Protein AF-A0A6C0IKD3-F1 (afdb_monomer)

Sequence (370 aa):
MPHPPLILSRFLYCKDEVELSLVTALLKKEELEVIYYWAYELYYSGFDIFEFMWQIYLDFYYEQHPQFEAYFKKKHDLWKLDKDMKHIAYILRNMYNLKATCTVFMMRQYTCKKDYKDMYPTIMYKLKTKDENILYHNLYQNLLLALERRHFENICYYLRVLWEENKTNVGLVIGQFLNIIIKEEDTLHYVLAVISKKIYYQAEENKPVGKHIYVVPKQEQLDHIKQLEEELIQPIYNTLMFKRFAEIDDRIGSFTLARGQWLTTEAFIKEMWFHWEYYAMGSPVWLRRLEKFGGTVNHRQKKIEFATEIGEEGFYDLYAYELDELPKEVQAMSMKPIVKRGGTAWCNYTFPLNVYEGEEEENELWQWTY

Solvent-accessible surface area (backbone atoms only — not comparable to full-atom values): 21259 Å² total; per-residue (Å²): 128,92,65,52,86,45,36,19,33,77,82,64,33,49,47,70,52,41,54,48,32,28,52,49,32,46,62,64,60,49,62,65,67,60,32,47,48,34,49,48,45,42,41,71,12,54,49,73,50,62,67,51,52,50,51,50,39,42,27,28,29,30,48,86,42,57,78,49,52,64,56,48,50,53,35,52,56,46,28,73,73,72,65,50,68,64,37,56,48,38,46,51,51,38,56,56,73,49,75,73,52,56,66,36,40,54,44,47,53,63,58,62,44,90,60,54,87,77,56,72,65,86,70,83,84,80,87,82,74,95,68,85,73,81,84,65,55,83,86,52,45,63,36,51,54,18,56,76,70,65,37,61,70,38,30,31,49,43,46,49,60,45,40,77,76,42,47,61,61,48,35,51,54,51,18,64,75,71,73,48,92,59,60,84,84,59,47,71,69,56,51,47,20,54,50,49,21,53,55,49,57,72,70,49,78,86,72,78,85,68,86,81,82,84,53,78,63,58,64,69,61,56,49,51,56,48,48,66,70,69,60,82,55,80,63,48,52,50,37,58,71,74,68,61,83,71,58,61,54,60,61,54,25,11,37,70,51,63,72,66,81,40,97,43,62,69,58,43,45,51,46,49,53,77,30,39,70,36,23,22,49,50,20,55,41,46,36,54,55,38,50,76,34,54,34,48,80,40,80,91,76,47,34,73,48,53,84,41,70,71,27,44,52,58,44,44,72,72,64,44,68,53,62,73,80,45,57,70,70,63,41,39,30,63,57,52,83,63,60,77,40,27,32,64,59,38,50,38,69,55,38,69,91,55,76,75,86,67,88,73,60,80,71,50,52,36,68,89,70,135

Foldseek 3Di:
DDAPLFAAFPLGFTLVLLLVQLLLCLLQLHDLLSNVLSLVSCVLLPHPCLVSVVLSCLQWPCLPCVVCVVVSVVLVVVCVVPVDPQSVVLSSVQSSVGGTDRLLVVLVLLLPDPVLVVDDAPDDDDDDDDDPPPPDDPLCVQCLVCLVVVVSNSVSSSCSVVCVVPVVVSQVVCCVSLVHHDDPPDDPSNVSSVSSNSVSCVVDPDDDPPPDDRDRDDVVSVVVSVCLVPDQDPPQQCNLVPNLDAARDLLLLLADGSLVVDPDLVRSLVCCQPQSLLSNCSGPNSVVLQVVLQWDHDPVVSDIDHPDPSSVVVSCSNHVHRLVPDDVVSNRSRRNDHDHFHNLSSVCVSPVVDNDPDPDPGHHRTYPDD

pLDDT: mean 89.11, std 12.9, range [42.75, 98.56]

Secondary structure (DSSP, 8-state):
-PPPSS-B-TTS-BHHHHHHHHHHHHHHT--HHHHHHHHHHHHHTT--HHHHHHHHHHHHTTTT-TTHHHHHHHHHHHHHHH--THHHHHHHHHHHHSPP--HHHHHHHHHT-TTTTT---SSPPPP------TT--HHHHHHHHHHHHT-HHHHHHHHHHHHHHHHHHHHHHHHHHHT----TT--HHHHHHHHHHHHHHHHSTT-----PPPPPPPHHHHHHHHHHHHPPPSSGGGHHHHH---PPPGGGGGB--GGGGSSSHHHHHHHHHHHHHHHHTTSHHHHHHHHHTTEEEETTTTEEEESSHHHHHHHHHHH---TTTS-HHHHHHHHS------HHHHHHHH-TTS-------TT-PBPS--

Organism: NCBI:txid1070528

Radius of gyration: 23.36 Å; Cα contacts (8 Å, |Δi|>4): 429; chains: 1; bounding box: 56×45×78 Å

Mean predicted aligned error: 6.3 Å

Structure (mmCIF, N/CA/C/O backbone):
data_AF-A0A6C0IKD3-F1
#
_entry.id   AF-A0A6C0IKD3-F1
#
loop_
_atom_site.group_PDB
_atom_site.id
_atom_site.type_symbol
_atom_site.label_atom_id
_atom_site.label_alt_id
_atom_site.label_comp_id
_atom_site.label_asym_id
_atom_site.label_entity_id
_atom_site.label_seq_id
_atom_site.pdbx_PDB_ins_code
_atom_site.Cartn_x
_atom_site.Cartn_y
_atom_site.Cartn_z
_atom_site.occupancy
_atom_site.B_iso_or_equiv
_atom_site.auth_seq_id
_atom_site.auth_comp_id
_atom_site.auth_asym_id
_atom_site.auth_atom_id
_atom_site.pdbx_PDB_model_num
ATOM 1 N N . MET A 1 1 ? 19.674 -8.267 0.391 1.00 42.75 1 MET A N 1
ATOM 2 C CA . MET A 1 1 ? 20.621 -7.553 -0.497 1.00 42.75 1 MET A CA 1
ATOM 3 C C . MET A 1 1 ? 20.309 -6.066 -0.410 1.00 42.75 1 MET A C 1
ATOM 5 O O . MET A 1 1 ? 19.185 -5.757 -0.029 1.00 42.75 1 MET A O 1
ATOM 9 N N . PRO A 1 2 ? 21.249 -5.146 -0.682 1.00 57.12 2 PRO A N 1
ATOM 10 C CA . PRO A 1 2 ? 20.892 -3.735 -0.780 1.00 57.12 2 PRO A CA 1
ATOM 11 C C . PRO A 1 2 ? 19.869 -3.566 -1.911 1.00 57.12 2 PRO A C 1
ATOM 13 O O . PRO A 1 2 ? 20.123 -3.972 -3.040 1.00 57.12 2 PRO A O 1
ATOM 16 N N . HIS A 1 3 ? 18.695 -3.027 -1.599 1.00 64.75 3 HIS A N 1
ATOM 17 C CA . HIS A 1 3 ? 17.714 -2.650 -2.612 1.00 64.75 3 HIS A CA 1
ATOM 18 C C . HIS A 1 3 ? 17.984 -1.212 -3.070 1.00 64.75 3 HIS A C 1
ATOM 20 O O . HIS A 1 3 ? 18.539 -0.423 -2.296 1.00 64.75 3 HIS A O 1
ATOM 26 N N . PRO A 1 4 ? 17.616 -0.852 -4.311 1.00 80.94 4 PRO A N 1
ATOM 27 C CA . PRO A 1 4 ? 17.619 0.540 -4.733 1.00 80.94 4 PRO A CA 1
ATOM 28 C C . PRO A 1 4 ? 16.786 1.407 -3.765 1.00 80.94 4 PRO A C 1
ATOM 30 O O . PRO A 1 4 ? 15.767 0.940 -3.255 1.00 80.94 4 PRO A O 1
ATOM 33 N N . PRO A 1 5 ? 17.191 2.664 -3.502 1.00 84.56 5 PRO A N 1
ATOM 34 C CA . PRO A 1 5 ? 16.492 3.549 -2.560 1.00 84.56 5 PRO A CA 1
ATOM 35 C C . PRO A 1 5 ? 15.108 3.997 -3.059 1.00 84.56 5 PRO A C 1
ATOM 37 O O . PRO A 1 5 ? 14.306 4.515 -2.290 1.00 84.56 5 PRO A O 1
ATOM 40 N N . LEU A 1 6 ? 14.841 3.812 -4.351 1.00 94.06 6 LEU A N 1
ATOM 41 C CA . LEU A 1 6 ? 13.552 3.973 -5.009 1.00 94.06 6 LEU A CA 1
ATOM 42 C C . LEU A 1 6 ? 13.233 2.658 -5.721 1.00 94.06 6 LEU A C 1
ATOM 44 O O . LEU A 1 6 ? 14.115 2.089 -6.357 1.00 94.06 6 LEU A O 1
ATOM 48 N N . ILE A 1 7 ? 11.989 2.192 -5.654 1.00 96.75 7 ILE A N 1
ATOM 49 C CA . ILE A 1 7 ? 11.559 0.966 -6.333 1.00 96.75 7 ILE A CA 1
ATOM 50 C C . ILE A 1 7 ? 10.512 1.327 -7.379 1.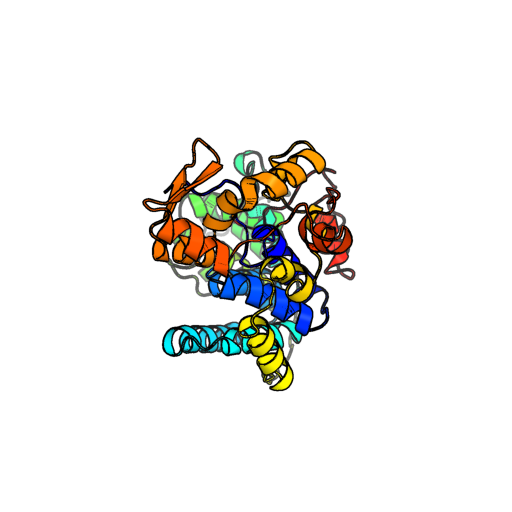00 96.75 7 ILE A C 1
ATOM 52 O O . ILE A 1 7 ? 9.523 1.982 -7.046 1.00 96.75 7 ILE A O 1
ATOM 56 N N . LEU A 1 8 ? 10.711 0.870 -8.617 1.00 98.00 8 LEU A N 1
ATOM 57 C CA . LEU A 1 8 ? 9.749 1.067 -9.701 1.00 98.00 8 LEU A CA 1
ATOM 58 C C . LEU A 1 8 ? 8.905 -0.180 -9.966 1.00 98.00 8 LEU A C 1
ATOM 60 O O . LEU A 1 8 ? 9.392 -1.303 -9.869 1.00 98.00 8 LEU A O 1
ATOM 64 N N . SER A 1 9 ? 7.643 0.030 -10.327 1.00 97.88 9 SER A N 1
ATOM 65 C CA . SER A 1 9 ? 6.694 -0.998 -10.756 1.00 97.88 9 SER A CA 1
ATOM 66 C C . SER A 1 9 ? 6.936 -1.457 -12.209 1.00 97.88 9 SER A C 1
ATOM 68 O O . SER A 1 9 ? 7.819 -0.953 -12.911 1.00 97.88 9 SER A O 1
ATOM 70 N N . ARG A 1 10 ? 6.139 -2.411 -12.706 1.00 96.38 10 ARG A N 1
ATOM 71 C CA . ARG A 1 10 ? 6.227 -2.948 -14.079 1.00 96.38 10 ARG A CA 1
ATOM 72 C C . ARG A 1 10 ? 6.082 -1.873 -15.167 1.00 96.38 10 ARG A C 1
ATOM 74 O O . ARG A 1 10 ? 6.726 -2.004 -16.205 1.00 96.38 10 ARG A O 1
ATOM 81 N N . PHE A 1 11 ? 5.292 -0.821 -14.925 1.00 97.25 11 PHE A N 1
ATOM 82 C CA . PHE A 1 11 ? 5.108 0.329 -15.824 1.00 97.25 11 PHE A CA 1
ATOM 83 C C . PHE A 1 11 ? 5.809 1.600 -15.325 1.00 97.25 11 PHE A C 1
ATOM 85 O O . PHE A 1 11 ? 5.474 2.725 -15.711 1.00 97.25 11 PHE A O 1
ATOM 92 N N . LEU A 1 12 ? 6.846 1.404 -14.510 1.00 97.50 12 LEU A N 1
ATOM 93 C CA . LEU A 1 12 ? 7.799 2.423 -14.082 1.00 97.50 12 LEU A CA 1
ATOM 94 C C . LEU A 1 12 ? 7.183 3.572 -13.268 1.00 97.50 12 LEU A C 1
ATOM 96 O O . LEU A 1 12 ? 7.593 4.725 -13.403 1.00 97.50 12 LEU A O 1
ATOM 100 N N . TYR A 1 13 ? 6.203 3.260 -12.418 1.00 97.94 13 TYR A N 1
ATOM 101 C CA . TYR A 1 13 ? 5.759 4.150 -11.344 1.00 97.94 13 TYR A CA 1
ATOM 102 C C . TYR A 1 13 ? 6.565 3.881 -10.072 1.00 97.94 13 TYR A C 1
ATOM 104 O O . TYR A 1 13 ? 6.961 2.742 -9.824 1.00 97.94 13 TYR A O 1
ATOM 112 N N . CYS A 1 14 ? 6.767 4.895 -9.232 1.00 97.62 14 CYS A N 1
ATOM 113 C CA . CYS A 1 14 ? 7.309 4.691 -7.889 1.00 97.62 14 CYS A CA 1
ATOM 114 C C . CYS A 1 14 ? 6.334 3.835 -7.062 1.00 97.62 14 CYS A C 1
ATOM 116 O O . CYS A 1 14 ? 5.144 4.143 -6.993 1.00 97.62 14 CYS A O 1
ATOM 118 N N . LYS A 1 15 ? 6.815 2.755 -6.436 1.00 97.69 15 LYS A N 1
ATOM 119 C CA . LYS A 1 15 ? 5.973 1.787 -5.708 1.00 97.69 15 LYS A CA 1
ATOM 120 C C . LYS A 1 15 ? 5.118 2.436 -4.614 1.00 97.69 15 LYS A C 1
ATOM 122 O O . LYS A 1 15 ? 3.934 2.137 -4.512 1.00 97.69 15 LYS A O 1
ATOM 127 N N . ASP A 1 16 ? 5.718 3.299 -3.804 1.00 96.56 16 ASP A N 1
ATOM 128 C CA . ASP A 1 16 ? 5.049 4.032 -2.725 1.00 96.56 16 ASP A CA 1
ATOM 129 C C . ASP A 1 16 ? 3.969 4.986 -3.261 1.00 96.56 16 ASP A C 1
ATOM 131 O O . ASP A 1 16 ? 2.886 5.100 -2.689 1.00 96.56 16 ASP A O 1
ATOM 135 N N . GLU A 1 17 ? 4.215 5.613 -4.410 1.00 97.56 17 GLU A N 1
ATOM 136 C CA . GLU A 1 17 ? 3.229 6.467 -5.079 1.00 97.56 17 GLU A CA 1
ATOM 137 C C . GLU A 1 17 ? 2.058 5.657 -5.653 1.00 97.56 17 GLU A C 1
ATOM 139 O O . GLU A 1 17 ? 0.915 6.110 -5.582 1.00 97.56 17 GLU A O 1
ATOM 144 N N . VAL A 1 18 ? 2.304 4.441 -6.158 1.00 98.19 18 VAL A N 1
ATOM 145 C CA . VAL A 1 18 ? 1.241 3.505 -6.574 1.00 98.19 18 VAL A CA 1
ATOM 146 C C . VAL A 1 18 ? 0.396 3.073 -5.376 1.00 98.19 18 VAL A C 1
ATOM 148 O O . VAL A 1 18 ? -0.832 3.071 -5.455 1.00 98.19 18 VAL A O 1
ATOM 151 N N . GLU A 1 19 ? 1.035 2.727 -4.257 1.00 98.12 19 GLU A N 1
ATOM 152 C CA . GLU A 1 19 ? 0.356 2.354 -3.013 1.00 98.12 19 GLU A CA 1
ATOM 153 C C . GLU A 1 19 ? -0.565 3.471 -2.518 1.00 98.12 19 GLU A C 1
ATOM 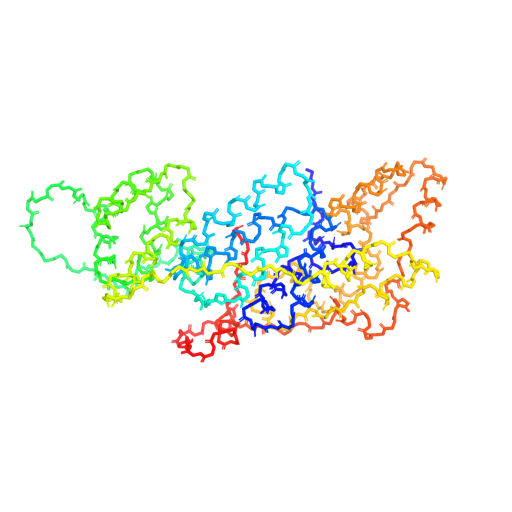155 O O . GLU A 1 19 ? -1.749 3.240 -2.262 1.00 98.12 19 GLU A O 1
ATOM 160 N N . LEU A 1 20 ? -0.050 4.698 -2.443 1.00 97.50 20 LEU A N 1
ATOM 161 C CA . LEU A 1 20 ? -0.819 5.860 -2.007 1.00 97.50 20 LEU A CA 1
ATOM 162 C C . LEU A 1 20 ? -1.916 6.247 -3.007 1.00 97.50 20 LEU A C 1
ATOM 164 O O . LEU A 1 20 ? -3.006 6.648 -2.589 1.00 97.50 20 LEU A O 1
ATOM 168 N N . SER A 1 21 ? -1.678 6.077 -4.310 1.00 97.81 21 SER A N 1
ATOM 169 C CA . SER A 1 21 ? -2.697 6.305 -5.343 1.00 97.81 21 SER A CA 1
ATOM 170 C C . SER A 1 21 ? -3.830 5.276 -5.251 1.00 97.81 21 SER A C 1
ATOM 172 O O . SER A 1 21 ? -4.997 5.655 -5.341 1.00 97.81 21 SER A O 1
ATOM 174 N N . LEU A 1 22 ? -3.529 4.001 -4.960 1.00 98.38 22 LEU A N 1
ATOM 175 C CA . LEU A 1 22 ? -4.547 2.973 -4.698 1.00 98.38 22 LEU A CA 1
ATOM 176 C C . LEU A 1 22 ? -5.416 3.335 -3.489 1.00 98.38 22 LEU A C 1
ATOM 178 O O . LEU A 1 22 ? -6.645 3.272 -3.563 1.00 98.38 22 LEU A O 1
ATOM 182 N N . VAL A 1 23 ? -4.788 3.713 -2.373 1.00 97.88 23 VAL A N 1
ATOM 183 C CA . VAL A 1 23 ? -5.501 4.079 -1.139 1.00 97.88 23 VAL A CA 1
ATOM 184 C C . VAL A 1 23 ? -6.400 5.279 -1.397 1.00 97.88 23 VAL A C 1
ATOM 186 O O . VAL A 1 23 ? -7.582 5.251 -1.055 1.00 97.88 23 VAL A O 1
ATOM 189 N N . THR A 1 24 ? -5.855 6.312 -2.040 1.00 97.00 24 THR A N 1
ATOM 190 C CA . THR A 1 24 ? -6.587 7.546 -2.330 1.00 97.00 24 THR A CA 1
ATOM 191 C C . THR A 1 24 ? -7.781 7.267 -3.238 1.00 97.00 24 THR A C 1
ATOM 193 O O . THR A 1 24 ? -8.904 7.611 -2.869 1.00 97.00 24 THR A O 1
ATOM 196 N N . ALA A 1 25 ? -7.581 6.544 -4.346 1.00 97.94 25 ALA A N 1
ATOM 197 C CA . ALA A 1 25 ? -8.653 6.175 -5.268 1.00 97.94 25 ALA A CA 1
ATOM 198 C C . ALA A 1 25 ? -9.766 5.367 -4.576 1.00 97.94 25 ALA A C 1
ATOM 200 O O . ALA A 1 25 ? -10.957 5.639 -4.752 1.00 97.94 25 ALA A O 1
ATOM 201 N N . LEU A 1 26 ? -9.391 4.404 -3.726 1.00 98.06 26 LEU A N 1
ATOM 202 C CA . LEU A 1 26 ? -10.344 3.563 -3.004 1.00 98.06 26 LEU A CA 1
ATOM 203 C C . LEU A 1 26 ? -11.181 4.354 -1.987 1.00 98.06 26 LEU A C 1
ATOM 205 O O . LEU A 1 26 ? -12.385 4.114 -1.867 1.00 98.06 26 LEU A O 1
ATOM 209 N N . LEU A 1 27 ? -10.567 5.282 -1.248 1.00 96.81 27 LEU A N 1
ATOM 210 C CA . LEU A 1 27 ? -11.256 6.099 -0.243 1.00 96.81 27 LEU A CA 1
ATOM 211 C C . LEU A 1 27 ? -12.134 7.181 -0.877 1.00 96.81 27 LEU A C 1
ATOM 213 O O . LEU A 1 27 ? -13.245 7.418 -0.403 1.00 96.81 27 LEU A O 1
ATOM 217 N N . LYS A 1 28 ? -11.674 7.783 -1.978 1.00 95.75 28 LYS A N 1
ATOM 218 C CA . LYS A 1 28 ? -12.428 8.771 -2.765 1.00 95.75 28 LYS A CA 1
ATOM 219 C C . LYS A 1 28 ? -13.562 8.169 -3.585 1.00 95.75 28 LYS A C 1
ATOM 221 O O . LYS A 1 28 ? -14.390 8.920 -4.091 1.00 95.75 28 LYS A O 1
ATOM 226 N N . LYS A 1 29 ? -13.638 6.836 -3.648 1.00 95.62 29 LYS A N 1
ATOM 227 C CA . LYS A 1 29 ? -14.604 6.092 -4.463 1.00 95.62 29 LYS A CA 1
ATOM 228 C C . LYS A 1 29 ? -14.485 6.438 -5.952 1.00 95.62 29 LYS A C 1
ATOM 230 O O . LYS A 1 29 ? -15.503 6.484 -6.639 1.00 95.62 29 LYS A O 1
ATOM 235 N N . GLU A 1 30 ? -13.252 6.614 -6.429 1.00 96.62 30 GLU A N 1
ATOM 236 C CA . GLU A 1 30 ? -12.947 6.749 -7.858 1.00 96.62 30 GLU A CA 1
ATOM 237 C C . GLU A 1 30 ? -13.455 5.541 -8.656 1.00 96.62 30 GLU A C 1
ATOM 239 O O . GLU A 1 30 ? -13.820 4.502 -8.093 1.00 96.62 30 GLU A O 1
ATOM 244 N N . GLU A 1 31 ? -13.454 5.653 -9.982 1.00 96.12 31 GLU A N 1
ATOM 245 C CA . GLU A 1 31 ? -13.869 4.559 -10.857 1.00 96.12 31 GLU A CA 1
ATOM 246 C C . GLU A 1 31 ? -13.125 3.256 -10.525 1.00 96.12 31 GLU A C 1
ATOM 248 O O . GLU A 1 31 ? -11.906 3.224 -10.329 1.00 96.12 31 GLU A O 1
ATOM 253 N N . LEU A 1 32 ? -13.865 2.143 -10.463 1.00 96.12 32 LEU A N 1
ATOM 254 C CA . LEU A 1 32 ? -13.299 0.849 -10.064 1.00 96.12 32 LEU A CA 1
ATOM 255 C C . LEU A 1 32 ? -12.141 0.400 -10.953 1.00 96.12 32 LEU A C 1
ATOM 257 O O . LEU A 1 32 ? -11.259 -0.307 -10.477 1.00 96.12 32 LEU A O 1
ATOM 261 N N . GLU A 1 33 ? -12.149 0.795 -12.221 1.00 96.06 33 GLU A N 1
ATOM 262 C CA . GLU A 1 33 ? -11.069 0.522 -13.166 1.00 96.06 33 GLU A CA 1
ATOM 263 C C . GLU A 1 33 ? -9.758 1.181 -12.731 1.00 96.06 33 GLU A C 1
ATOM 265 O O . GLU A 1 33 ? -8.720 0.531 -12.788 1.00 96.06 33 GLU A O 1
ATOM 270 N N . VAL A 1 34 ? -9.799 2.403 -12.184 1.00 97.38 34 VAL A N 1
ATOM 271 C CA . VAL A 1 34 ? -8.621 3.096 -11.629 1.00 97.38 34 VAL A CA 1
ATOM 272 C C . VAL A 1 34 ? -8.114 2.384 -10.374 1.00 97.38 34 VAL A C 1
ATOM 274 O O . VAL A 1 34 ? -6.917 2.145 -10.220 1.00 97.38 34 VAL A O 1
ATOM 277 N N . ILE A 1 35 ? -9.026 1.981 -9.484 1.00 98.38 35 ILE A N 1
ATOM 278 C CA . ILE A 1 35 ? -8.681 1.233 -8.264 1.00 98.38 35 ILE A CA 1
ATOM 279 C C . ILE A 1 35 ? -8.038 -0.110 -8.627 1.00 98.38 35 ILE A C 1
ATOM 281 O O . ILE A 1 35 ? -7.015 -0.499 -8.064 1.00 98.38 35 ILE A O 1
ATOM 285 N N . TYR A 1 36 ? -8.628 -0.832 -9.579 1.00 98.06 36 TYR A N 1
ATOM 286 C CA . TYR A 1 36 ? -8.074 -2.083 -10.070 1.00 98.06 36 TYR A CA 1
ATOM 287 C C . TYR A 1 36 ? -6.736 -1.866 -10.755 1.00 98.06 36 TYR A C 1
ATOM 289 O O . TYR A 1 36 ? -5.808 -2.610 -10.460 1.00 98.06 36 TYR A O 1
ATOM 297 N N . TYR A 1 37 ? -6.598 -0.842 -11.590 1.00 97.62 37 TYR A N 1
ATOM 298 C CA . TYR A 1 37 ? -5.341 -0.528 -12.251 1.00 97.62 37 TYR A CA 1
ATOM 299 C C . TYR A 1 37 ? -4.186 -0.416 -11.251 1.00 97.62 37 TYR A C 1
ATOM 301 O O . TYR A 1 37 ? -3.204 -1.143 -11.388 1.00 97.62 37 TYR A O 1
ATOM 309 N N . TRP A 1 38 ? -4.328 0.386 -10.189 1.00 98.31 38 TRP A N 1
ATOM 310 C CA . TRP A 1 38 ? -3.266 0.525 -9.186 1.00 98.31 38 TRP A CA 1
ATOM 311 C C . TRP A 1 38 ? -2.986 -0.762 -8.413 1.00 98.31 38 TRP A C 1
ATOM 313 O O . TRP A 1 38 ? -1.831 -1.107 -8.163 1.00 98.31 38 TRP A O 1
ATOM 323 N N . ALA A 1 39 ? -4.031 -1.513 -8.064 1.00 98.56 39 ALA A N 1
ATOM 324 C CA . ALA A 1 39 ? -3.857 -2.798 -7.405 1.00 98.56 39 ALA A CA 1
ATOM 325 C C . ALA A 1 39 ? -3.107 -3.797 -8.297 1.00 98.56 39 ALA A C 1
ATOM 327 O O . ALA A 1 39 ? -2.144 -4.432 -7.870 1.00 98.56 39 ALA A O 1
ATOM 328 N N . TYR A 1 40 ? -3.502 -3.919 -9.560 1.00 98.25 40 TYR A N 1
ATOM 329 C CA . TYR A 1 40 ? -2.860 -4.840 -10.487 1.00 98.25 40 TYR A CA 1
ATOM 330 C C . TYR A 1 40 ? -1.473 -4.370 -10.913 1.00 98.25 40 TYR A C 1
ATOM 332 O O . TYR A 1 40 ? -0.614 -5.212 -11.163 1.00 98.25 40 TYR A O 1
ATOM 340 N N . GLU A 1 41 ? -1.204 -3.066 -10.880 1.00 98.12 41 GLU A N 1
ATOM 341 C CA . GLU A 1 41 ? 0.150 -2.546 -11.021 1.00 98.12 41 GLU A CA 1
ATOM 342 C C . GLU A 1 41 ? 1.076 -3.095 -9.932 1.00 98.12 41 GLU A C 1
ATOM 344 O O . GLU A 1 41 ? 2.153 -3.597 -10.251 1.00 98.12 41 GLU A O 1
ATOM 349 N N . LEU A 1 42 ? 0.646 -3.115 -8.666 1.00 98.38 42 LEU A N 1
ATOM 350 C CA . LEU A 1 42 ? 1.423 -3.726 -7.580 1.00 98.38 42 LEU A CA 1
ATOM 351 C C . LEU A 1 42 ? 1.531 -5.248 -7.727 1.00 98.38 42 LEU A C 1
ATOM 353 O O . LEU A 1 42 ? 2.620 -5.816 -7.607 1.00 98.38 42 LEU A O 1
ATOM 357 N N . TYR A 1 43 ? 0.405 -5.907 -7.999 1.00 98.12 43 TYR A N 1
ATOM 358 C CA . TYR A 1 43 ? 0.327 -7.364 -8.062 1.00 98.12 43 TYR A CA 1
ATOM 359 C C . TYR A 1 43 ? 1.210 -7.950 -9.170 1.00 98.12 43 TYR A C 1
ATOM 361 O O . TYR A 1 43 ? 2.043 -8.818 -8.905 1.00 98.12 43 TYR A O 1
ATOM 369 N N . TYR A 1 44 ? 1.090 -7.447 -10.400 1.00 97.69 44 TYR A N 1
ATOM 370 C CA . TYR A 1 44 ? 1.883 -7.936 -11.530 1.00 97.69 44 TYR A CA 1
ATOM 371 C C . TYR A 1 44 ? 3.327 -7.418 -11.515 1.00 97.69 44 TYR A C 1
ATOM 373 O O . TYR A 1 44 ? 4.204 -8.037 -12.117 1.00 97.69 44 TYR A O 1
ATOM 381 N N . SER A 1 45 ? 3.627 -6.364 -10.742 1.00 97.81 45 SER A N 1
ATOM 382 C CA . SER A 1 45 ? 5.016 -6.037 -10.371 1.00 97.81 45 SER A CA 1
ATOM 383 C C . SER A 1 45 ? 5.659 -7.092 -9.460 1.00 97.81 45 SER A C 1
ATOM 385 O O . SER A 1 45 ? 6.879 -7.112 -9.282 1.00 97.81 45 SER A O 1
ATOM 387 N N . GLY A 1 46 ? 4.855 -8.011 -8.918 1.00 96.94 46 GLY A N 1
ATOM 388 C CA . GLY A 1 46 ? 5.284 -9.134 -8.097 1.00 96.94 46 GLY A CA 1
ATOM 389 C C . GLY A 1 46 ? 5.370 -8.828 -6.604 1.00 96.94 46 GLY A C 1
ATOM 390 O O . GLY A 1 46 ? 5.964 -9.626 -5.882 1.00 96.94 46 GLY A O 1
ATOM 391 N N . PHE A 1 47 ? 4.815 -7.704 -6.142 1.00 96.25 47 PHE A N 1
ATOM 392 C CA . PHE A 1 47 ? 4.748 -7.369 -4.718 1.00 96.25 47 PHE A CA 1
ATOM 393 C C . PHE A 1 47 ? 3.652 -8.170 -3.997 1.00 96.25 47 PHE A C 1
ATOM 395 O O . PHE A 1 47 ? 2.658 -8.575 -4.608 1.00 96.25 47 PHE A O 1
ATOM 402 N N . ASP A 1 48 ? 3.800 -8.366 -2.681 1.00 93.62 48 ASP A N 1
ATOM 403 C CA . ASP A 1 48 ? 2.722 -8.914 -1.851 1.00 93.62 48 ASP A CA 1
ATOM 404 C C . ASP A 1 48 ? 1.662 -7.838 -1.580 1.00 93.62 48 ASP A C 1
ATOM 406 O O . ASP A 1 48 ? 1.736 -7.052 -0.637 1.00 93.62 48 ASP A O 1
ATOM 410 N N . ILE A 1 49 ? 0.653 -7.796 -2.446 1.00 96.38 49 ILE A N 1
ATOM 411 C CA . ILE A 1 49 ? -0.456 -6.853 -2.322 1.00 96.38 49 ILE A CA 1
ATOM 412 C C . ILE A 1 49 ? -1.394 -7.175 -1.150 1.00 96.38 49 ILE A C 1
ATOM 414 O O . ILE A 1 49 ? -2.137 -6.304 -0.703 1.00 96.38 49 ILE A O 1
ATOM 418 N N . PHE A 1 50 ? -1.422 -8.409 -0.642 1.00 97.56 50 PHE A N 1
ATOM 419 C CA . PHE A 1 50 ? -2.382 -8.756 0.405 1.00 97.56 50 PHE A CA 1
ATOM 420 C C . PHE A 1 50 ? -1.983 -8.155 1.740 1.00 97.56 50 PHE A C 1
ATOM 422 O O . PHE A 1 50 ? -2.861 -7.633 2.425 1.00 97.56 50 PHE A O 1
ATOM 429 N N . GLU A 1 51 ? -0.694 -8.174 2.083 1.00 94.81 51 GLU A N 1
ATOM 430 C CA . GLU A 1 51 ? -0.169 -7.424 3.232 1.00 94.81 51 GLU A CA 1
ATOM 431 C C . GLU A 1 51 ? -0.611 -5.958 3.158 1.00 94.81 51 GLU A C 1
ATOM 433 O O . GLU A 1 51 ? -1.162 -5.406 4.115 1.00 94.81 51 GLU A O 1
ATOM 438 N N . PHE A 1 52 ? -0.497 -5.378 1.963 1.00 97.06 52 PHE A N 1
ATOM 439 C CA . PHE A 1 52 ? -0.894 -4.009 1.710 1.00 97.06 52 PHE A CA 1
ATOM 440 C C . PHE A 1 52 ? -2.399 -3.759 1.898 1.00 97.06 52 PHE A C 1
ATOM 442 O O . PHE A 1 52 ? -2.813 -2.873 2.645 1.00 97.06 52 PHE A O 1
ATOM 449 N N . MET A 1 53 ? -3.250 -4.577 1.278 1.00 98.44 53 MET A N 1
ATOM 450 C CA . MET A 1 53 ? -4.703 -4.462 1.422 1.00 98.44 53 MET A CA 1
ATOM 451 C C . MET A 1 53 ? -5.178 -4.727 2.861 1.00 98.44 53 MET A C 1
ATOM 453 O O . MET A 1 53 ? -6.177 -4.139 3.278 1.00 98.44 53 MET A O 1
ATOM 457 N N . TRP A 1 54 ? -4.493 -5.587 3.626 1.00 98.06 54 TRP A N 1
ATOM 458 C CA . TRP A 1 54 ? -4.782 -5.794 5.049 1.00 98.06 54 TRP A CA 1
ATOM 459 C C . TRP A 1 54 ? -4.531 -4.524 5.850 1.00 98.06 54 TRP A C 1
ATOM 461 O O . TRP A 1 54 ? -5.375 -4.154 6.664 1.00 98.06 54 TRP A O 1
ATOM 471 N N . GLN A 1 55 ? -3.424 -3.828 5.581 1.00 97.12 55 GLN A N 1
ATOM 472 C CA . GLN A 1 55 ? -3.139 -2.538 6.201 1.00 97.12 55 GLN A CA 1
ATOM 473 C C . GLN A 1 55 ? -4.258 -1.528 5.910 1.00 97.12 55 GLN A C 1
ATOM 475 O O . GLN A 1 55 ? -4.809 -0.960 6.847 1.00 97.12 55 GLN A O 1
ATOM 480 N N . ILE A 1 56 ? -4.670 -1.385 4.642 1.00 98.12 56 ILE A N 1
ATOM 481 C CA . ILE A 1 56 ? -5.787 -0.504 4.249 1.00 98.12 56 ILE A CA 1
ATOM 482 C C . ILE A 1 56 ? -7.080 -0.889 4.980 1.00 98.12 56 ILE A C 1
ATOM 484 O O . ILE A 1 56 ? -7.825 -0.028 5.446 1.00 98.12 56 ILE A O 1
ATOM 488 N N . TYR A 1 57 ? -7.375 -2.188 5.065 1.00 98.50 57 TYR A N 1
ATOM 489 C CA . TYR A 1 57 ? -8.566 -2.677 5.749 1.00 98.50 57 TYR A CA 1
ATOM 490 C C . TYR A 1 57 ? -8.563 -2.315 7.239 1.00 98.50 57 TYR A C 1
ATOM 492 O O . TYR A 1 57 ? -9.571 -1.809 7.735 1.00 98.50 57 TYR A O 1
ATOM 500 N N . LEU A 1 58 ? -7.447 -2.532 7.938 1.00 97.88 58 LEU A N 1
ATOM 501 C CA . LEU A 1 58 ? -7.316 -2.190 9.355 1.00 97.88 58 LEU A CA 1
ATOM 502 C C . LEU A 1 58 ? -7.418 -0.680 9.590 1.00 97.88 58 LEU A C 1
ATOM 504 O O . LEU A 1 58 ? -8.189 -0.259 10.450 1.00 97.88 58 LEU A O 1
ATOM 508 N N . ASP A 1 59 ? -6.720 0.110 8.776 1.00 97.00 59 ASP A N 1
ATOM 509 C CA . ASP A 1 59 ? -6.677 1.568 8.881 1.00 97.00 59 ASP A CA 1
ATOM 510 C C . ASP A 1 59 ? -8.042 2.223 8.673 1.00 97.00 59 ASP A C 1
ATOM 512 O O . ASP A 1 59 ? -8.386 3.175 9.380 1.00 97.00 59 ASP A O 1
ATOM 516 N N . PHE A 1 60 ? -8.795 1.742 7.676 1.00 97.25 60 PHE A N 1
ATOM 517 C CA . PHE A 1 60 ? -9.927 2.505 7.158 1.00 97.25 60 PHE A CA 1
ATOM 518 C C . PHE A 1 60 ? -11.287 1.828 7.266 1.00 97.25 60 PHE A C 1
ATOM 520 O O . PHE A 1 60 ? -12.305 2.498 7.121 1.00 97.25 60 PHE A O 1
ATOM 527 N N . TYR A 1 61 ? -11.348 0.5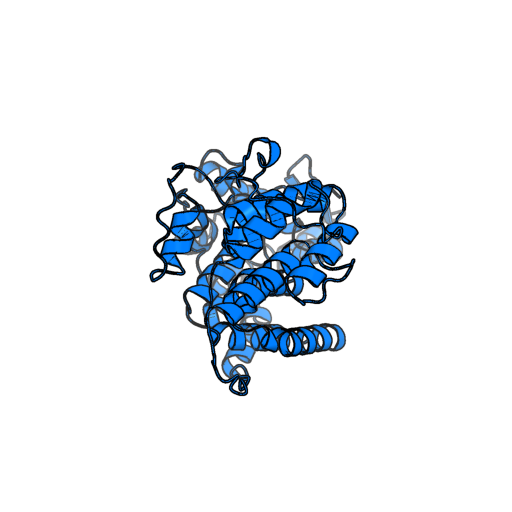18 7.498 1.00 96.75 61 TYR A N 1
ATOM 528 C CA . TYR A 1 61 ? -12.606 -0.228 7.390 1.00 96.75 61 TYR A CA 1
ATOM 529 C C . TYR A 1 61 ? -12.918 -1.083 8.620 1.00 96.75 61 TYR A C 1
ATOM 531 O O . TYR A 1 61 ? -14.093 -1.307 8.914 1.00 96.75 61 TYR A O 1
ATOM 539 N N . TYR A 1 62 ? -11.910 -1.553 9.358 1.00 96.69 62 TYR A N 1
ATOM 540 C CA . TYR A 1 62 ? -12.103 -2.497 10.459 1.00 96.69 62 TYR A CA 1
ATOM 541 C C . TYR A 1 62 ? -12.962 -1.939 11.603 1.00 96.69 62 TYR A C 1
ATOM 543 O O . TYR A 1 62 ? -13.785 -2.674 12.146 1.00 96.69 62 TYR A O 1
ATOM 551 N N . GLU A 1 63 ? -12.815 -0.652 11.946 1.00 93.81 63 GLU A N 1
ATOM 552 C CA . GLU A 1 63 ? -13.560 0.001 13.039 1.00 93.81 63 GLU A CA 1
ATOM 553 C C . GLU A 1 63 ? -15.077 -0.225 12.919 1.00 93.81 63 GLU A C 1
ATOM 555 O O . GLU A 1 63 ? -15.731 -0.628 13.885 1.00 93.81 63 GLU A O 1
ATOM 560 N N . GLN A 1 64 ? -15.629 -0.020 11.717 1.00 92.44 64 GLN A N 1
ATOM 561 C CA . GLN A 1 64 ? -17.069 -0.129 11.455 1.00 92.44 64 GLN A CA 1
ATOM 562 C C . GLN A 1 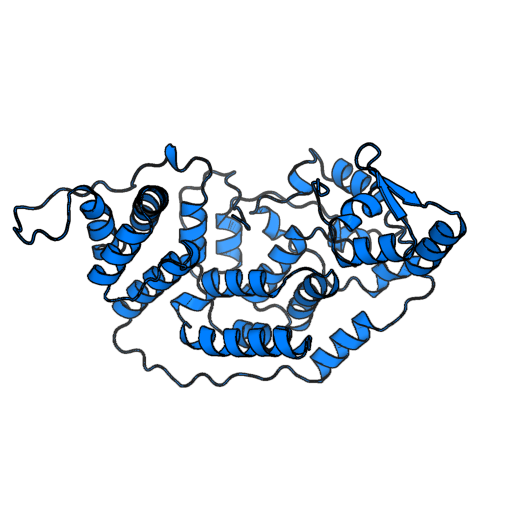64 ? -17.476 -1.457 10.809 1.00 92.44 64 GLN A C 1
ATOM 564 O O . GLN A 1 64 ? -18.634 -1.869 10.923 1.00 92.44 64 GLN A O 1
ATOM 569 N N . HIS A 1 65 ? -16.546 -2.153 10.152 1.00 93.81 65 HIS A N 1
ATOM 570 C CA . HIS A 1 65 ? -16.831 -3.357 9.371 1.00 93.81 65 HIS A CA 1
ATOM 571 C C . HIS A 1 65 ? -15.980 -4.580 9.757 1.00 93.81 65 HIS A C 1
ATOM 573 O O . HIS A 1 65 ? -15.515 -5.293 8.864 1.00 93.81 65 HIS A O 1
ATOM 579 N N . PRO A 1 66 ? -15.823 -4.911 11.054 1.00 94.00 66 PRO A N 1
ATOM 580 C CA . PRO A 1 66 ? -14.953 -6.004 11.501 1.00 94.00 66 PRO A CA 1
ATOM 581 C C . PRO A 1 66 ? -15.371 -7.382 10.962 1.00 94.00 66 PRO A C 1
ATOM 583 O O . PRO A 1 66 ? -14.546 -8.271 10.789 1.00 94.00 66 PRO A O 1
ATOM 586 N N . GLN A 1 67 ? -16.653 -7.574 10.646 1.00 92.12 67 GLN A N 1
ATOM 587 C CA . GLN A 1 67 ? -17.175 -8.790 10.020 1.00 92.12 67 GLN A CA 1
ATOM 588 C C . GLN A 1 67 ? -16.603 -9.053 8.618 1.00 92.12 67 GLN A C 1
ATOM 590 O O . GLN A 1 67 ? -16.663 -10.186 8.140 1.00 92.12 67 GLN A O 1
ATOM 595 N N . PHE A 1 68 ? -16.062 -8.030 7.943 1.00 95.38 68 PHE A N 1
ATOM 596 C CA . PHE A 1 68 ? -15.429 -8.189 6.634 1.00 95.38 68 PHE A CA 1
ATOM 597 C C . PHE A 1 68 ? -14.124 -8.988 6.709 1.00 95.38 68 PHE A C 1
ATOM 599 O O . PHE A 1 68 ? -13.765 -9.645 5.734 1.00 95.38 68 PHE A O 1
ATOM 606 N N . GLU A 1 69 ? -13.468 -9.021 7.870 1.00 96.06 69 GLU A N 1
ATOM 607 C CA . GLU A 1 69 ? -12.211 -9.740 8.094 1.00 96.06 69 GLU A CA 1
ATOM 608 C C . GLU A 1 69 ? -12.307 -11.216 7.694 1.00 96.06 69 GLU A C 1
ATOM 610 O O . GLU A 1 69 ? -11.438 -11.731 6.993 1.00 96.06 69 GLU A O 1
ATOM 615 N N . ALA A 1 70 ? -13.394 -11.896 8.072 1.00 95.81 70 ALA A N 1
ATOM 616 C CA . ALA A 1 70 ? -13.592 -13.305 7.738 1.00 95.81 70 ALA A CA 1
ATOM 617 C C . ALA A 1 70 ? -13.688 -13.530 6.219 1.00 95.81 70 ALA A C 1
ATOM 619 O O . ALA A 1 70 ? -13.147 -14.505 5.691 1.00 95.81 70 ALA A O 1
ATOM 620 N N . TYR A 1 71 ? -14.351 -12.618 5.501 1.00 96.94 71 TYR A N 1
ATOM 621 C CA . TYR A 1 71 ? -14.432 -12.665 4.043 1.00 96.94 71 TYR A CA 1
ATOM 622 C C . TYR A 1 71 ? -13.083 -12.359 3.393 1.00 96.94 71 TYR A C 1
ATOM 624 O O . TYR A 1 71 ? -12.667 -13.095 2.496 1.00 96.94 71 TYR A O 1
ATOM 632 N N . PHE A 1 72 ? -12.390 -11.319 3.863 1.00 98.31 72 PHE A N 1
ATOM 633 C CA . PHE A 1 72 ? -11.057 -10.958 3.392 1.00 98.31 72 PHE A CA 1
ATOM 634 C C . PHE A 1 72 ? -10.114 -12.153 3.552 1.00 98.31 72 PHE A C 1
ATOM 636 O O . PHE A 1 72 ? -9.534 -12.611 2.567 1.00 98.31 72 PHE A O 1
ATOM 643 N N . LYS A 1 73 ? -10.020 -12.723 4.760 1.00 98.12 73 LYS A N 1
ATOM 644 C CA . LYS A 1 73 ? -9.182 -13.891 5.055 1.00 98.12 73 LYS A CA 1
ATOM 645 C C . LYS A 1 73 ? -9.501 -15.063 4.139 1.00 98.12 73 LYS A C 1
ATOM 647 O O . LYS A 1 73 ? -8.595 -15.603 3.519 1.00 98.12 73 LYS A O 1
ATOM 652 N N . LYS A 1 74 ? -10.785 -15.383 3.953 1.00 98.00 74 LYS A N 1
ATOM 653 C CA . LYS A 1 74 ? -11.207 -16.433 3.018 1.00 98.00 74 LYS A CA 1
ATOM 654 C C . LYS A 1 74 ? -10.706 -16.180 1.591 1.00 98.00 74 LYS A C 1
ATOM 656 O O . LYS A 1 74 ? -10.249 -17.113 0.942 1.00 98.00 74 LYS A O 1
ATOM 661 N N . LYS A 1 75 ? -10.807 -14.950 1.077 1.00 98.19 75 LYS A N 1
ATOM 662 C CA . LYS A 1 75 ? -10.335 -14.604 -0.277 1.00 98.19 75 LYS A CA 1
ATOM 663 C C . LYS A 1 75 ? -8.812 -14.634 -0.388 1.00 98.19 75 LYS A C 1
ATOM 665 O O . LYS A 1 75 ? -8.297 -15.126 -1.385 1.00 98.19 75 LYS A O 1
ATOM 670 N N . HIS A 1 76 ? -8.109 -14.183 0.646 1.00 98.25 76 HIS A N 1
ATOM 671 C CA . HIS A 1 76 ? -6.657 -14.281 0.722 1.00 98.25 76 HIS A CA 1
ATOM 672 C C . HIS A 1 76 ? -6.184 -15.744 0.743 1.00 98.25 76 HIS A C 1
ATOM 674 O O . HIS A 1 76 ? -5.291 -16.111 -0.015 1.00 98.25 76 HIS A O 1
ATOM 680 N N . ASP A 1 77 ? -6.817 -16.601 1.545 1.00 98.38 77 ASP A N 1
ATOM 681 C CA . ASP A 1 77 ? -6.484 -18.026 1.622 1.00 98.38 77 ASP A CA 1
ATOM 682 C C . ASP A 1 77 ? -6.773 -18.752 0.297 1.00 98.38 77 ASP A C 1
ATOM 684 O O . ASP A 1 77 ? -5.975 -19.583 -0.137 1.00 98.38 77 ASP A O 1
ATOM 688 N N . LEU A 1 78 ? -7.863 -18.396 -0.397 1.00 98.38 78 LEU A N 1
ATOM 689 C CA . LEU A 1 78 ? -8.143 -18.911 -1.741 1.00 98.38 78 LEU A CA 1
ATOM 690 C C . LEU A 1 78 ? -7.070 -18.486 -2.749 1.00 98.38 78 LEU A C 1
ATOM 692 O O . LEU A 1 78 ? -6.572 -19.336 -3.477 1.00 98.38 78 LEU A O 1
ATOM 696 N N . TRP A 1 79 ? -6.646 -17.220 -2.734 1.00 98.12 79 TRP A N 1
ATOM 697 C CA . TRP A 1 79 ? -5.545 -16.764 -3.584 1.00 98.12 79 TRP A CA 1
ATOM 698 C C . TRP A 1 79 ? -4.230 -17.485 -3.282 1.00 98.12 79 TRP A C 1
ATOM 700 O O . TRP A 1 79 ? -3.464 -17.787 -4.193 1.00 98.12 79 TRP A O 1
ATOM 710 N N . LYS A 1 80 ? -3.941 -17.809 -2.017 1.00 97.38 80 LYS A N 1
ATOM 711 C CA . LYS A 1 80 ? -2.752 -18.611 -1.687 1.00 97.38 80 LYS A CA 1
ATOM 712 C C . LYS A 1 80 ? -2.792 -19.994 -2.339 1.00 97.38 80 LYS A C 1
ATOM 714 O O . LYS A 1 80 ? -1.724 -20.504 -2.672 1.00 97.38 80 LYS A O 1
ATOM 719 N N . LEU A 1 81 ? -3.986 -20.559 -2.527 1.00 97.69 81 LEU A N 1
ATOM 720 C CA . LEU A 1 81 ? -4.205 -21.872 -3.129 1.00 97.69 81 LEU A CA 1
ATOM 721 C C . LEU A 1 81 ? -4.170 -21.841 -4.663 1.00 97.69 81 LEU A C 1
ATOM 723 O O . LEU A 1 81 ? -3.458 -22.641 -5.260 1.00 97.69 81 LEU A O 1
ATOM 727 N N . ASP A 1 82 ? -4.947 -20.958 -5.293 1.00 97.50 82 ASP A N 1
ATOM 728 C CA . ASP A 1 82 ? -5.152 -20.961 -6.751 1.00 97.50 82 ASP A CA 1
ATOM 729 C C . ASP A 1 82 ? -4.358 -19.882 -7.503 1.00 97.50 82 ASP A C 1
ATOM 731 O O . ASP A 1 82 ? -4.240 -19.953 -8.724 1.00 97.50 82 ASP A O 1
ATOM 735 N N . LYS A 1 83 ? -3.801 -18.899 -6.781 1.00 95.25 83 LYS A N 1
ATOM 736 C CA . LYS A 1 83 ? -3.116 -17.712 -7.319 1.00 95.25 83 LYS A CA 1
ATOM 737 C C . LYS A 1 83 ? -3.963 -16.901 -8.304 1.00 95.25 83 LYS A C 1
ATOM 739 O O . LYS A 1 83 ? -3.419 -16.104 -9.062 1.00 95.25 83 LYS A O 1
ATOM 744 N N . ASP A 1 84 ? -5.287 -17.038 -8.256 1.00 95.38 84 ASP A N 1
ATOM 745 C CA . ASP A 1 84 ? -6.199 -16.334 -9.148 1.00 95.38 84 ASP A CA 1
ATOM 746 C C . ASP A 1 84 ? -6.338 -14.869 -8.722 1.00 95.38 84 ASP A C 1
ATOM 748 O O . ASP A 1 84 ? -6.828 -14.529 -7.638 1.00 95.38 84 ASP A O 1
ATOM 752 N N . MET A 1 85 ? -5.919 -13.983 -9.620 1.00 94.44 85 MET A N 1
ATOM 753 C CA . MET A 1 85 ? -5.912 -12.538 -9.427 1.00 94.44 85 MET A CA 1
ATOM 754 C C . MET A 1 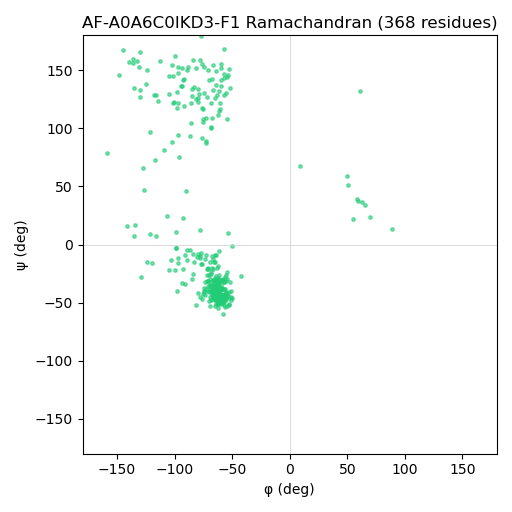85 ? -7.296 -11.980 -9.047 1.00 94.44 85 MET A C 1
ATOM 756 O O . MET A 1 85 ? -7.380 -11.005 -8.301 1.00 94.44 85 MET A O 1
ATOM 760 N N . LYS A 1 86 ? -8.397 -12.652 -9.433 1.00 96.56 86 LYS A N 1
ATOM 761 C CA . LYS A 1 86 ? -9.770 -12.199 -9.144 1.00 96.56 86 LYS A CA 1
ATOM 762 C C . LYS A 1 86 ? -10.040 -11.977 -7.656 1.00 96.56 86 LYS A C 1
ATOM 764 O O . LYS A 1 86 ? -10.905 -11.173 -7.308 1.00 96.56 86 LYS A O 1
ATOM 769 N N . HIS A 1 87 ? -9.347 -12.691 -6.763 1.00 97.94 87 HIS A N 1
ATOM 770 C CA . HIS A 1 87 ? -9.525 -12.549 -5.311 1.00 97.94 87 HIS A CA 1
ATOM 771 C C . HIS A 1 87 ? -9.168 -11.145 -4.815 1.00 97.94 87 HIS A C 1
ATOM 773 O O . HIS A 1 87 ? -9.821 -10.659 -3.890 1.00 97.94 87 HIS A O 1
ATOM 779 N N . ILE A 1 88 ? -8.230 -10.465 -5.482 1.00 98.38 88 ILE A N 1
ATOM 780 C CA . ILE A 1 88 ? -7.891 -9.055 -5.240 1.00 98.38 88 ILE A CA 1
ATOM 781 C C . ILE A 1 88 ? -9.093 -8.173 -5.599 1.00 98.38 88 ILE A C 1
ATOM 783 O O . ILE A 1 88 ? -9.599 -7.436 -4.750 1.00 98.38 88 ILE A O 1
ATOM 787 N N . ALA A 1 89 ? -9.638 -8.321 -6.813 1.00 97.94 89 ALA A N 1
ATOM 788 C CA . ALA A 1 89 ? -10.828 -7.579 -7.236 1.00 97.94 89 ALA A CA 1
ATOM 789 C C . ALA A 1 89 ? -12.042 -7.830 -6.327 1.00 97.94 89 ALA A C 1
ATOM 791 O O . ALA A 1 89 ? -12.789 -6.892 -6.040 1.00 97.94 89 ALA A O 1
ATOM 792 N N . TYR A 1 90 ? -12.239 -9.061 -5.835 1.00 97.88 90 TYR A N 1
ATOM 793 C CA . TYR A 1 90 ? -13.301 -9.386 -4.875 1.00 97.88 90 TYR A CA 1
ATOM 794 C C . TYR A 1 90 ? -13.184 -8.577 -3.584 1.00 97.88 90 TYR A C 1
ATOM 796 O O . TYR A 1 90 ? -14.203 -8.120 -3.065 1.00 97.88 90 TYR A O 1
ATOM 804 N N . ILE A 1 91 ? -11.978 -8.432 -3.041 1.00 98.56 91 ILE A N 1
ATOM 805 C CA . ILE A 1 91 ? -11.750 -7.681 -1.805 1.00 98.56 91 ILE A CA 1
ATOM 806 C C . ILE A 1 91 ? -11.980 -6.193 -2.063 1.00 98.56 91 ILE A C 1
ATOM 808 O O . ILE A 1 91 ? -12.837 -5.590 -1.414 1.00 98.56 91 ILE A O 1
ATOM 812 N N . LEU A 1 92 ? -11.315 -5.635 -3.077 1.00 98.50 92 LEU A N 1
ATOM 813 C CA . LEU A 1 92 ? -11.403 -4.214 -3.414 1.00 98.50 92 LEU A CA 1
ATOM 814 C C . LEU A 1 92 ? -12.826 -3.786 -3.786 1.00 98.50 92 LEU A C 1
ATOM 816 O O . LEU A 1 92 ? -13.280 -2.743 -3.327 1.00 98.50 92 LEU A O 1
ATOM 820 N N . ARG A 1 93 ? -13.586 -4.614 -4.521 1.00 97.62 93 ARG A N 1
ATOM 821 C CA . ARG A 1 93 ? -15.001 -4.335 -4.838 1.00 97.62 93 ARG A CA 1
ATOM 822 C C . ARG A 1 93 ? -15.847 -4.178 -3.584 1.00 97.62 93 ARG A C 1
ATOM 824 O O . ARG A 1 93 ? -16.771 -3.372 -3.563 1.00 97.62 93 ARG A O 1
ATOM 831 N N . ASN A 1 94 ? -15.580 -4.987 -2.566 1.00 97.38 94 ASN A N 1
ATOM 832 C CA . ASN A 1 94 ? -16.355 -4.937 -1.338 1.00 97.38 94 ASN A CA 1
ATOM 833 C C . ASN A 1 94 ? -15.895 -3.782 -0.450 1.00 97.38 94 ASN A C 1
ATOM 835 O O . ASN A 1 94 ? -16.757 -3.044 0.005 1.00 97.38 94 ASN A O 1
ATOM 839 N N . MET A 1 95 ? -14.589 -3.528 -0.314 1.00 97.62 95 MET A N 1
ATOM 840 C CA . MET A 1 95 ? -14.079 -2.319 0.356 1.00 97.62 95 MET A CA 1
ATOM 841 C C . MET A 1 95 ? -14.609 -1.034 -0.301 1.00 97.62 95 MET A C 1
ATOM 843 O O . MET A 1 95 ? -15.026 -0.108 0.389 1.00 97.62 95 MET A O 1
ATOM 847 N N . TYR A 1 96 ? -14.725 -1.011 -1.631 1.00 97.25 96 TYR A N 1
ATOM 848 C CA . TYR A 1 96 ? -15.358 0.080 -2.371 1.00 97.25 96 TYR A CA 1
ATOM 849 C C . TYR A 1 96 ? -16.812 0.337 -1.936 1.00 97.25 96 TYR A C 1
ATOM 851 O O . TYR A 1 96 ? -17.236 1.485 -1.901 1.00 97.25 96 TYR A O 1
ATOM 859 N N . ASN A 1 97 ? -17.566 -0.680 -1.520 1.00 94.62 97 ASN A N 1
ATOM 860 C CA . ASN A 1 97 ? -18.947 -0.502 -1.051 1.00 94.62 97 ASN A CA 1
ATOM 861 C C . ASN A 1 97 ? -19.054 -0.216 0.458 1.00 94.62 97 ASN A C 1
ATOM 863 O O . ASN A 1 97 ? -20.122 0.167 0.931 1.00 94.62 97 ASN A O 1
ATOM 867 N N . LEU A 1 98 ? -17.975 -0.414 1.218 1.00 93.75 98 LEU A N 1
ATOM 868 C CA . LEU A 1 98 ? -17.943 -0.158 2.656 1.00 93.75 98 LEU A CA 1
ATOM 869 C C . LEU A 1 98 ? -17.712 1.328 2.952 1.00 93.75 98 LEU A C 1
ATOM 871 O O . LEU A 1 98 ? -17.061 2.047 2.184 1.00 93.75 98 LEU A O 1
ATOM 875 N N . LYS A 1 99 ? -18.224 1.783 4.099 1.00 92.69 99 LYS A N 1
ATOM 876 C CA . LYS A 1 99 ? -17.940 3.121 4.614 1.00 92.69 99 LYS A CA 1
ATOM 877 C C . LYS A 1 99 ? -16.554 3.105 5.258 1.00 92.69 99 LYS A C 1
ATOM 879 O O . LYS A 1 99 ? -16.265 2.241 6.079 1.00 92.69 99 LYS A O 1
ATOM 884 N N . ALA A 1 100 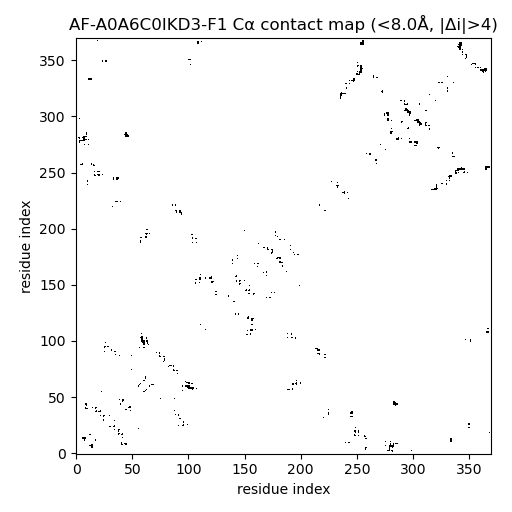? -15.714 4.058 4.875 1.00 94.19 100 ALA A N 1
ATOM 885 C CA . ALA A 1 100 ? -14.394 4.218 5.464 1.00 94.19 100 ALA A CA 1
ATOM 886 C C . ALA A 1 100 ? -14.415 5.222 6.632 1.00 94.19 100 ALA A C 1
ATOM 888 O O . ALA A 1 100 ? -15.215 6.163 6.634 1.00 94.19 100 ALA A O 1
ATOM 889 N N . THR A 1 101 ? -13.510 5.046 7.591 1.00 93.19 101 THR A N 1
ATOM 890 C CA . THR A 1 101 ? -13.154 6.015 8.642 1.00 93.19 101 THR A CA 1
ATOM 891 C C . THR A 1 101 ? -11.644 6.178 8.699 1.00 93.19 101 THR A C 1
ATOM 893 O O . THR A 1 101 ? -10.937 5.373 8.121 1.00 93.19 101 THR A O 1
ATOM 896 N N . CYS A 1 102 ? -11.122 7.205 9.366 1.00 92.62 102 CYS A N 1
ATOM 897 C CA . CYS A 1 102 ? -9.674 7.404 9.503 1.00 92.62 102 CYS A CA 1
ATOM 898 C C . CYS A 1 102 ? -9.175 7.316 10.948 1.00 92.62 102 CYS A C 1
ATOM 900 O O . CYS A 1 102 ? -8.000 7.565 11.185 1.00 92.62 102 CYS A O 1
ATOM 902 N N . THR A 1 103 ? -10.014 6.928 11.915 1.00 92.81 103 THR A N 1
ATOM 903 C CA . THR A 1 103 ? -9.633 6.852 13.336 1.00 92.81 103 THR A CA 1
ATOM 904 C C . THR A 1 103 ? -8.392 5.985 13.549 1.00 92.81 103 THR A C 1
ATOM 906 O O . THR A 1 103 ? -7.412 6.452 14.124 1.00 92.81 103 THR A O 1
ATOM 909 N N . VAL A 1 104 ? -8.402 4.743 13.047 1.00 95.19 104 VAL A N 1
ATOM 910 C CA . VAL A 1 104 ? -7.283 3.801 13.223 1.00 95.19 104 VAL A CA 1
ATOM 911 C C . VAL A 1 104 ? -6.034 4.312 12.516 1.00 95.19 104 VAL A C 1
ATOM 913 O O . VAL A 1 104 ? -4.957 4.302 13.106 1.00 95.19 104 VAL A O 1
ATOM 916 N N . PHE A 1 105 ? -6.185 4.837 11.300 1.00 94.44 105 PHE A N 1
ATOM 917 C CA . PHE A 1 105 ? -5.086 5.455 10.568 1.00 94.44 105 PHE A CA 1
ATOM 918 C C . PHE A 1 105 ? -4.448 6.626 11.338 1.00 94.44 105 PHE A C 1
ATOM 920 O O . PHE A 1 105 ? -3.227 6.682 11.465 1.00 94.44 105 PHE A O 1
ATOM 927 N N . MET A 1 106 ? -5.247 7.529 11.914 1.00 90.56 106 MET A N 1
ATOM 928 C CA . MET A 1 106 ? -4.749 8.654 12.719 1.00 90.56 106 MET A CA 1
ATOM 929 C C . MET A 1 106 ? -4.044 8.172 13.990 1.00 90.56 106 MET A C 1
ATOM 931 O O . MET A 1 106 ? -2.956 8.648 14.318 1.00 90.56 106 MET A O 1
ATOM 935 N N . MET A 1 107 ? -4.622 7.179 14.676 1.00 92.69 107 MET A N 1
ATOM 936 C CA . MET A 1 107 ? -3.976 6.523 15.813 1.00 92.69 107 MET A CA 1
ATOM 937 C C . MET A 1 107 ? -2.622 5.925 15.405 1.00 92.69 107 MET A C 1
ATOM 939 O O . MET A 1 107 ? -1.625 6.114 16.100 1.00 92.69 107 MET A O 1
ATOM 943 N N . ARG A 1 108 ? -2.559 5.259 14.246 1.00 91.75 108 ARG A N 1
ATOM 944 C CA . ARG A 1 108 ? -1.327 4.689 13.698 1.00 91.75 108 ARG A CA 1
ATOM 945 C C . ARG A 1 108 ? -0.285 5.769 13.422 1.00 91.75 108 ARG A C 1
ATOM 947 O O . ARG A 1 108 ? 0.830 5.622 13.914 1.00 91.75 108 ARG A O 1
ATOM 954 N N . GLN A 1 109 ? -0.646 6.860 12.739 1.00 88.81 109 GLN A N 1
ATOM 955 C CA . GLN A 1 109 ? 0.266 7.987 12.486 1.00 88.81 109 GLN A CA 1
ATOM 956 C C . GLN A 1 109 ? 0.868 8.531 13.786 1.00 88.81 109 GLN A C 1
ATOM 958 O O . GLN A 1 109 ? 2.080 8.712 13.867 1.00 88.81 109 GLN A O 1
ATOM 963 N N . TYR A 1 110 ? 0.052 8.687 14.833 1.00 87.06 110 TYR A N 1
ATOM 964 C CA . TYR A 1 110 ? 0.529 9.108 16.151 1.00 87.06 110 TYR A CA 1
ATOM 965 C C . TYR A 1 110 ? 1.553 8.120 16.736 1.00 87.06 110 TYR A C 1
ATOM 967 O O . TYR A 1 110 ? 2.599 8.525 17.234 1.00 87.06 110 TYR A O 1
ATOM 975 N N . THR A 1 111 ? 1.296 6.810 16.648 1.00 86.88 111 THR A N 1
ATOM 976 C CA . THR A 1 111 ? 2.220 5.781 17.168 1.00 86.88 111 THR A CA 1
ATOM 977 C C . THR A 1 111 ? 3.489 5.569 16.334 1.00 86.88 111 THR A C 1
ATOM 979 O O . THR A 1 111 ? 4.395 4.871 16.797 1.00 86.88 111 THR A O 1
ATOM 982 N N . CYS A 1 112 ? 3.547 6.111 15.113 1.00 81.94 112 CYS A N 1
ATOM 983 C CA . CYS A 1 112 ? 4.676 5.984 14.185 1.00 81.94 112 CYS A CA 1
ATOM 984 C C . CYS A 1 112 ? 5.619 7.194 14.191 1.00 81.94 112 CYS A C 1
ATOM 986 O O . CYS A 1 112 ? 6.619 7.176 13.471 1.00 81.94 112 CYS A O 1
ATOM 988 N N . LYS A 1 113 ? 5.318 8.245 14.964 1.00 79.75 113 LYS A N 1
ATOM 989 C CA . LYS A 1 113 ? 6.166 9.439 15.040 1.00 79.75 113 LYS A CA 1
ATOM 990 C C . LYS A 1 113 ? 7.591 9.070 15.468 1.00 79.75 113 LYS A C 1
ATOM 992 O O . LYS A 1 113 ? 7.799 8.352 16.446 1.00 79.75 113 LYS A O 1
ATOM 997 N N . LYS A 1 114 ? 8.595 9.525 14.708 1.00 69.94 114 LYS A N 1
ATOM 998 C CA . LYS A 1 114 ? 10.014 9.164 14.934 1.00 69.94 114 LYS A CA 1
ATOM 999 C C . LYS A 1 114 ? 10.542 9.708 16.262 1.00 69.94 114 LYS A C 1
ATOM 1001 O O . LYS A 1 114 ? 11.393 9.092 16.895 1.00 69.94 114 LYS A O 1
ATOM 1006 N N . ASP A 1 115 ? 9.999 10.838 16.669 1.00 68.81 115 ASP A N 1
ATOM 1007 C CA . ASP A 1 115 ? 10.232 11.587 17.894 1.00 68.81 115 ASP A CA 1
ATOM 1008 C C . ASP A 1 115 ? 9.245 11.205 19.011 1.00 68.81 115 ASP A C 1
ATOM 1010 O O . ASP A 1 115 ? 9.067 11.955 19.964 1.00 68.81 115 ASP A O 1
ATOM 1014 N N . TYR A 1 116 ? 8.629 10.012 18.970 1.00 71.56 116 TYR A N 1
ATOM 1015 C CA . TYR A 1 116 ? 7.685 9.581 20.016 1.00 71.56 116 TYR A CA 1
ATOM 1016 C C . TYR A 1 116 ? 8.251 9.632 21.444 1.00 71.56 116 TYR A C 1
ATOM 1018 O O . TYR A 1 116 ? 7.493 9.729 22.407 1.00 71.56 116 TYR A O 1
ATOM 1026 N N . LYS A 1 117 ? 9.579 9.563 21.594 1.00 69.75 117 LYS A N 1
ATOM 1027 C CA . LYS A 1 117 ? 10.270 9.694 22.886 1.00 69.75 117 LYS A CA 1
ATOM 1028 C C . LYS A 1 117 ? 10.218 11.111 23.452 1.00 69.75 117 LYS A C 1
ATOM 1030 O O . LYS A 1 117 ? 10.288 11.267 24.667 1.00 69.75 117 LYS A O 1
ATOM 1035 N N . ASP A 1 118 ? 10.083 12.101 22.579 1.00 70.25 118 ASP A N 1
ATOM 1036 C CA . ASP A 1 118 ? 9.943 13.514 22.920 1.00 70.25 118 ASP A CA 1
ATOM 1037 C C . ASP A 1 118 ? 8.462 13.911 23.070 1.00 70.25 118 ASP A C 1
ATOM 1039 O O . ASP A 1 118 ? 8.145 14.992 23.570 1.00 70.25 118 ASP A O 1
ATOM 1043 N N . MET A 1 119 ? 7.539 13.015 22.697 1.00 75.12 119 MET A N 1
ATOM 1044 C CA . MET A 1 119 ? 6.111 13.198 22.931 1.00 75.12 119 MET A CA 1
ATOM 1045 C C . MET A 1 119 ? 5.767 13.054 24.415 1.00 75.12 119 MET A C 1
ATOM 1047 O O . MET A 1 119 ? 6.360 12.283 25.173 1.00 75.12 119 MET A O 1
ATOM 1051 N N . TYR A 1 120 ? 4.729 13.774 24.819 1.00 74.62 120 TYR A N 1
ATOM 1052 C CA . TYR A 1 120 ? 4.159 13.736 26.156 1.00 74.62 120 TYR A CA 1
ATOM 1053 C C . TYR A 1 120 ? 2.639 13.570 26.056 1.00 74.62 120 TYR A C 1
ATOM 1055 O O . TYR A 1 120 ? 2.034 13.972 25.058 1.00 74.62 120 TYR A O 1
ATOM 1063 N N . PRO A 1 121 ? 1.995 12.977 27.075 1.00 76.81 121 PRO A N 1
ATOM 1064 C CA . PRO A 1 121 ? 0.546 12.860 27.090 1.00 76.81 121 PRO A CA 1
ATOM 1065 C C . PRO A 1 121 ? -0.078 14.258 27.076 1.00 76.81 121 PRO A C 1
ATOM 1067 O O . PRO A 1 121 ? 0.290 15.126 27.870 1.00 76.81 121 PRO A O 1
ATOM 1070 N N . THR A 1 122 ? -1.060 14.460 26.202 1.00 77.00 122 THR A N 1
ATOM 1071 C CA . THR A 1 122 ? -1.770 15.735 26.037 1.00 77.00 122 THR A CA 1
ATOM 1072 C C . THR A 1 122 ? -2.497 16.142 27.319 1.00 77.00 122 THR A C 1
ATOM 1074 O O . THR A 1 122 ? -2.627 17.323 27.631 1.00 77.00 122 THR A O 1
ATOM 1077 N N . ILE A 1 123 ? -2.974 15.161 28.094 1.00 79.31 123 ILE A N 1
ATOM 1078 C CA . ILE A 1 123 ? -3.659 15.390 29.372 1.00 79.31 123 ILE A CA 1
ATOM 1079 C C . ILE A 1 123 ? -3.049 14.510 30.460 1.00 79.31 123 ILE A C 1
ATOM 1081 O O . ILE A 1 123 ? -3.027 13.287 30.338 1.00 79.31 123 ILE A O 1
ATOM 1085 N N . MET A 1 124 ? -2.651 15.125 31.574 1.00 78.06 124 MET A N 1
ATOM 1086 C CA . MET A 1 124 ? -2.241 14.410 32.785 1.00 78.06 124 MET A CA 1
ATOM 1087 C C . MET A 1 124 ? -3.459 14.083 33.655 1.00 78.06 124 MET A C 1
ATOM 1089 O O . MET A 1 124 ? -4.199 14.973 34.087 1.00 78.06 124 MET A O 1
ATOM 1093 N N . TYR A 1 125 ? -3.677 12.801 33.944 1.00 76.50 125 TYR A N 1
ATOM 1094 C CA . TYR A 1 125 ? -4.801 12.374 34.773 1.00 76.50 125 TYR A CA 1
ATOM 1095 C C . TYR A 1 125 ? -4.511 12.583 36.268 1.00 76.50 125 TYR A C 1
ATOM 1097 O O . TYR A 1 125 ? -3.518 12.096 36.801 1.00 76.50 125 TYR A O 1
ATOM 1105 N N . LYS A 1 126 ? -5.400 13.296 36.977 1.00 64.88 126 LYS A N 1
ATOM 1106 C CA . LYS A 1 126 ? -5.350 13.398 38.445 1.00 64.88 126 LYS A CA 1
ATOM 1107 C C . LYS A 1 126 ? -5.985 12.162 39.079 1.00 64.88 126 LYS A C 1
ATOM 1109 O O . LYS A 1 126 ? -7.154 11.873 38.822 1.00 64.88 126 LYS A O 1
ATOM 1114 N N . LEU A 1 127 ? -5.236 11.493 39.951 1.00 58.84 127 LEU A N 1
ATOM 1115 C CA . LEU A 1 127 ? -5.706 10.363 40.750 1.00 58.84 127 LEU A CA 1
ATOM 1116 C C . LEU A 1 127 ? -6.868 10.794 41.660 1.00 58.84 127 LEU A C 1
ATOM 1118 O O . LEU A 1 127 ? -6.681 11.610 42.563 1.00 58.84 127 LEU A O 1
ATOM 1122 N N . LYS A 1 128 ? -8.061 10.228 41.455 1.00 54.06 128 LYS A N 1
ATOM 1123 C CA . LYS A 1 128 ? -9.161 10.296 42.425 1.00 54.06 128 LYS A CA 1
ATOM 1124 C C . LYS A 1 128 ? -9.247 8.959 43.174 1.00 54.06 128 LYS A C 1
ATOM 1126 O O . LYS A 1 128 ? -9.982 8.078 42.768 1.00 54.06 128 LYS A O 1
ATOM 1131 N N . THR A 1 129 ? -8.482 8.863 44.265 1.00 50.66 129 THR A N 1
ATOM 1132 C CA . THR A 1 129 ? -8.678 7.999 45.459 1.00 50.66 129 THR A CA 1
ATOM 1133 C C . THR A 1 129 ? -8.698 6.458 45.366 1.00 50.66 129 THR A C 1
ATOM 1135 O O . THR A 1 129 ? -9.455 5.877 44.609 1.00 50.66 129 THR A O 1
ATOM 1138 N N . LYS A 1 130 ? -7.915 5.856 46.287 1.00 48.19 130 LYS A N 1
ATOM 1139 C CA . LYS A 1 130 ? -8.046 4.582 47.042 1.00 48.19 130 LYS A CA 1
ATOM 1140 C C . LYS A 1 130 ? -9.177 3.613 46.649 1.00 48.19 130 LYS A C 1
ATOM 1142 O O . LYS A 1 130 ? -10.065 3.363 47.461 1.00 48.19 130 LYS A O 1
ATOM 1147 N N . ASP A 1 131 ? -9.109 3.021 45.467 1.00 46.91 131 ASP A N 1
ATOM 1148 C CA . ASP A 1 131 ? -9.829 1.776 45.207 1.00 46.91 131 ASP A CA 1
ATOM 1149 C C . ASP A 1 131 ? -8.843 0.613 45.381 1.00 46.91 131 ASP A C 1
ATOM 1151 O O . ASP A 1 131 ? -7.820 0.547 44.699 1.00 46.91 131 ASP A O 1
ATOM 1155 N N . GLU A 1 132 ? -9.103 -0.268 46.349 1.00 48.56 132 GLU A N 1
ATOM 1156 C CA . GLU A 1 132 ? -8.249 -1.414 46.710 1.00 48.56 132 GLU A CA 1
ATOM 1157 C C . GLU A 1 132 ? -8.393 -2.594 45.729 1.00 48.56 132 GLU A C 1
ATOM 1159 O O . GLU A 1 132 ? -7.902 -3.692 45.989 1.00 48.56 132 GLU A O 1
ATOM 1164 N N . ASN A 1 133 ? -9.033 -2.390 44.572 1.00 52.84 133 ASN A N 1
ATOM 1165 C CA . ASN A 1 133 ? -9.022 -3.370 43.491 1.00 52.84 133 ASN A CA 1
ATOM 1166 C C . ASN A 1 133 ? -7.641 -3.394 42.809 1.00 52.84 133 ASN A C 1
ATOM 1168 O O . ASN A 1 133 ? -7.366 -2.718 41.821 1.00 52.84 133 ASN A O 1
ATOM 1172 N N . ILE A 1 134 ? -6.783 -4.228 43.396 1.00 49.28 134 ILE A N 1
ATOM 1173 C CA . ILE A 1 134 ? -5.359 -4.529 43.169 1.00 49.28 134 ILE A CA 1
ATOM 1174 C C . ILE A 1 134 ? -4.951 -4.925 41.725 1.00 49.28 134 ILE A C 1
ATOM 1176 O O . ILE A 1 134 ? -3.807 -5.309 41.502 1.00 49.28 134 ILE A O 1
ATOM 1180 N N . LEU A 1 135 ? -5.791 -4.805 40.692 1.00 50.59 135 LEU A N 1
ATOM 1181 C CA . LEU A 1 135 ? -5.408 -5.305 39.358 1.00 50.59 135 LEU A CA 1
ATOM 1182 C C . LEU A 1 135 ? -4.549 -4.344 38.516 1.00 50.59 135 LEU A C 1
ATOM 1184 O O . LEU A 1 135 ? -3.930 -4.772 37.542 1.00 50.59 135 LEU A O 1
ATOM 1188 N N . TYR A 1 136 ? -4.467 -3.064 38.885 1.00 52.72 136 TYR A N 1
ATOM 1189 C CA . TYR A 1 136 ? -3.784 -2.048 38.084 1.00 52.72 136 TYR A CA 1
ATOM 1190 C C . TYR A 1 136 ? -2.663 -1.390 38.884 1.00 52.72 136 TYR A C 1
ATOM 1192 O O . TYR A 1 136 ? -2.873 -0.462 39.660 1.00 52.72 136 TYR A O 1
ATOM 1200 N N . HIS A 1 137 ? -1.438 -1.875 38.681 1.00 60.31 137 HIS A N 1
ATOM 1201 C CA . HIS A 1 137 ? -0.237 -1.145 39.082 1.00 60.31 137 HIS A CA 1
ATOM 1202 C C . HIS A 1 137 ? -0.264 0.282 38.498 1.00 60.31 137 HIS A C 1
ATOM 1204 O O . HIS A 1 137 ? -0.762 0.486 37.387 1.00 60.31 137 HIS A O 1
ATOM 1210 N N . ASN A 1 138 ? 0.379 1.235 39.189 1.00 65.88 138 ASN A N 1
ATOM 1211 C CA . ASN A 1 138 ? 0.628 2.609 38.710 1.00 65.88 138 ASN A CA 1
ATOM 1212 C C . ASN A 1 138 ? 1.080 2.683 37.233 1.00 65.88 138 ASN A C 1
ATOM 1214 O O . ASN A 1 138 ? 0.832 3.685 36.570 1.00 65.88 138 ASN A O 1
ATOM 1218 N N . LEU A 1 139 ? 1.726 1.627 36.720 1.00 78.56 139 LEU A N 1
ATOM 1219 C CA . LEU A 1 139 ? 2.230 1.518 35.351 1.00 78.56 139 LEU A CA 1
ATOM 1220 C C . LEU A 1 139 ? 1.134 1.620 34.272 1.00 78.56 139 LEU A C 1
ATOM 1222 O O . LEU A 1 139 ? 1.306 2.348 33.301 1.00 78.56 139 LEU A O 1
ATOM 1226 N N . TYR A 1 140 ? 0.002 0.925 34.434 1.00 87.00 140 TYR A N 1
ATOM 1227 C CA . TYR A 1 140 ? -1.047 0.860 33.400 1.00 87.00 140 TYR A CA 1
ATOM 1228 C C . TYR A 1 140 ? -2.185 1.855 33.624 1.00 87.00 140 TYR A C 1
ATOM 1230 O O . TYR A 1 140 ? -3.010 2.075 32.740 1.00 87.00 140 TYR A O 1
ATOM 1238 N N . GLN A 1 141 ? -2.241 2.473 34.801 1.00 86.19 141 GLN A N 1
ATOM 1239 C CA . GLN A 1 141 ? -3.370 3.294 35.221 1.00 86.19 141 GLN A CA 1
ATOM 1240 C C . GLN A 1 141 ? -3.697 4.427 34.240 1.00 86.19 141 GLN A C 1
ATOM 1242 O O . GLN A 1 141 ? -4.865 4.658 33.936 1.00 86.19 141 GLN A O 1
ATOM 1247 N N . ASN A 1 142 ? -2.683 5.114 33.711 1.00 88.69 142 ASN A N 1
ATOM 1248 C CA . ASN A 1 142 ? -2.913 6.218 32.782 1.00 88.69 142 ASN A CA 1
ATOM 1249 C C . ASN A 1 142 ? -3.467 5.752 31.429 1.00 88.69 142 ASN A C 1
ATOM 1251 O O . ASN A 1 142 ? -4.329 6.426 30.869 1.00 88.69 142 ASN A O 1
ATOM 1255 N N . LEU A 1 143 ? -3.030 4.587 30.937 1.00 91.12 143 LEU A N 1
ATOM 1256 C CA . LEU A 1 143 ? -3.600 3.970 29.738 1.00 91.12 143 LEU A CA 1
ATOM 1257 C C . LEU A 1 143 ? -5.084 3.655 29.953 1.00 91.12 143 LEU A C 1
ATOM 1259 O O . LEU A 1 143 ? -5.914 3.965 29.106 1.00 91.12 143 LEU A O 1
ATOM 1263 N N . LEU A 1 144 ? -5.431 3.091 31.109 1.00 90.44 144 LEU A N 1
ATOM 1264 C CA . LEU A 1 144 ? -6.810 2.731 31.436 1.00 90.44 144 LEU A CA 1
ATOM 1265 C C . LEU A 1 144 ? -7.711 3.956 31.589 1.00 90.44 144 LEU A C 1
ATOM 1267 O O . LEU A 1 144 ? -8.820 3.960 31.067 1.00 90.44 144 LEU A O 1
ATOM 1271 N N . LEU A 1 145 ? -7.219 5.024 32.222 1.00 89.25 145 LEU A N 1
ATOM 1272 C CA . LEU A 1 145 ? -7.933 6.302 32.301 1.00 89.25 145 LEU A CA 1
ATOM 1273 C C . LEU A 1 145 ? -8.101 6.949 30.919 1.00 89.25 145 LEU A C 1
ATOM 1275 O O . LEU A 1 145 ? -9.130 7.573 30.654 1.00 89.25 145 LEU A O 1
ATOM 1279 N N . ALA A 1 146 ? -7.122 6.792 30.024 1.00 91.88 146 ALA A N 1
ATOM 1280 C CA . ALA A 1 146 ? -7.239 7.246 28.642 1.00 91.88 146 ALA A CA 1
ATOM 1281 C C . ALA A 1 146 ? -8.292 6.456 27.861 1.00 91.88 146 ALA A C 1
ATOM 1283 O O . ALA A 1 146 ? -9.096 7.063 27.153 1.00 91.88 146 ALA A O 1
ATOM 1284 N N . LEU A 1 147 ? -8.334 5.133 28.042 1.00 92.25 147 LEU A N 1
ATOM 1285 C CA . LEU A 1 147 ? -9.349 4.251 27.462 1.00 92.25 147 LEU A CA 1
ATOM 1286 C C . LEU A 1 147 ? -10.751 4.571 27.992 1.00 92.25 147 LEU A C 1
ATOM 1288 O O . LEU A 1 147 ? -11.675 4.731 27.198 1.00 92.25 147 LEU A O 1
ATOM 1292 N N . GLU A 1 148 ? -10.905 4.725 29.310 1.00 89.12 148 GLU A N 1
ATOM 1293 C CA . GLU A 1 148 ? -12.173 5.084 29.959 1.00 89.12 148 GLU A CA 1
ATOM 1294 C C . GLU A 1 148 ? -12.738 6.392 29.396 1.00 89.12 148 GLU A C 1
ATOM 1296 O O . GLU A 1 148 ? -13.925 6.494 29.087 1.00 89.12 148 GLU A O 1
ATOM 1301 N N . ARG A 1 149 ? -11.866 7.391 29.218 1.00 88.81 149 ARG A N 1
ATOM 1302 C CA . ARG A 1 149 ? -12.244 8.717 28.720 1.00 88.81 149 ARG A CA 1
ATOM 1303 C C . ARG A 1 149 ? -12.253 8.831 27.198 1.00 88.81 149 ARG A C 1
ATOM 1305 O O . ARG A 1 149 ? -12.658 9.872 26.694 1.00 88.81 149 ARG A O 1
ATOM 1312 N N . ARG A 1 150 ? -11.835 7.791 26.469 1.00 91.12 150 ARG A N 1
ATOM 1313 C CA . ARG A 1 150 ? -11.752 7.763 24.996 1.00 91.12 150 ARG A CA 1
ATOM 1314 C C . ARG A 1 150 ? -10.832 8.856 24.423 1.00 91.12 150 ARG A C 1
ATOM 1316 O O . ARG A 1 150 ? -11.123 9.440 23.386 1.00 91.12 150 ARG A O 1
ATOM 1323 N N . HIS A 1 151 ? -9.727 9.150 25.111 1.00 90.69 151 HIS A N 1
ATOM 1324 C CA . HIS A 1 151 ? -8.736 10.142 24.672 1.00 90.69 151 HIS A CA 1
ATOM 1325 C C . HIS A 1 151 ? -7.715 9.484 23.729 1.00 90.69 151 HIS A C 1
ATOM 1327 O O . HIS A 1 151 ? -6.737 8.907 24.203 1.00 90.69 151 HIS A O 1
ATOM 1333 N N . PHE A 1 152 ? -7.944 9.537 22.414 1.00 90.75 152 PHE A N 1
ATOM 1334 C CA . PHE A 1 152 ? -7.165 8.781 21.423 1.00 90.75 152 PHE A CA 1
ATOM 1335 C C . PHE A 1 152 ? -5.661 9.078 21.446 1.00 90.75 152 PHE A C 1
ATOM 1337 O O . PHE A 1 152 ? -4.873 8.138 21.434 1.00 90.75 152 PHE A O 1
ATOM 1344 N N . GLU A 1 153 ? -5.249 10.339 21.552 1.00 88.88 153 GLU A N 1
ATOM 1345 C CA . GLU A 1 153 ? -3.837 10.742 21.594 1.00 88.88 153 GLU A CA 1
ATOM 1346 C C . GLU A 1 153 ? -3.127 10.129 22.807 1.00 88.88 153 GLU A C 1
ATOM 1348 O O . GLU A 1 153 ? -2.088 9.483 22.679 1.00 88.88 153 GLU A O 1
ATOM 1353 N N . ASN A 1 154 ? -3.743 10.237 23.987 1.00 90.81 154 ASN A N 1
ATOM 1354 C CA . ASN A 1 154 ? -3.215 9.636 25.209 1.00 90.81 154 ASN A CA 1
ATOM 1355 C C . ASN A 1 154 ? -3.225 8.101 25.151 1.00 90.81 154 ASN A C 1
ATOM 1357 O O . ASN A 1 154 ? -2.283 7.478 25.638 1.00 90.81 154 ASN A O 1
ATOM 1361 N N . ILE A 1 155 ? -4.264 7.484 24.567 1.00 93.62 155 ILE A N 1
ATOM 1362 C CA . ILE A 1 155 ? -4.299 6.031 24.345 1.00 93.62 155 ILE A CA 1
ATOM 1363 C C . ILE A 1 155 ? -3.084 5.632 23.509 1.00 93.62 155 ILE A C 1
ATOM 1365 O O . ILE A 1 155 ? -2.336 4.757 23.930 1.00 93.62 155 ILE A O 1
ATOM 1369 N N . CYS A 1 156 ? -2.854 6.290 22.371 1.00 92.62 156 CYS A N 1
ATOM 1370 C CA . CYS A 1 156 ? -1.737 6.003 21.476 1.00 92.62 156 CYS A CA 1
ATOM 1371 C C . CYS A 1 156 ? -0.381 6.199 22.158 1.00 92.62 156 CYS A C 1
ATOM 1373 O O . CYS A 1 156 ? 0.477 5.326 22.039 1.00 92.62 156 CYS A O 1
ATOM 1375 N N . TYR A 1 157 ? -0.203 7.292 22.905 1.00 90.81 157 TYR A N 1
ATOM 1376 C CA . TYR A 1 157 ? 1.019 7.564 23.659 1.00 90.81 157 TYR A CA 1
ATOM 1377 C C . TYR A 1 157 ? 1.335 6.444 24.658 1.00 90.81 157 TYR A C 1
ATOM 1379 O O . TYR A 1 157 ? 2.374 5.789 24.558 1.00 90.81 157 TYR A O 1
ATOM 1387 N N . TYR A 1 158 ? 0.425 6.184 25.606 1.00 90.75 158 TYR A N 1
ATOM 1388 C CA . TYR A 1 158 ? 0.674 5.189 26.650 1.00 90.75 158 TYR A CA 1
ATOM 1389 C C . TYR A 1 158 ? 0.766 3.783 26.071 1.00 90.75 158 TYR A C 1
ATOM 1391 O O . TYR A 1 158 ? 1.600 2.996 26.512 1.00 90.75 158 TYR A O 1
ATOM 1399 N N . LEU A 1 159 ? -0.059 3.471 25.069 1.00 92.25 159 LEU A N 1
ATOM 1400 C CA . LEU A 1 159 ? 0.002 2.191 24.387 1.00 92.25 159 LEU A CA 1
ATOM 1401 C C . LEU A 1 159 ? 1.364 2.002 23.728 1.00 92.25 159 LEU A C 1
ATOM 1403 O O . LEU A 1 159 ? 1.975 0.968 23.954 1.00 92.25 159 LEU A O 1
ATOM 1407 N N . ARG A 1 160 ? 1.877 2.985 22.978 1.00 90.25 160 ARG A N 1
ATOM 1408 C CA . ARG A 1 160 ? 3.177 2.866 22.305 1.00 90.25 160 ARG A CA 1
ATOM 1409 C C . ARG A 1 160 ? 4.314 2.622 23.297 1.00 90.25 160 ARG A C 1
ATOM 1411 O O . ARG A 1 160 ? 5.077 1.681 23.099 1.00 90.25 160 ARG A O 1
ATOM 1418 N N . VAL A 1 161 ? 4.391 3.430 24.358 1.00 88.06 161 VAL A N 1
ATOM 1419 C CA . VAL A 1 161 ? 5.438 3.321 25.389 1.00 88.06 161 VAL A CA 1
ATOM 1420 C C . VAL A 1 161 ? 5.403 1.944 26.053 1.00 88.06 161 VAL A C 1
ATOM 1422 O O . VAL A 1 161 ? 6.407 1.240 26.094 1.00 88.06 161 VAL A O 1
ATOM 1425 N N . LEU A 1 162 ? 4.229 1.521 26.523 1.00 90.12 162 LEU A N 1
ATOM 1426 C CA . LEU A 1 162 ? 4.093 0.265 27.257 1.00 90.12 162 LEU A CA 1
ATOM 1427 C C . LEU A 1 162 ? 4.236 -0.964 26.344 1.00 90.12 162 LEU A C 1
ATOM 1429 O O . LEU A 1 162 ? 4.692 -2.017 26.791 1.00 90.12 162 LEU A O 1
ATOM 1433 N N . TRP A 1 163 ? 3.832 -0.854 25.074 1.00 90.44 163 TRP A N 1
ATOM 1434 C CA . TRP A 1 163 ? 3.894 -1.949 24.103 1.00 90.44 163 TRP A CA 1
ATOM 1435 C C . TRP A 1 163 ? 5.334 -2.353 23.777 1.00 90.44 163 TRP A C 1
ATOM 1437 O O . TRP A 1 163 ? 5.609 -3.546 23.641 1.00 90.44 163 TRP A O 1
ATOM 1447 N N . GLU A 1 164 ? 6.253 -1.385 23.688 1.00 85.19 164 GLU A N 1
ATOM 1448 C CA . GLU A 1 164 ? 7.687 -1.644 23.489 1.00 85.19 164 GLU A CA 1
ATOM 1449 C C . GLU A 1 164 ? 8.331 -2.331 24.699 1.00 85.19 164 GLU A C 1
ATOM 1451 O O . GLU A 1 164 ? 9.201 -3.183 24.530 1.00 85.19 164 GLU A O 1
ATOM 1456 N N . GLU A 1 165 ? 7.883 -2.001 25.912 1.00 85.62 165 GLU A N 1
ATOM 1457 C CA . GLU A 1 165 ? 8.408 -2.597 27.141 1.00 85.62 165 GLU A CA 1
ATOM 1458 C C . GLU A 1 165 ? 7.879 -4.018 27.378 1.00 85.62 165 GLU A C 1
ATOM 1460 O O . GLU A 1 165 ? 8.646 -4.920 27.722 1.00 85.62 165 GLU A O 1
ATOM 1465 N N . ASN A 1 166 ? 6.563 -4.233 27.241 1.00 87.75 166 ASN A N 1
ATOM 1466 C CA . ASN A 1 166 ? 5.936 -5.522 27.537 1.00 87.75 166 ASN A CA 1
ATOM 1467 C C . ASN A 1 166 ? 4.577 -5.709 26.834 1.00 87.75 166 ASN A C 1
ATOM 1469 O O . ASN A 1 166 ? 3.512 -5.609 27.456 1.00 87.75 166 ASN A O 1
ATOM 1473 N N . LYS A 1 167 ? 4.613 -6.050 25.538 1.00 89.19 167 LYS A N 1
ATOM 1474 C CA . LYS A 1 167 ? 3.411 -6.297 24.717 1.00 89.19 167 LYS A CA 1
ATOM 1475 C C . LYS A 1 167 ? 2.407 -7.277 25.343 1.00 89.19 167 LYS A C 1
ATOM 1477 O O . LYS A 1 167 ? 1.204 -7.043 25.273 1.00 89.19 167 LYS A O 1
ATOM 1482 N N . THR A 1 168 ? 2.879 -8.351 25.985 1.00 88.31 168 THR A N 1
ATOM 1483 C CA . THR A 1 168 ? 2.018 -9.430 26.493 1.00 88.31 168 THR A CA 1
ATOM 1484 C C . THR A 1 168 ? 1.168 -8.935 27.656 1.00 88.31 168 THR A C 1
ATOM 1486 O O . THR A 1 168 ? -0.052 -9.095 27.645 1.00 88.31 168 THR A O 1
ATOM 1489 N N . ASN A 1 169 ? 1.784 -8.258 28.629 1.00 89.56 169 ASN A N 1
ATOM 1490 C CA . ASN A 1 169 ? 1.047 -7.706 29.763 1.00 89.56 169 ASN A CA 1
ATOM 1491 C C . ASN A 1 169 ? 0.107 -6.576 29.332 1.00 89.56 169 ASN A C 1
ATOM 1493 O O . ASN A 1 169 ? -1.023 -6.513 29.810 1.00 89.56 169 ASN A O 1
ATOM 1497 N N . VAL A 1 170 ? 0.536 -5.716 28.401 1.00 91.12 170 VAL A N 1
ATOM 1498 C CA . VAL A 1 170 ? -0.315 -4.644 27.859 1.00 91.12 170 VAL A CA 1
ATOM 1499 C C . VAL A 1 170 ? -1.555 -5.214 27.175 1.00 91.12 170 VAL A C 1
ATOM 1501 O O . VAL A 1 170 ? -2.666 -4.765 27.459 1.00 91.12 170 VAL A O 1
ATOM 1504 N N . GLY A 1 171 ? -1.388 -6.240 26.334 1.00 91.00 171 GLY A N 1
ATOM 1505 C CA . GLY A 1 171 ? -2.498 -6.937 25.687 1.00 91.00 171 GLY A CA 1
ATOM 1506 C C . GLY A 1 171 ? -3.479 -7.549 26.692 1.00 91.00 171 GLY A C 1
ATOM 1507 O O . GLY A 1 171 ? -4.687 -7.376 26.542 1.00 91.00 171 GLY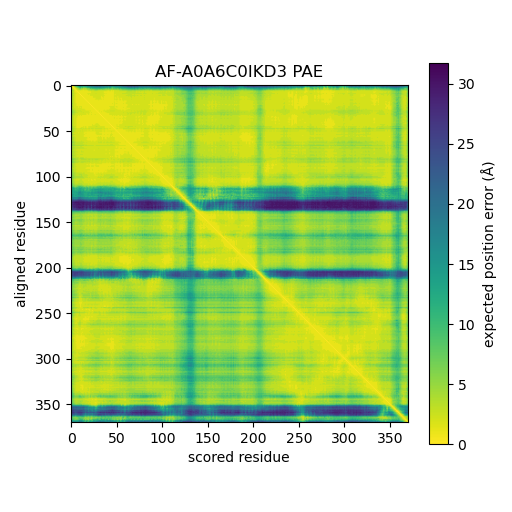 A O 1
ATOM 1508 N N . LEU A 1 172 ? -2.981 -8.191 27.756 1.00 90.56 172 LEU A N 1
ATOM 1509 C CA . LEU A 1 172 ? -3.822 -8.748 28.826 1.00 90.56 172 LEU A CA 1
ATOM 1510 C C . LEU A 1 172 ? -4.615 -7.664 29.566 1.00 90.56 172 LEU A C 1
ATOM 1512 O O . LEU A 1 172 ? -5.821 -7.816 29.759 1.00 90.56 172 LEU A O 1
ATOM 1516 N N . VAL A 1 173 ? -3.959 -6.565 29.945 1.00 90.88 173 VAL A N 1
ATOM 1517 C CA . VAL A 1 173 ? -4.580 -5.450 30.677 1.00 90.88 173 VAL A CA 1
ATOM 1518 C C . VAL A 1 173 ? -5.685 -4.797 29.845 1.00 90.88 173 VAL A C 1
ATOM 1520 O O . VAL A 1 173 ? -6.801 -4.611 30.332 1.00 90.88 173 VAL A O 1
ATOM 1523 N N . ILE A 1 174 ? -5.409 -4.493 28.574 1.00 92.50 174 ILE A N 1
ATOM 1524 C CA . ILE A 1 174 ? -6.406 -3.921 27.660 1.00 92.50 174 ILE A CA 1
ATOM 1525 C C . ILE A 1 174 ? -7.540 -4.921 27.419 1.00 92.50 174 ILE A C 1
ATOM 1527 O O . ILE A 1 174 ? -8.710 -4.537 27.453 1.00 92.50 174 ILE A O 1
ATOM 1531 N N . GLY A 1 175 ? -7.206 -6.195 27.197 1.00 91.75 175 GLY A N 1
ATOM 1532 C CA . GLY A 1 175 ? -8.175 -7.257 26.957 1.00 91.75 175 GLY A CA 1
ATOM 1533 C C . GLY A 1 175 ? -9.167 -7.417 28.105 1.00 91.75 175 GLY A C 1
ATOM 1534 O O . GLY A 1 175 ? -10.376 -7.465 27.876 1.00 91.75 175 GLY A O 1
ATOM 1535 N N . GLN A 1 176 ? -8.671 -7.404 29.344 1.00 91.19 176 GLN A N 1
ATOM 1536 C CA . GLN A 1 176 ? -9.498 -7.432 30.551 1.00 91.19 176 GLN A CA 1
ATOM 1537 C C . GLN A 1 176 ? -10.362 -6.173 30.683 1.00 91.19 176 GLN A C 1
ATOM 1539 O O . GLN A 1 176 ? -11.568 -6.286 30.896 1.00 91.19 176 GLN A O 1
ATOM 1544 N N . PHE A 1 177 ? -9.777 -4.983 30.511 1.00 90.75 177 PHE A N 1
ATOM 1545 C CA . PHE A 1 177 ? -10.489 -3.715 30.694 1.00 90.75 177 PHE A CA 1
ATOM 1546 C C . PHE A 1 177 ? -11.602 -3.496 29.660 1.00 90.75 177 PHE A C 1
ATOM 1548 O O . PHE A 1 177 ? -12.719 -3.107 29.996 1.00 90.75 177 PHE A O 1
ATOM 1555 N N . LEU A 1 178 ? -11.315 -3.768 28.385 1.00 91.44 178 LEU A N 1
ATOM 1556 C CA . LEU A 1 178 ? -12.253 -3.575 27.279 1.00 91.44 178 LEU A CA 1
ATOM 1557 C C . LEU A 1 178 ? -13.131 -4.804 27.006 1.00 91.44 178 LEU A C 1
ATOM 1559 O O . LEU A 1 178 ? -14.028 -4.735 26.157 1.00 91.44 178 LEU A O 1
ATOM 1563 N N . ASN A 1 179 ? -12.905 -5.918 27.707 1.00 91.88 179 ASN A N 1
ATOM 1564 C CA . ASN A 1 179 ? -13.523 -7.214 27.433 1.00 91.88 179 ASN A CA 1
ATOM 1565 C C . ASN A 1 179 ? -13.384 -7.596 25.944 1.00 91.88 179 ASN A C 1
ATOM 1567 O O . ASN A 1 179 ? -14.375 -7.723 25.214 1.00 91.88 179 ASN A O 1
ATOM 1571 N N . ILE A 1 180 ? -12.133 -7.673 25.486 1.00 93.62 180 ILE A N 1
ATOM 1572 C CA . ILE A 1 180 ? -11.722 -8.086 24.137 1.00 93.62 180 ILE A CA 1
ATOM 1573 C C . ILE A 1 180 ? -10.586 -9.106 24.241 1.00 93.62 180 ILE A C 1
ATOM 1575 O O . ILE A 1 180 ? -9.873 -9.162 25.239 1.00 93.62 180 ILE A O 1
ATOM 1579 N N . ILE A 1 181 ? -10.404 -9.914 23.200 1.00 92.44 181 ILE A N 1
ATOM 1580 C CA . ILE A 1 181 ? -9.302 -10.878 23.131 1.00 92.44 181 ILE A CA 1
ATOM 1581 C C . ILE A 1 181 ? -8.175 -10.246 22.318 1.00 92.44 181 ILE A C 1
ATOM 1583 O O . ILE A 1 181 ? -8.394 -9.889 21.162 1.00 92.44 181 ILE A O 1
ATOM 1587 N N . ILE A 1 182 ? -6.996 -10.136 22.928 1.00 93.62 182 ILE A N 1
ATOM 1588 C CA . ILE A 1 182 ? -5.743 -9.748 22.274 1.00 93.62 182 ILE A CA 1
ATOM 1589 C C . ILE A 1 182 ? -4.784 -10.923 22.415 1.00 93.62 182 ILE A C 1
ATOM 1591 O O . ILE A 1 182 ? -4.613 -11.459 23.513 1.00 93.62 182 ILE A O 1
ATOM 1595 N N . LYS A 1 183 ? -4.195 -11.345 21.302 1.00 93.19 183 LYS A N 1
ATOM 1596 C CA . LYS A 1 183 ? -3.242 -12.450 21.247 1.00 93.19 183 LYS A CA 1
ATOM 1597 C C . LYS A 1 183 ? -1.810 -11.935 21.211 1.00 93.19 183 LYS A C 1
ATOM 1599 O O . LYS A 1 183 ? -1.555 -10.780 20.890 1.00 93.19 183 LYS A O 1
ATOM 1604 N N . GLU A 1 184 ? -0.860 -12.803 21.531 1.00 88.88 184 GLU A N 1
ATOM 1605 C CA . GLU A 1 184 ? 0.556 -12.428 21.590 1.00 88.88 184 GLU A CA 1
ATOM 1606 C C . GLU A 1 184 ? 1.150 -12.116 20.204 1.00 88.88 184 GLU A C 1
ATOM 1608 O O . GLU A 1 184 ? 2.078 -11.307 20.087 1.00 88.88 184 GLU A O 1
ATOM 1613 N N . GLU A 1 185 ? 0.620 -12.754 19.159 1.00 92.25 185 GLU A N 1
ATOM 1614 C CA . GLU A 1 185 ? 0.982 -12.519 17.761 1.00 92.25 185 GLU A CA 1
ATOM 1615 C C . GLU A 1 185 ? 0.351 -11.257 17.156 1.00 92.25 185 GLU A C 1
ATOM 1617 O O . GLU A 1 185 ? 0.754 -10.847 16.065 1.00 92.25 185 GLU A O 1
ATOM 1622 N N . ASP A 1 186 ? -0.618 -10.637 17.838 1.00 93.56 186 ASP A N 1
ATOM 1623 C CA . ASP A 1 186 ? -1.296 -9.453 17.321 1.00 93.56 186 ASP A CA 1
ATOM 1624 C C . ASP A 1 186 ? -0.319 -8.273 17.250 1.00 93.56 186 ASP A C 1
ATOM 1626 O O . ASP A 1 186 ? 0.434 -7.978 18.183 1.00 93.56 186 ASP A O 1
ATOM 1630 N N . THR A 1 187 ? -0.327 -7.574 16.118 1.00 93.62 187 THR A N 1
ATOM 1631 C CA . THR A 1 187 ? 0.497 -6.381 15.923 1.00 93.62 187 THR A CA 1
ATOM 1632 C C . THR A 1 187 ? -0.121 -5.179 16.632 1.00 93.62 187 THR A C 1
ATOM 1634 O O . THR A 1 187 ? -1.333 -5.127 16.853 1.00 93.62 187 THR A O 1
ATOM 1637 N N . LEU A 1 188 ? 0.693 -4.157 16.920 1.00 93.69 188 LEU A N 1
ATOM 1638 C CA . LEU A 1 188 ? 0.188 -2.896 17.471 1.00 93.69 188 LEU A CA 1
ATOM 1639 C C . LEU A 1 188 ? -0.925 -2.307 16.586 1.00 93.69 188 LEU A C 1
ATOM 1641 O O . LEU A 1 188 ? -1.952 -1.891 17.107 1.00 93.69 188 LEU A O 1
ATOM 1645 N N . HIS A 1 189 ? -0.770 -2.348 15.257 1.00 94.81 189 HIS A N 1
ATOM 1646 C CA . HIS A 1 189 ? -1.797 -1.895 14.313 1.00 94.81 189 HIS A CA 1
ATOM 1647 C C . HIS A 1 189 ? -3.135 -2.626 14.516 1.00 94.81 189 HIS A C 1
ATOM 1649 O O . HIS A 1 189 ? -4.183 -1.989 14.625 1.00 94.81 189 HIS A O 1
ATOM 1655 N N . TYR A 1 190 ? -3.111 -3.957 14.630 1.00 96.00 190 TYR A N 1
ATOM 1656 C CA . TYR A 1 190 ? -4.327 -4.728 14.877 1.00 96.00 190 TYR A CA 1
ATOM 1657 C C . TYR A 1 190 ? -4.957 -4.374 16.233 1.00 96.00 190 TYR A C 1
ATOM 1659 O O . TYR A 1 190 ? -6.168 -4.173 16.318 1.00 96.00 190 TYR A O 1
ATOM 1667 N N . VAL A 1 191 ? -4.147 -4.199 17.282 1.00 96.00 191 VAL A N 1
ATOM 1668 C CA . VAL A 1 191 ? -4.638 -3.776 18.604 1.00 96.00 191 VAL A CA 1
ATOM 1669 C C . VAL A 1 191 ? -5.288 -2.391 18.559 1.00 96.00 191 VAL A C 1
ATOM 1671 O O . VAL A 1 191 ? -6.373 -2.226 19.119 1.00 96.00 191 VAL A O 1
ATOM 1674 N N . LEU A 1 192 ? -4.702 -1.420 17.846 1.00 96.56 192 LEU A N 1
ATOM 1675 C CA . LEU A 1 192 ? -5.323 -0.107 17.617 1.00 96.56 192 LEU A CA 1
ATOM 1676 C C . LEU A 1 192 ? -6.705 -0.260 16.961 1.00 96.56 192 LEU A C 1
ATOM 1678 O O . LEU A 1 192 ? -7.675 0.341 17.427 1.00 96.56 192 LEU A O 1
ATOM 1682 N N . ALA A 1 193 ? -6.817 -1.119 15.944 1.00 97.00 193 ALA A N 1
ATOM 1683 C CA . ALA A 1 193 ? -8.072 -1.377 15.241 1.00 97.00 193 ALA A CA 1
ATOM 1684 C C . ALA A 1 193 ? -9.146 -2.009 16.152 1.00 97.00 193 ALA A C 1
ATOM 1686 O O . ALA A 1 193 ? -10.309 -1.594 16.128 1.00 97.00 193 ALA A O 1
ATOM 1687 N N . VAL A 1 194 ? -8.775 -2.971 17.007 1.00 96.50 194 VAL A N 1
ATOM 1688 C CA . VAL A 1 194 ? -9.703 -3.606 17.964 1.00 96.50 194 VAL A CA 1
ATOM 1689 C C . VAL A 1 194 ? -10.150 -2.629 19.056 1.00 96.50 194 VAL A C 1
ATOM 1691 O O . VAL A 1 194 ? -11.334 -2.619 19.410 1.00 96.50 194 VAL A O 1
ATOM 1694 N N . ILE A 1 195 ? -9.246 -1.784 19.564 1.00 95.94 195 ILE A N 1
ATOM 1695 C CA . ILE A 1 195 ? -9.578 -0.730 20.537 1.00 95.94 195 ILE A CA 1
ATOM 1696 C C . ILE A 1 195 ? -10.563 0.268 19.921 1.00 95.94 195 ILE A C 1
ATOM 1698 O O . ILE A 1 195 ? -11.622 0.512 20.500 1.00 95.94 195 ILE A O 1
ATOM 1702 N N . SER A 1 196 ? -10.254 0.799 18.734 1.00 95.00 196 SER A N 1
ATOM 1703 C CA . SER A 1 196 ? -11.109 1.756 18.017 1.00 95.00 196 SER A CA 1
ATOM 1704 C C . SER A 1 196 ? -12.497 1.166 17.742 1.00 95.00 196 SER A C 1
ATOM 1706 O O . SER A 1 196 ? -13.501 1.776 18.114 1.00 95.00 196 SER A O 1
ATOM 1708 N N . LYS A 1 197 ? -12.577 -0.079 17.246 1.00 94.25 197 LYS A N 1
ATOM 1709 C CA . LYS A 1 197 ? -13.843 -0.821 17.128 1.00 94.25 197 LYS A CA 1
ATOM 1710 C C . LYS A 1 197 ? -14.595 -0.861 18.461 1.00 94.25 197 LYS A C 1
ATOM 1712 O O . LYS A 1 197 ? -15.787 -0.566 18.501 1.00 94.25 197 LYS A O 1
ATOM 1717 N N . LYS A 1 198 ? -13.949 -1.256 19.564 1.00 93.25 198 LYS A N 1
ATOM 1718 C CA . LYS A 1 198 ? -14.641 -1.376 20.858 1.00 93.25 198 LYS A CA 1
ATOM 1719 C C . LYS A 1 198 ? -15.232 -0.039 21.303 1.00 93.25 198 LYS A C 1
ATOM 1721 O O . LYS A 1 198 ? -16.391 -0.009 21.715 1.00 93.25 198 LYS A O 1
ATOM 1726 N N . ILE A 1 199 ? -14.459 1.039 21.188 1.00 91.75 199 ILE A N 1
ATOM 1727 C CA . ILE A 1 199 ? -14.886 2.395 21.545 1.00 91.75 199 ILE A CA 1
ATOM 1728 C C . ILE A 1 199 ? -16.064 2.838 20.664 1.00 91.75 199 ILE A C 1
ATOM 1730 O O . ILE A 1 199 ? -17.056 3.344 21.191 1.00 91.75 199 ILE A O 1
ATOM 1734 N N . TYR A 1 200 ? -16.000 2.587 19.352 1.00 89.50 200 TYR A N 1
ATOM 1735 C CA . TYR A 1 200 ? -17.073 2.908 18.406 1.00 89.50 200 TYR A CA 1
ATOM 1736 C C . TYR A 1 200 ? -18.397 2.215 18.773 1.00 89.50 200 TYR A C 1
ATOM 1738 O O . TYR A 1 200 ? -19.426 2.872 18.927 1.00 89.50 200 TYR A O 1
ATOM 1746 N N . TYR A 1 201 ? -18.376 0.899 19.009 1.00 86.69 201 TYR A N 1
ATOM 1747 C CA . TYR A 1 201 ? -19.581 0.131 19.359 1.00 86.69 201 TYR A CA 1
ATOM 1748 C C . TYR A 1 201 ? -20.148 0.480 20.746 1.00 86.69 201 TYR A C 1
ATOM 1750 O O . TYR A 1 201 ? -21.338 0.301 20.980 1.00 86.69 201 TYR A O 1
ATOM 1758 N N . GLN A 1 202 ? -19.323 0.978 21.673 1.00 85.25 202 GLN A N 1
ATOM 1759 C CA . GLN A 1 202 ? -19.796 1.508 22.958 1.00 85.25 202 GLN A CA 1
ATOM 1760 C C 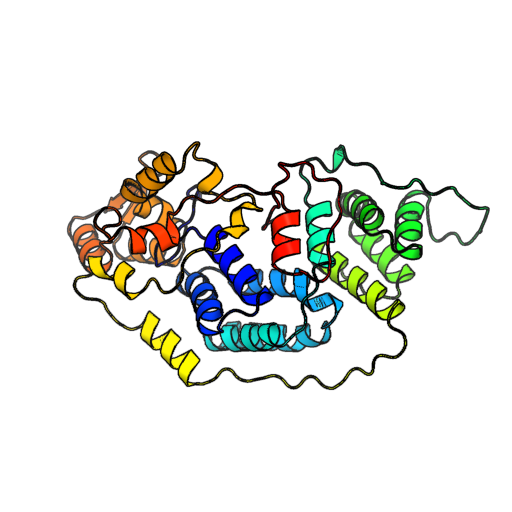. GLN A 1 202 ? -20.426 2.905 22.841 1.00 85.25 202 GLN A C 1
ATOM 1762 O O . GLN A 1 202 ? -21.061 3.357 23.790 1.00 85.25 202 GLN A O 1
ATOM 1767 N N . ALA A 1 203 ? -20.196 3.631 21.745 1.00 80.56 203 ALA A N 1
ATOM 1768 C CA . ALA A 1 203 ? -20.822 4.927 21.480 1.00 80.56 203 ALA A CA 1
ATOM 1769 C C . ALA A 1 203 ? -22.137 4.781 20.699 1.00 80.56 203 ALA A C 1
ATOM 1771 O O . ALA A 1 203 ? -23.068 5.556 20.894 1.00 80.56 203 ALA A O 1
ATOM 1772 N N . GLU A 1 204 ? -22.206 3.786 19.819 1.00 75.31 204 GLU A N 1
ATOM 1773 C CA . GLU A 1 204 ? -23.345 3.517 18.944 1.00 75.31 204 GLU A CA 1
ATOM 1774 C C . GLU A 1 204 ? -24.254 2.443 19.561 1.00 75.31 204 GLU A C 1
ATOM 1776 O O . GLU A 1 204 ? -24.247 1.279 19.154 1.00 75.31 204 GLU A O 1
ATOM 1781 N N . GLU A 1 205 ? -25.031 2.817 20.582 1.00 58.72 205 GLU A N 1
ATOM 1782 C CA . GLU A 1 205 ? -26.055 1.933 21.150 1.00 58.72 205 GLU A CA 1
ATOM 1783 C C . GLU A 1 205 ? -27.033 1.462 20.051 1.00 58.72 205 GLU A C 1
ATOM 1785 O O . GLU A 1 205 ? -27.601 2.261 19.309 1.00 58.72 205 GLU A O 1
ATOM 1790 N N . ASN A 1 206 ? -27.277 0.149 19.971 1.00 53.69 206 ASN A N 1
ATOM 1791 C CA . ASN A 1 206 ? -28.359 -0.461 19.184 1.00 53.69 206 ASN A CA 1
ATOM 1792 C C . ASN A 1 206 ? -28.311 -0.326 17.646 1.00 53.69 206 ASN A C 1
ATOM 1794 O O . ASN A 1 206 ? -29.368 -0.327 17.011 1.00 53.69 206 ASN A O 1
ATOM 1798 N N . LYS A 1 207 ? -27.139 -0.316 16.993 1.00 55.78 207 LYS A N 1
ATOM 1799 C CA . LYS A 1 207 ? -27.108 -0.559 15.535 1.00 55.78 207 LYS A CA 1
ATOM 1800 C C . LYS A 1 207 ? -27.325 -2.048 15.220 1.00 55.78 207 LYS A C 1
ATOM 1802 O O . LYS A 1 207 ? -26.480 -2.872 15.579 1.00 55.78 207 LYS A O 1
ATOM 1807 N N . PRO A 1 208 ? -28.414 -2.435 14.526 1.00 52.53 208 PRO A N 1
ATOM 1808 C CA . PRO A 1 208 ? -28.580 -3.809 14.082 1.00 52.53 208 PRO A CA 1
ATOM 1809 C C . PRO A 1 208 ? -27.485 -4.153 13.068 1.00 52.53 208 PRO A C 1
ATOM 1811 O O . PRO A 1 208 ? -27.315 -3.477 12.052 1.00 52.53 208 PRO A O 1
ATOM 1814 N N . VAL A 1 209 ? -26.751 -5.234 13.332 1.00 57.72 209 VAL A N 1
ATOM 1815 C CA . VAL A 1 209 ? -25.773 -5.785 12.389 1.00 57.72 209 VAL A CA 1
ATOM 1816 C C . VAL A 1 209 ? -26.546 -6.459 11.256 1.00 57.72 209 VAL A C 1
ATOM 1818 O O . VAL A 1 209 ? -26.894 -7.638 11.321 1.00 57.72 209 VAL A O 1
ATOM 1821 N N . GLY A 1 210 ? -26.873 -5.692 10.217 1.00 58.09 210 GLY A N 1
ATOM 1822 C CA . GLY A 1 210 ? -27.427 -6.241 8.985 1.00 58.09 210 GLY A CA 1
ATOM 1823 C C . GLY A 1 210 ? -26.445 -7.231 8.353 1.00 58.09 210 GLY A C 1
ATOM 1824 O O . GLY A 1 210 ? -25.231 -7.012 8.364 1.00 58.09 210 GLY A O 1
ATOM 1825 N N . LYS A 1 211 ? -26.950 -8.334 7.788 1.00 65.19 211 LYS A N 1
ATOM 1826 C CA . LYS A 1 211 ? -26.114 -9.244 6.992 1.00 65.19 211 LYS A CA 1
ATOM 1827 C C . LYS A 1 211 ? -25.566 -8.474 5.791 1.00 65.19 211 LYS A C 1
ATOM 1829 O O . LYS A 1 211 ? -26.333 -8.064 4.924 1.00 65.19 211 LYS A O 1
ATOM 1834 N N . HIS A 1 212 ? -24.249 -8.293 5.736 1.00 74.12 212 HIS A N 1
ATOM 1835 C CA . HIS A 1 212 ? -23.609 -7.677 4.581 1.00 74.12 212 HIS A CA 1
ATOM 1836 C C . HIS A 1 212 ? -23.638 -8.655 3.401 1.00 74.12 212 HIS A C 1
ATOM 1838 O O . HIS A 1 212 ? -23.188 -9.795 3.521 1.00 74.12 212 HIS A O 1
ATOM 1844 N N . ILE A 1 213 ? -24.153 -8.211 2.256 1.00 81.75 213 ILE A N 1
ATOM 1845 C CA . ILE A 1 213 ? -24.138 -8.991 1.016 1.00 81.75 213 ILE A CA 1
ATOM 1846 C C . ILE A 1 213 ? -22.873 -8.621 0.250 1.00 81.75 213 ILE A C 1
ATOM 1848 O O . ILE A 1 213 ? -22.665 -7.458 -0.089 1.00 81.75 213 ILE A O 1
ATOM 1852 N N . TYR A 1 214 ? -22.006 -9.603 0.008 1.00 91.31 214 TYR A N 1
ATOM 1853 C CA . TYR A 1 214 ? -20.782 -9.369 -0.749 1.00 91.31 214 TYR A CA 1
ATOM 1854 C C . TYR A 1 214 ? -21.050 -9.342 -2.247 1.00 91.31 214 TYR A C 1
ATOM 1856 O O . TYR A 1 214 ? -21.728 -10.212 -2.792 1.00 91.31 214 TYR A O 1
ATOM 1864 N N . VAL A 1 215 ? -20.481 -8.341 -2.905 1.00 92.56 215 VAL A N 1
ATOM 1865 C CA . VAL A 1 215 ? -20.643 -8.098 -4.335 1.00 92.56 215 VAL A CA 1
ATOM 1866 C C . VAL A 1 215 ? -19.512 -8.774 -5.101 1.00 92.56 215 VAL A C 1
ATOM 1868 O O . VAL A 1 215 ? -18.342 -8.703 -4.714 1.00 92.56 215 VAL A O 1
ATOM 1871 N N . VAL A 1 216 ? -19.874 -9.428 -6.200 1.00 93.81 216 VAL A N 1
ATOM 1872 C CA . VAL A 1 216 ? -18.943 -10.034 -7.157 1.00 93.81 216 VAL A CA 1
ATOM 1873 C C . VAL A 1 216 ? -18.486 -8.957 -8.158 1.00 93.81 216 VAL A C 1
ATOM 1875 O O . VAL A 1 216 ? -19.337 -8.198 -8.630 1.00 93.81 216 VAL A O 1
ATOM 1878 N N . PRO A 1 217 ? -17.180 -8.837 -8.474 1.00 92.94 217 PRO A N 1
ATOM 1879 C CA . PRO A 1 217 ? -16.699 -7.975 -9.556 1.00 92.94 217 PRO A CA 1
ATOM 1880 C C . PRO A 1 217 ? -17.350 -8.337 -10.891 1.00 92.94 217 PRO A C 1
ATOM 1882 O O . PRO A 1 217 ? -17.626 -9.511 -11.142 1.00 92.94 217 PRO A O 1
ATOM 1885 N N . LYS A 1 218 ? -17.590 -7.350 -11.758 1.00 94.38 218 LYS A N 1
ATOM 1886 C CA . LYS A 1 218 ? -18.130 -7.638 -13.093 1.00 94.38 218 LYS A CA 1
ATOM 1887 C C . LYS A 1 218 ? -17.087 -8.398 -13.912 1.00 94.38 218 LYS A C 1
ATOM 1889 O O . LYS A 1 218 ? -15.902 -8.083 -13.836 1.00 94.38 218 LYS A O 1
ATOM 1894 N N . GLN A 1 219 ? -17.536 -9.354 -14.722 1.00 94.06 219 GLN A N 1
ATOM 1895 C CA . GLN A 1 219 ? -16.637 -10.141 -15.570 1.00 94.06 219 GLN A CA 1
ATOM 1896 C C . GLN A 1 219 ? -15.874 -9.252 -16.562 1.00 94.06 219 GLN A C 1
ATOM 1898 O O . GLN A 1 219 ? -14.665 -9.384 -16.664 1.00 94.06 219 GLN A O 1
ATOM 1903 N N . GLU A 1 220 ? -16.547 -8.267 -17.160 1.00 94.81 220 GLU A N 1
ATOM 1904 C CA . GLU A 1 220 ? -15.944 -7.258 -18.045 1.00 94.81 220 GLU A CA 1
ATOM 1905 C C . GLU A 1 220 ? -14.740 -6.542 -17.413 1.00 94.81 220 GLU A C 1
ATOM 1907 O O . GLU A 1 220 ? -13.715 -6.365 -18.061 1.00 94.81 220 GLU A O 1
ATOM 1912 N N . GLN A 1 221 ? -14.814 -6.203 -16.121 1.00 93.44 221 GLN A N 1
ATOM 1913 C CA . GLN A 1 221 ? -13.701 -5.561 -15.418 1.00 93.44 221 GLN A CA 1
ATOM 1914 C C . GLN A 1 221 ? -12.513 -6.517 -15.276 1.00 93.44 221 GLN A C 1
ATOM 1916 O O . GLN A 1 221 ? -11.370 -6.120 -15.480 1.00 93.44 221 GLN A O 1
ATOM 1921 N N . LEU A 1 222 ? -12.778 -7.786 -14.942 1.00 94.06 222 LEU A N 1
ATOM 1922 C CA . LEU A 1 222 ? -11.743 -8.819 -14.844 1.00 94.06 222 LEU A CA 1
ATOM 1923 C C . LEU A 1 222 ? -11.103 -9.106 -16.203 1.00 94.06 222 LEU A C 1
ATOM 1925 O O . LEU A 1 222 ? -9.891 -9.297 -16.268 1.00 94.06 222 LEU A O 1
ATOM 1929 N N . ASP A 1 223 ? -11.904 -9.129 -17.264 1.00 94.44 223 ASP A N 1
ATOM 1930 C CA . ASP A 1 223 ? -11.436 -9.348 -18.629 1.00 94.44 223 ASP A CA 1
ATOM 1931 C C . ASP A 1 223 ? -10.572 -8.176 -19.096 1.00 94.44 223 ASP A C 1
ATOM 1933 O O . ASP A 1 223 ? -9.494 -8.407 -19.634 1.00 94.44 223 ASP A O 1
ATOM 1937 N N . HIS A 1 224 ? -10.964 -6.936 -18.788 1.00 93.00 224 HIS A N 1
ATOM 1938 C CA . HIS A 1 224 ? -10.157 -5.751 -19.075 1.00 93.00 224 HIS A CA 1
ATOM 1939 C C . HIS A 1 224 ? -8.774 -5.811 -18.404 1.00 93.00 224 HIS A C 1
ATOM 1941 O O . HIS A 1 224 ? -7.760 -5.569 -19.053 1.00 93.00 224 HIS A O 1
ATOM 1947 N N . ILE A 1 225 ? -8.704 -6.210 -17.127 1.00 93.25 225 ILE A N 1
ATOM 1948 C CA . ILE A 1 225 ? -7.427 -6.379 -16.408 1.00 93.25 225 ILE A CA 1
ATOM 1949 C C . ILE A 1 225 ? -6.546 -7.440 -17.076 1.00 93.25 225 ILE A C 1
ATOM 1951 O O . ILE A 1 225 ? -5.338 -7.243 -17.205 1.00 93.25 225 ILE A O 1
ATOM 1955 N N . LYS A 1 226 ? -7.134 -8.576 -17.475 1.00 93.75 226 LYS A N 1
ATOM 1956 C CA . LYS A 1 226 ? -6.398 -9.648 -18.162 1.00 93.75 226 LYS A CA 1
ATOM 1957 C C . LYS A 1 226 ? -5.898 -9.189 -19.519 1.00 93.75 226 LYS A C 1
ATOM 1959 O O . LYS A 1 226 ? -4.728 -9.377 -19.817 1.00 93.75 226 LYS A O 1
ATOM 1964 N N . GLN A 1 227 ? -6.756 -8.536 -20.297 1.00 93.50 227 GLN A N 1
ATOM 1965 C CA . GLN A 1 227 ? -6.393 -7.985 -21.593 1.00 93.50 227 GLN A CA 1
ATOM 1966 C C . GLN A 1 227 ? -5.238 -6.988 -21.457 1.00 93.50 227 GLN A C 1
ATOM 1968 O O . GLN A 1 227 ? -4.272 -7.074 -22.210 1.00 93.50 227 GLN A O 1
ATOM 1973 N N . LEU A 1 228 ? -5.294 -6.090 -20.467 1.00 91.62 228 LEU A N 1
ATOM 1974 C CA . LEU A 1 228 ? -4.222 -5.132 -20.207 1.00 91.62 228 LEU A CA 1
ATOM 1975 C C . LEU A 1 228 ? -2.890 -5.826 -19.875 1.00 91.62 228 LEU A C 1
ATOM 1977 O O . LEU A 1 228 ? -1.847 -5.341 -20.303 1.00 91.62 228 LEU A O 1
ATOM 1981 N N . GLU A 1 229 ? -2.899 -6.945 -19.148 1.00 91.12 229 GLU A N 1
ATOM 1982 C CA . GLU A 1 229 ? -1.682 -7.714 -18.840 1.00 91.12 229 GLU A CA 1
ATOM 1983 C C . GLU A 1 229 ? -1.164 -8.527 -20.038 1.00 91.12 229 GLU A C 1
ATOM 1985 O O . GLU A 1 229 ? 0.039 -8.569 -20.278 1.00 91.12 229 GLU A O 1
ATOM 1990 N N . GLU A 1 230 ? -2.050 -9.178 -20.789 1.00 92.44 230 GLU A N 1
ATOM 1991 C CA . GLU A 1 230 ? -1.679 -10.144 -21.833 1.00 92.44 230 GLU A CA 1
ATOM 1992 C C . GLU A 1 230 ? -1.338 -9.490 -23.179 1.00 92.44 230 GLU A C 1
ATOM 1994 O O . GLU A 1 230 ? -0.605 -10.066 -23.985 1.00 92.44 230 GLU A O 1
ATOM 1999 N N . GLU A 1 231 ? -1.870 -8.298 -23.454 1.00 93.81 231 GLU A N 1
ATOM 2000 C CA . GLU A 1 231 ? -1.662 -7.628 -24.735 1.00 93.81 231 GLU A CA 1
ATOM 2001 C C . GLU A 1 231 ? -0.203 -7.176 -24.899 1.00 93.81 231 GLU A C 1
ATOM 2003 O O . GLU A 1 231 ? 0.316 -6.360 -24.131 1.00 93.81 231 GLU A O 1
ATOM 2008 N N . LEU A 1 232 ? 0.428 -7.673 -25.963 1.00 92.69 232 LEU A N 1
ATOM 2009 C CA . LEU A 1 232 ? 1.776 -7.311 -26.380 1.00 92.69 232 LEU A CA 1
ATOM 2010 C C . LEU A 1 232 ? 1.742 -6.044 -27.235 1.00 92.69 232 LEU A C 1
ATOM 2012 O O . LEU A 1 232 ? 1.032 -5.984 -28.239 1.00 92.69 232 LEU A O 1
ATOM 2016 N N . ILE A 1 233 ? 2.553 -5.056 -26.867 1.00 95.38 233 ILE A N 1
ATOM 2017 C CA . ILE A 1 233 ? 2.677 -3.803 -27.609 1.00 95.38 233 ILE A CA 1
ATOM 2018 C C . ILE A 1 233 ? 3.904 -3.874 -28.510 1.00 95.38 233 ILE A C 1
ATOM 2020 O O . ILE A 1 233 ? 4.991 -4.242 -28.069 1.00 95.38 233 ILE A O 1
ATOM 2024 N N . GLN A 1 234 ? 3.716 -3.519 -29.780 1.00 91.69 234 GLN A N 1
ATOM 2025 C CA . GLN A 1 234 ? 4.785 -3.424 -30.765 1.00 91.69 234 GLN A CA 1
ATOM 2026 C C . GLN A 1 234 ? 4.708 -2.073 -31.488 1.00 91.69 234 GLN A C 1
ATOM 2028 O O . GLN A 1 234 ? 3.622 -1.686 -31.929 1.00 91.69 234 GLN A O 1
ATOM 2033 N N . PRO A 1 235 ? 5.833 -1.354 -31.637 1.00 92.75 235 PRO A N 1
ATOM 2034 C CA . PRO A 1 235 ? 7.155 -1.652 -31.068 1.00 92.75 235 PRO A CA 1
ATOM 2035 C C . PRO A 1 235 ? 7.187 -1.548 -29.528 1.00 92.75 235 PRO A C 1
ATOM 2037 O O . PRO A 1 235 ? 6.379 -0.833 -28.935 1.00 92.75 235 PRO A O 1
ATOM 2040 N N . ILE A 1 236 ? 8.111 -2.267 -28.878 1.00 93.94 236 ILE A N 1
ATOM 2041 C CA . ILE A 1 236 ? 8.128 -2.437 -27.412 1.00 93.94 236 ILE A CA 1
ATOM 2042 C C . ILE A 1 236 ? 8.259 -1.122 -26.632 1.00 93.94 236 ILE A C 1
ATOM 2044 O O . ILE A 1 236 ? 7.611 -0.960 -25.595 1.00 93.94 236 ILE A O 1
ATOM 2048 N N . TYR A 1 237 ? 9.009 -0.150 -27.155 1.00 92.56 237 TYR A N 1
ATOM 2049 C CA . TYR A 1 237 ? 9.188 1.160 -26.525 1.00 92.56 237 TYR A CA 1
ATOM 2050 C C . TYR A 1 237 ? 7.869 1.944 -26.394 1.00 92.56 237 TYR A C 1
ATOM 2052 O O . TYR A 1 237 ? 7.744 2.814 -25.533 1.00 92.56 237 TYR A O 1
ATOM 2060 N N . ASN A 1 238 ? 6.826 1.575 -27.150 1.00 94.81 238 ASN A N 1
ATOM 2061 C CA . ASN A 1 238 ? 5.495 2.159 -27.003 1.00 94.81 238 ASN A CA 1
ATOM 2062 C C . ASN A 1 238 ? 4.706 1.609 -25.805 1.00 94.81 238 ASN A C 1
ATOM 2064 O O . ASN A 1 238 ? 3.651 2.156 -25.486 1.00 94.81 238 ASN A O 1
ATOM 2068 N N . THR A 1 239 ? 5.170 0.552 -25.129 1.00 96.06 239 THR A N 1
ATOM 2069 C CA . THR A 1 239 ? 4.411 -0.140 -24.069 1.00 96.06 239 THR A CA 1
ATOM 2070 C C . THR A 1 239 ? 3.860 0.825 -23.028 1.00 96.06 239 THR A C 1
ATOM 2072 O O . THR A 1 239 ? 2.677 0.767 -22.704 1.00 96.06 239 THR A O 1
ATOM 2075 N N . LEU A 1 240 ? 4.675 1.764 -22.542 1.00 96.06 240 LEU A N 1
ATOM 2076 C CA . LEU A 1 240 ? 4.239 2.711 -21.515 1.00 96.06 240 LEU A CA 1
ATOM 2077 C C . LEU A 1 240 ? 3.163 3.683 -22.015 1.00 96.06 240 LEU A C 1
ATOM 2079 O O . LEU A 1 240 ? 2.296 4.047 -21.229 1.00 96.06 240 LEU A O 1
ATOM 2083 N N . MET A 1 241 ? 3.160 4.052 -23.300 1.00 95.56 241 MET A N 1
ATOM 2084 C CA . MET A 1 241 ? 2.111 4.911 -23.868 1.00 95.56 241 MET A CA 1
ATOM 2085 C C . MET A 1 241 ? 0.737 4.235 -23.881 1.00 95.56 241 MET A C 1
ATOM 2087 O O . MET A 1 241 ? -0.271 4.915 -23.736 1.00 95.56 241 MET A O 1
ATOM 2091 N N . PHE A 1 242 ? 0.696 2.911 -24.051 1.00 94.25 242 PHE A N 1
ATOM 2092 C CA . PHE A 1 242 ? -0.556 2.151 -24.114 1.00 94.25 242 PHE A CA 1
ATOM 2093 C C . PHE A 1 242 ? -0.981 1.581 -22.759 1.00 94.25 242 PHE A C 1
ATOM 2095 O O . PHE A 1 242 ? -2.171 1.457 -22.487 1.00 94.25 242 PHE A O 1
ATOM 2102 N N . LYS A 1 243 ? -0.017 1.206 -21.911 1.00 95.44 243 LYS A N 1
ATOM 2103 C CA . LYS A 1 243 ? -0.288 0.505 -20.651 1.00 95.44 243 LYS A CA 1
ATOM 2104 C C . LYS A 1 243 ? -0.450 1.426 -19.449 1.00 95.44 243 LYS A C 1
ATOM 2106 O O . LYS A 1 243 ? -1.054 1.008 -18.462 1.00 95.44 243 LYS A O 1
ATOM 2111 N N . ARG A 1 244 ? 0.069 2.658 -19.503 1.00 94.94 244 ARG A N 1
ATOM 2112 C CA . ARG A 1 244 ? -0.174 3.638 -18.442 1.00 94.94 244 ARG A CA 1
ATOM 2113 C C . ARG A 1 244 ? -1.591 4.184 -18.555 1.00 94.94 244 ARG A C 1
ATOM 2115 O O . ARG A 1 244 ? -1.904 4.937 -19.468 1.00 94.94 244 ARG A O 1
ATOM 2122 N N . PHE A 1 245 ? -2.438 3.780 -17.615 1.00 91.62 245 PHE A N 1
ATOM 2123 C CA . PHE A 1 245 ? -3.860 4.128 -17.610 1.00 91.62 245 PHE A CA 1
ATOM 2124 C C . PHE A 1 245 ? -4.186 5.314 -16.697 1.00 91.62 245 PHE A C 1
ATOM 2126 O O . PHE A 1 245 ? -5.002 6.158 -17.053 1.00 91.62 245 PHE A O 1
ATOM 2133 N N . ALA A 1 246 ? -3.554 5.384 -15.522 1.00 95.06 246 ALA A N 1
ATOM 2134 C CA . ALA A 1 246 ? -3.833 6.408 -14.522 1.00 95.06 246 ALA A CA 1
ATOM 2135 C C . ALA A 1 246 ? -2.577 7.196 -14.129 1.00 95.06 246 ALA A C 1
ATOM 2137 O O . ALA A 1 246 ? -1.452 6.690 -14.141 1.00 95.06 246 ALA A O 1
ATOM 2138 N N . GLU A 1 247 ? -2.796 8.451 -13.763 1.00 96.44 247 GLU A N 1
ATOM 2139 C CA . GLU A 1 247 ? -1.791 9.374 -13.250 1.00 96.44 247 GLU A CA 1
ATOM 2140 C C . GLU A 1 247 ? -1.759 9.326 -11.719 1.00 96.44 247 GLU A C 1
ATOM 2142 O O . GLU A 1 247 ? -2.806 9.211 -11.081 1.00 96.44 247 GLU A O 1
ATOM 2147 N N . ILE A 1 248 ? -0.565 9.414 -11.127 1.00 96.31 248 ILE A N 1
ATOM 2148 C CA . ILE A 1 248 ? -0.409 9.455 -9.665 1.00 96.31 248 ILE A CA 1
ATOM 2149 C C . ILE A 1 248 ? -1.201 10.621 -9.050 1.00 96.31 248 ILE A C 1
ATOM 2151 O O . ILE A 1 248 ? -1.284 11.708 -9.623 1.00 96.31 248 ILE A O 1
ATOM 2155 N N . ASP A 1 249 ? -1.781 10.418 -7.869 1.00 93.62 249 ASP A N 1
ATOM 2156 C CA . ASP A 1 249 ? -2.590 11.456 -7.217 1.00 93.62 249 ASP A CA 1
ATOM 2157 C C . ASP A 1 249 ? -1.697 12.573 -6.628 1.00 93.62 249 ASP A C 1
ATOM 2159 O O . ASP A 1 249 ? -0.747 12.306 -5.899 1.00 93.62 249 ASP A O 1
ATOM 2163 N N . ASP A 1 250 ? -1.991 13.848 -6.908 1.00 89.62 250 ASP A N 1
ATOM 2164 C CA . ASP A 1 250 ? -1.178 14.985 -6.432 1.00 89.62 250 ASP A CA 1
ATOM 2165 C C . ASP A 1 250 ? -1.215 15.197 -4.913 1.00 89.62 250 ASP A C 1
ATOM 2167 O O . ASP A 1 250 ? -0.355 15.871 -4.337 1.00 89.62 250 ASP A O 1
ATOM 2171 N N . ARG A 1 251 ? -2.233 14.662 -4.235 1.00 90.94 251 ARG A N 1
ATOM 2172 C CA . ARG A 1 251 ? -2.432 14.795 -2.787 1.00 90.94 251 ARG A CA 1
ATOM 2173 C C . ARG A 1 251 ? -1.552 13.836 -1.999 1.00 90.94 251 ARG A C 1
ATOM 2175 O O . ARG A 1 251 ? -1.448 14.001 -0.785 1.00 90.94 251 ARG A O 1
ATOM 2182 N N . ILE A 1 252 ? -0.861 12.900 -2.653 1.00 94.31 252 ILE A N 1
ATOM 2183 C CA . ILE A 1 252 ? 0.115 12.024 -1.987 1.00 94.31 252 ILE A CA 1
ATOM 2184 C C . ILE A 1 252 ? 1.347 12.793 -1.484 1.00 94.31 252 ILE A C 1
ATOM 2186 O O . ILE A 1 252 ? 2.109 12.268 -0.680 1.00 94.31 252 ILE A O 1
ATOM 2190 N N . GLY A 1 253 ? 1.505 14.068 -1.865 1.00 93.38 253 GLY A N 1
ATOM 2191 C CA . GLY A 1 253 ? 2.496 14.984 -1.288 1.00 93.38 253 GLY A CA 1
ATOM 2192 C C . GLY A 1 253 ? 2.340 15.256 0.215 1.00 93.38 253 GLY A C 1
ATOM 2193 O O . GLY A 1 253 ? 3.199 15.917 0.793 1.00 93.38 253 GLY A O 1
ATOM 2194 N N . SER A 1 254 ? 1.276 14.750 0.848 1.00 92.81 254 SER A N 1
ATOM 2195 C CA . SER A 1 254 ? 1.109 14.695 2.309 1.00 92.81 254 SER A CA 1
ATOM 2196 C C . SER A 1 254 ? 1.915 13.587 2.998 1.00 92.81 254 SER A C 1
ATOM 2198 O O . SER A 1 254 ? 1.949 13.524 4.227 1.00 92.81 254 SER A O 1
ATOM 2200 N N . PHE A 1 255 ? 2.560 12.709 2.229 1.00 93.12 255 PHE A N 1
ATOM 2201 C CA . PHE A 1 255 ? 3.343 11.589 2.738 1.00 93.12 255 PHE A CA 1
ATOM 2202 C C . PHE A 1 255 ? 4.832 11.764 2.451 1.00 93.12 255 PHE A C 1
ATOM 2204 O O . PHE A 1 255 ? 5.247 12.479 1.538 1.00 93.12 255 PHE A O 1
ATOM 2211 N N . THR A 1 256 ? 5.657 11.070 3.231 1.00 92.06 256 THR A N 1
ATOM 2212 C CA . THR A 1 256 ? 7.075 10.914 2.906 1.00 92.06 256 THR A CA 1
ATOM 2213 C C . THR A 1 256 ? 7.213 9.956 1.729 1.00 92.06 256 THR A C 1
ATOM 2215 O O . THR A 1 256 ? 6.987 8.759 1.877 1.00 92.06 256 THR A O 1
ATOM 2218 N N . LEU A 1 257 ? 7.587 10.498 0.571 1.00 93.56 257 LEU A N 1
ATOM 2219 C CA . LEU A 1 257 ? 7.802 9.735 -0.657 1.00 93.56 257 LEU A CA 1
ATOM 2220 C C . LEU A 1 257 ? 9.286 9.407 -0.844 1.00 93.56 257 LEU A C 1
ATOM 2222 O O . LEU A 1 257 ? 10.153 10.234 -0.545 1.00 93.56 257 LEU A O 1
ATOM 2226 N N . ALA A 1 258 ? 9.586 8.257 -1.440 1.00 94.19 258 ALA A N 1
ATOM 2227 C CA . ALA A 1 258 ? 10.930 7.833 -1.821 1.00 94.19 258 ALA A CA 1
ATOM 2228 C C . ALA A 1 258 ? 11.588 8.823 -2.794 1.00 94.19 258 ALA A C 1
ATOM 2230 O O . ALA A 1 258 ? 12.803 9.036 -2.735 1.00 94.19 258 ALA A O 1
ATOM 2231 N N . ARG A 1 259 ? 10.799 9.515 -3.634 1.00 93.62 259 ARG A N 1
ATOM 2232 C CA . ARG A 1 259 ? 11.313 10.612 -4.473 1.00 93.62 259 ARG A CA 1
ATOM 2233 C C . ARG A 1 259 ? 11.807 11.831 -3.691 1.00 93.62 259 ARG A C 1
ATOM 2235 O O . ARG A 1 259 ? 12.534 12.658 -4.232 1.00 93.62 259 ARG A O 1
ATOM 2242 N N . GLY A 1 260 ? 11.456 11.939 -2.411 1.00 91.69 260 GLY A N 1
ATOM 2243 C CA . GLY A 1 260 ? 11.888 13.022 -1.531 1.00 91.69 260 GLY A CA 1
ATOM 2244 C C . GLY A 1 260 ? 13.395 13.053 -1.257 1.00 91.69 260 GLY A C 1
ATOM 2245 O O . GLY A 1 260 ? 13.871 14.029 -0.685 1.00 91.69 260 GLY A O 1
ATOM 2246 N N . GLN A 1 261 ? 14.147 12.025 -1.670 1.00 91.94 261 GLN A N 1
ATOM 2247 C CA . GLN A 1 261 ? 15.612 12.011 -1.598 1.00 91.94 261 GLN A CA 1
ATOM 2248 C C . GLN A 1 261 ? 16.283 12.969 -2.601 1.00 91.94 261 GLN A C 1
ATOM 2250 O O . GLN A 1 261 ? 17.439 13.343 -2.409 1.00 91.94 261 GLN A O 1
ATOM 2255 N N . TRP A 1 262 ? 15.574 13.381 -3.658 1.00 94.31 262 TRP A N 1
ATOM 2256 C CA . TRP A 1 262 ? 16.071 14.357 -4.627 1.00 94.31 262 TRP A CA 1
ATOM 2257 C C . TRP A 1 262 ? 15.615 15.770 -4.266 1.00 94.31 262 TRP A C 1
ATOM 2259 O O . TRP A 1 262 ? 14.458 16.000 -3.923 1.00 94.31 262 TRP A O 1
ATOM 2269 N N . LEU A 1 263 ? 16.536 16.733 -4.375 1.00 90.12 263 LEU A N 1
ATOM 2270 C CA . LEU A 1 263 ? 16.284 18.132 -4.009 1.00 90.12 263 LEU A CA 1
ATOM 2271 C C . LEU A 1 263 ? 15.266 18.823 -4.927 1.00 90.12 263 LEU A C 1
ATOM 2273 O O . LEU A 1 263 ? 14.565 19.726 -4.475 1.00 90.12 263 LEU A O 1
ATOM 2277 N N . THR A 1 264 ? 15.197 18.429 -6.202 1.00 93.25 264 THR A N 1
ATOM 2278 C CA . THR A 1 264 ? 14.284 19.025 -7.188 1.00 93.25 264 THR A CA 1
ATOM 2279 C C . THR A 1 264 ? 13.609 17.958 -8.045 1.00 93.25 264 THR A C 1
ATOM 2281 O O . THR A 1 264 ? 14.141 16.858 -8.229 1.00 93.25 264 THR A O 1
ATOM 2284 N N . THR A 1 265 ? 12.448 18.298 -8.610 1.00 93.44 265 THR A N 1
ATOM 2285 C CA . THR A 1 265 ? 11.719 17.426 -9.541 1.00 93.44 265 THR A CA 1
ATOM 2286 C C . THR A 1 265 ? 12.558 17.112 -10.780 1.00 93.44 265 THR A C 1
ATOM 2288 O O . THR A 1 265 ? 12.554 15.982 -11.250 1.00 93.44 265 THR A O 1
ATOM 2291 N N . GLU A 1 266 ? 13.340 18.066 -11.285 1.00 95.31 266 GLU A N 1
ATOM 2292 C CA . GLU A 1 266 ? 14.209 17.867 -12.450 1.00 95.31 266 GLU A CA 1
ATOM 2293 C C . GLU A 1 266 ? 15.331 16.865 -12.161 1.00 95.31 266 GLU A C 1
ATOM 2295 O O . GLU A 1 266 ? 15.698 16.085 -13.038 1.00 95.31 266 GLU A O 1
ATOM 2300 N N . ALA A 1 267 ? 15.880 16.868 -10.940 1.00 95.75 267 ALA A N 1
ATOM 2301 C CA . ALA A 1 267 ? 16.879 15.885 -10.529 1.00 95.75 267 ALA A CA 1
ATOM 2302 C C . ALA A 1 267 ? 16.278 14.472 -10.477 1.00 95.75 267 ALA A C 1
ATOM 2304 O O . ALA A 1 267 ? 16.887 13.532 -10.984 1.00 95.75 267 ALA A O 1
ATOM 2305 N N . PHE A 1 268 ? 15.063 14.343 -9.939 1.00 96.25 268 PHE A N 1
ATOM 2306 C CA . PHE A 1 268 ? 14.317 13.086 -9.953 1.00 96.25 268 PHE A CA 1
ATOM 2307 C C . PHE A 1 268 ? 14.004 12.611 -11.384 1.00 96.25 268 PHE A C 1
ATOM 2309 O O . PHE A 1 268 ? 14.272 11.461 -11.715 1.00 96.25 268 PHE A O 1
ATOM 2316 N N . ILE A 1 269 ? 13.506 13.493 -12.257 1.00 96.31 269 ILE A N 1
ATOM 2317 C CA . ILE A 1 269 ? 13.199 13.163 -13.660 1.00 96.31 269 ILE A CA 1
ATOM 2318 C C . ILE A 1 269 ? 14.444 12.646 -14.390 1.00 96.31 269 ILE A C 1
ATOM 2320 O O . ILE A 1 269 ? 14.370 11.639 -15.087 1.00 96.31 269 ILE A O 1
ATOM 2324 N N . LYS A 1 270 ? 15.604 13.289 -14.206 1.00 95.81 270 LYS A N 1
ATOM 2325 C CA . LYS A 1 270 ? 16.862 12.817 -14.808 1.00 95.81 270 LYS A CA 1
ATOM 2326 C C . LYS A 1 270 ? 17.241 11.419 -14.326 1.00 95.81 270 LYS A C 1
ATOM 2328 O O . LYS A 1 270 ? 17.695 10.603 -15.118 1.00 95.81 270 LYS A O 1
ATOM 2333 N N . GLU A 1 271 ? 17.048 11.136 -13.044 1.00 95.38 271 GLU A N 1
ATOM 2334 C CA . GLU A 1 271 ? 17.312 9.807 -12.485 1.00 95.38 271 GLU A CA 1
ATOM 2335 C C . GLU A 1 271 ? 16.361 8.750 -13.045 1.00 95.38 271 GLU A C 1
ATOM 2337 O O . GLU A 1 271 ? 16.791 7.635 -13.326 1.00 95.38 271 GLU A O 1
ATOM 2342 N N . MET A 1 272 ? 15.104 9.112 -13.300 1.00 96.12 272 MET A N 1
ATOM 2343 C CA . MET A 1 272 ? 14.173 8.244 -14.014 1.00 96.12 272 MET A CA 1
ATOM 2344 C C . MET A 1 272 ? 14.616 8.004 -15.461 1.00 96.12 272 MET A C 1
ATOM 2346 O O . MET A 1 272 ? 14.681 6.858 -15.880 1.00 96.12 272 MET A O 1
ATOM 2350 N N . TRP A 1 273 ? 14.982 9.037 -16.221 1.00 95.50 273 TRP A N 1
ATOM 2351 C CA . TRP A 1 273 ? 15.407 8.863 -17.616 1.00 95.50 273 TRP A CA 1
ATOM 2352 C C . TRP A 1 273 ? 16.640 7.965 -17.761 1.00 95.50 273 TRP A C 1
ATOM 2354 O O . TRP A 1 273 ? 16.629 7.050 -18.576 1.00 95.50 273 TRP A O 1
ATOM 2364 N N . PHE A 1 274 ? 17.676 8.181 -16.947 1.00 94.50 274 PHE A N 1
ATOM 2365 C CA . PHE A 1 274 ? 18.971 7.519 -17.147 1.00 94.50 274 PHE A CA 1
ATOM 2366 C C . PHE A 1 274 ? 19.199 6.267 -16.293 1.00 94.50 274 PHE A C 1
ATOM 2368 O O . PHE A 1 274 ? 20.122 5.506 -16.576 1.00 94.50 274 PHE A O 1
ATOM 2375 N N . HIS A 1 275 ? 18.408 6.052 -15.238 1.00 95.94 275 HIS A N 1
ATOM 2376 C CA . HIS A 1 275 ? 18.645 4.969 -14.275 1.00 95.94 275 HIS A CA 1
ATOM 2377 C C . HIS A 1 275 ? 17.382 4.175 -13.911 1.00 95.94 275 HIS A C 1
ATOM 2379 O O . HIS A 1 275 ? 17.393 3.448 -12.913 1.00 95.94 275 HIS A O 1
ATOM 2385 N N . TRP A 1 276 ? 16.294 4.263 -14.689 1.00 96.31 276 TRP A N 1
ATOM 2386 C CA . TRP A 1 276 ? 15.074 3.509 -14.375 1.00 96.31 276 TRP A CA 1
ATOM 2387 C C . TRP A 1 276 ? 15.319 2.007 -14.266 1.00 96.31 276 TRP A C 1
ATOM 2389 O O . TRP A 1 276 ? 14.747 1.386 -13.377 1.00 96.31 276 TRP A O 1
ATOM 2399 N N . GLU A 1 277 ? 16.178 1.424 -15.107 1.00 97.00 277 GLU A N 1
ATOM 2400 C CA . GLU A 1 277 ? 16.457 -0.016 -15.097 1.00 97.00 277 GLU A CA 1
ATOM 2401 C C . GLU A 1 277 ? 16.971 -0.456 -13.730 1.00 97.00 277 GLU A C 1
ATOM 2403 O O . GLU A 1 277 ? 16.487 -1.428 -13.156 1.00 97.00 277 GLU A O 1
ATOM 2408 N N . TYR A 1 278 ? 17.888 0.326 -13.156 1.00 96.94 278 TYR A N 1
ATOM 2409 C CA . TYR A 1 278 ? 18.422 0.090 -11.822 1.00 96.94 278 TYR A CA 1
ATOM 2410 C C . TYR A 1 278 ? 17.325 0.107 -10.749 1.00 96.94 278 TYR A C 1
ATOM 2412 O O . TYR A 1 278 ? 17.256 -0.809 -9.928 1.00 96.94 278 TYR A O 1
ATOM 2420 N N . TYR A 1 279 ? 16.446 1.113 -10.760 1.00 97.06 279 TYR A N 1
ATOM 2421 C CA . TYR A 1 279 ? 15.351 1.222 -9.787 1.00 97.06 279 TYR A CA 1
ATOM 2422 C C . TYR A 1 279 ? 14.245 0.176 -10.014 1.00 97.06 279 TYR A C 1
ATOM 2424 O O . TYR A 1 279 ? 13.627 -0.306 -9.060 1.00 97.06 279 TYR A O 1
ATOM 2432 N N . ALA A 1 280 ? 14.020 -0.229 -11.264 1.00 97.50 280 ALA A N 1
ATOM 2433 C CA . ALA A 1 280 ? 13.075 -1.268 -11.654 1.00 97.50 280 ALA A CA 1
ATOM 2434 C C . ALA A 1 280 ? 13.453 -2.629 -11.068 1.00 97.50 280 ALA A C 1
ATOM 2436 O O . ALA A 1 280 ? 12.563 -3.348 -10.611 1.00 97.50 280 ALA A O 1
ATOM 2437 N N . MET A 1 281 ? 14.751 -2.936 -10.944 1.00 96.75 281 MET A N 1
ATOM 2438 C CA . MET A 1 281 ? 15.235 -4.166 -10.295 1.00 96.75 281 MET A CA 1
ATOM 2439 C C . MET A 1 281 ? 14.902 -4.266 -8.801 1.00 96.75 281 MET A C 1
ATOM 2441 O O . MET A 1 281 ? 15.057 -5.329 -8.202 1.00 96.75 281 MET A O 1
ATOM 2445 N N . GLY A 1 282 ? 14.397 -3.192 -8.186 1.00 95.56 282 GLY A N 1
ATOM 2446 C CA . GLY A 1 282 ? 13.768 -3.268 -6.868 1.00 95.56 282 GLY A CA 1
ATOM 2447 C C . GLY A 1 282 ? 12.456 -4.067 -6.861 1.00 95.56 282 GLY A C 1
ATOM 2448 O O . GLY A 1 282 ? 12.043 -4.545 -5.805 1.00 95.56 282 GLY A O 1
ATOM 2449 N N . SER A 1 283 ? 11.795 -4.227 -8.013 1.00 97.12 283 SER A N 1
ATOM 2450 C CA . SER A 1 283 ? 10.576 -5.027 -8.132 1.00 97.12 283 SER A CA 1
ATOM 2451 C C . SER A 1 283 ? 10.864 -6.485 -8.503 1.00 97.12 283 SER A C 1
ATOM 2453 O O . SER A 1 283 ? 11.716 -6.764 -9.356 1.00 97.12 283 SER A O 1
ATOM 2455 N N . PRO A 1 284 ? 10.107 -7.442 -7.938 1.00 97.50 284 PRO A N 1
ATOM 2456 C CA . PRO A 1 284 ? 10.307 -8.853 -8.244 1.00 97.50 284 PRO A CA 1
ATOM 2457 C C . PRO A 1 284 ? 10.097 -9.213 -9.719 1.00 97.50 284 PRO A C 1
ATOM 2459 O O . PRO A 1 284 ? 10.749 -10.132 -10.209 1.00 97.50 284 PRO A O 1
ATOM 2462 N N . VAL A 1 285 ? 9.195 -8.537 -10.441 1.00 97.56 285 VAL A N 1
ATOM 2463 C CA . VAL A 1 285 ? 8.970 -8.837 -11.865 1.00 97.56 285 VAL A CA 1
ATOM 2464 C C . VAL A 1 285 ? 10.184 -8.486 -12.718 1.00 97.56 285 VAL A C 1
ATOM 2466 O O . VAL A 1 285 ? 10.602 -9.299 -13.538 1.00 97.56 285 VAL A O 1
ATOM 2469 N N . TRP A 1 286 ? 10.772 -7.311 -12.505 1.00 97.81 286 TRP A N 1
ATOM 2470 C CA . TRP A 1 286 ? 11.914 -6.838 -13.275 1.00 97.81 286 TRP A CA 1
ATOM 2471 C C . TRP A 1 286 ? 13.172 -7.619 -12.932 1.00 97.81 286 TRP A C 1
ATOM 2473 O O . TRP A 1 286 ? 13.887 -8.031 -13.841 1.00 97.81 286 TRP A O 1
ATOM 2483 N N . LEU A 1 287 ? 13.376 -7.932 -11.650 1.00 96.94 287 LEU A N 1
ATOM 2484 C CA . LEU A 1 287 ? 14.494 -8.766 -11.229 1.00 96.94 287 LEU A CA 1
ATOM 2485 C C . LEU A 1 287 ? 14.435 -10.158 -11.876 1.00 96.94 287 LEU A C 1
ATOM 2487 O O . LEU A 1 287 ? 15.416 -10.595 -12.466 1.00 96.94 287 LEU A O 1
ATOM 2491 N N . ARG A 1 288 ? 13.263 -10.813 -11.880 1.00 97.44 288 ARG A N 1
ATOM 2492 C CA . ARG A 1 288 ? 13.086 -12.107 -12.567 1.00 97.44 288 ARG A CA 1
ATOM 2493 C C . ARG A 1 288 ? 13.323 -12.015 -14.073 1.00 97.44 288 ARG A C 1
ATOM 2495 O O . ARG A 1 288 ? 13.832 -12.963 -14.667 1.00 97.44 288 ARG A O 1
ATOM 2502 N N . ARG A 1 289 ? 12.921 -10.904 -14.705 1.00 97.31 289 ARG A N 1
ATOM 2503 C CA . ARG A 1 289 ? 13.201 -10.656 -16.128 1.00 97.31 289 ARG A CA 1
ATOM 2504 C C . ARG A 1 289 ? 14.706 -10.580 -16.356 1.00 97.31 289 ARG A C 1
ATOM 2506 O O . ARG A 1 289 ? 15.197 -11.306 -17.205 1.00 97.31 289 ARG A O 1
ATOM 2513 N N . LEU A 1 290 ? 15.431 -9.792 -15.566 1.00 97.56 290 LEU A N 1
ATOM 2514 C CA . LEU A 1 290 ? 16.886 -9.668 -15.670 1.00 97.56 290 LEU A CA 1
ATOM 2515 C C . LEU A 1 290 ? 17.598 -11.016 -15.469 1.00 97.56 290 LEU A C 1
ATOM 2517 O O . LEU A 1 290 ? 18.425 -11.412 -16.289 1.00 97.56 290 LEU A O 1
ATOM 2521 N N . GLU A 1 291 ? 17.233 -11.753 -14.416 1.00 96.31 291 GLU A N 1
ATOM 2522 C CA . GLU A 1 291 ? 17.814 -13.062 -14.086 1.00 96.31 291 GLU A CA 1
ATOM 2523 C C . GLU A 1 291 ? 17.615 -14.086 -15.211 1.00 96.31 291 GLU A C 1
ATOM 2525 O O . GLU A 1 291 ? 18.527 -14.856 -15.516 1.00 96.31 291 GLU A O 1
ATOM 2530 N N . LYS A 1 292 ? 16.453 -14.070 -15.881 1.00 97.38 292 LYS A N 1
ATOM 2531 C CA . LYS A 1 292 ? 16.164 -14.947 -17.029 1.00 97.38 292 LYS A CA 1
ATOM 2532 C C . LYS A 1 292 ? 17.163 -14.761 -18.179 1.00 97.38 292 LYS A C 1
ATOM 2534 O O . LYS A 1 292 ? 17.431 -15.720 -18.898 1.00 97.38 292 LYS A O 1
ATOM 2539 N N . PHE A 1 293 ? 17.709 -13.558 -18.336 1.00 97.62 293 PHE A N 1
ATOM 2540 C CA . PHE A 1 293 ? 18.701 -13.216 -19.357 1.00 97.62 293 PHE A CA 1
ATOM 2541 C C . PHE A 1 293 ? 20.143 -13.215 -18.820 1.00 97.62 293 PHE A C 1
ATOM 2543 O O . PHE A 1 293 ? 21.062 -12.774 -19.505 1.00 97.62 293 PHE A O 1
ATOM 2550 N N . GLY A 1 294 ? 20.367 -13.729 -17.604 1.00 96.44 294 GLY A N 1
ATOM 2551 C CA . GLY A 1 294 ? 21.698 -13.812 -16.998 1.00 96.44 294 GLY A CA 1
ATOM 2552 C C . GLY A 1 294 ? 22.287 -12.453 -16.610 1.00 96.44 294 GLY A C 1
ATOM 2553 O O . GLY A 1 294 ? 23.510 -12.316 -16.543 1.00 96.44 294 GLY A O 1
ATOM 2554 N N . GLY A 1 295 ? 21.437 -11.446 -16.394 1.00 96.50 295 GLY A N 1
ATOM 2555 C CA . GLY A 1 295 ? 21.858 -10.118 -15.971 1.00 96.50 295 GLY A CA 1
ATOM 2556 C C . GLY A 1 295 ? 22.055 -9.996 -14.458 1.00 96.50 295 GLY A C 1
ATOM 2557 O O . GLY A 1 295 ? 21.509 -10.763 -13.664 1.00 96.50 295 GLY A O 1
ATOM 2558 N N . THR A 1 296 ? 22.834 -8.998 -14.048 1.00 95.94 296 THR A N 1
ATOM 2559 C CA . THR A 1 296 ? 23.120 -8.665 -12.646 1.00 95.94 296 THR A CA 1
ATOM 2560 C C . THR A 1 296 ? 23.032 -7.158 -12.409 1.00 95.94 296 THR A C 1
ATOM 2562 O O . THR A 1 296 ? 23.102 -6.364 -13.346 1.00 95.94 296 THR A O 1
ATOM 2565 N N . VAL A 1 297 ? 22.850 -6.745 -11.151 1.00 95.75 297 VAL A N 1
ATOM 2566 C CA . VAL A 1 297 ? 22.693 -5.330 -10.780 1.00 95.75 297 VAL A CA 1
ATOM 2567 C C . VAL A 1 297 ? 24.004 -4.769 -10.238 1.00 95.75 297 VAL A C 1
ATOM 2569 O O . VAL A 1 297 ? 24.521 -5.234 -9.222 1.00 95.75 297 VAL A O 1
ATOM 2572 N N . ASN A 1 298 ? 24.509 -3.703 -10.859 1.00 93.81 298 ASN A N 1
ATOM 2573 C CA . ASN A 1 298 ? 25.666 -2.961 -10.376 1.00 93.81 298 ASN A CA 1
ATOM 2574 C C . ASN A 1 298 ? 25.214 -1.730 -9.572 1.00 93.81 298 ASN A C 1
ATOM 2576 O O . ASN A 1 298 ? 24.993 -0.646 -10.114 1.00 93.81 298 ASN A O 1
ATOM 2580 N N . HIS A 1 299 ? 25.117 -1.882 -8.247 1.00 91.81 299 HIS A N 1
ATOM 2581 C CA . HIS A 1 299 ? 24.684 -0.808 -7.338 1.00 91.81 299 HIS A CA 1
ATOM 2582 C C . HIS A 1 299 ? 25.625 0.400 -7.297 1.00 91.81 299 HIS A C 1
ATOM 2584 O O . HIS A 1 299 ? 25.184 1.510 -7.008 1.00 91.81 299 HIS A O 1
ATOM 2590 N N . ARG A 1 300 ? 26.920 0.210 -7.584 1.00 91.00 300 ARG A N 1
ATOM 2591 C CA . ARG A 1 300 ? 27.898 1.307 -7.578 1.00 91.00 300 ARG A CA 1
ATOM 2592 C C . ARG A 1 300 ? 27.706 2.225 -8.780 1.00 91.00 300 ARG A C 1
ATOM 2594 O O . ARG A 1 300 ? 27.882 3.431 -8.652 1.00 91.00 300 ARG A O 1
ATOM 2601 N N . GLN A 1 301 ? 27.384 1.647 -9.935 1.00 92.69 301 GLN A N 1
ATOM 2602 C CA . GLN A 1 301 ? 27.203 2.381 -11.188 1.00 92.69 301 GLN A CA 1
ATOM 2603 C C . GLN A 1 301 ? 25.734 2.673 -11.519 1.00 92.69 301 GLN A C 1
ATOM 2605 O O . GLN A 1 301 ? 25.484 3.347 -12.511 1.00 92.69 301 GLN A O 1
ATOM 2610 N N . LYS A 1 302 ? 24.782 2.197 -10.700 1.00 94.31 302 LYS A N 1
ATOM 2611 C CA . LYS A 1 302 ? 23.332 2.301 -10.938 1.00 94.31 302 LYS A CA 1
ATOM 2612 C C . LYS A 1 302 ? 22.930 1.818 -12.340 1.00 94.31 302 LYS A C 1
ATOM 2614 O O . LYS A 1 302 ? 22.246 2.522 -13.078 1.00 94.31 302 LYS A O 1
ATOM 2619 N N . LYS A 1 303 ? 23.379 0.619 -12.709 1.00 95.06 303 LYS A N 1
ATOM 2620 C CA . LYS A 1 303 ? 23.085 0.006 -14.013 1.00 95.06 303 LYS A CA 1
ATOM 2621 C C . LYS A 1 303 ? 22.922 -1.508 -13.892 1.00 95.06 303 LYS A C 1
ATOM 2623 O O . LYS A 1 303 ? 23.296 -2.089 -12.867 1.00 95.06 303 LYS A O 1
ATOM 2628 N N . ILE A 1 304 ? 22.401 -2.129 -14.940 1.00 96.19 304 ILE A N 1
ATOM 2629 C CA . ILE A 1 304 ? 22.403 -3.583 -15.114 1.00 96.19 304 ILE A CA 1
ATOM 2630 C C . ILE A 1 304 ? 23.580 -4.005 -16.004 1.00 96.19 304 ILE A C 1
ATOM 2632 O O . ILE A 1 304 ? 24.092 -3.209 -16.789 1.00 96.19 304 ILE A O 1
ATOM 2636 N N . GLU A 1 305 ? 24.063 -5.230 -15.824 1.00 96.75 305 GLU A N 1
ATOM 2637 C CA . GLU A 1 305 ? 25.169 -5.809 -16.593 1.00 96.75 305 GLU A CA 1
ATOM 2638 C C . GLU A 1 305 ? 24.810 -7.233 -17.009 1.00 96.75 305 GLU A C 1
ATOM 2640 O O . GLU A 1 305 ? 24.336 -8.014 -16.181 1.00 96.75 305 GLU A O 1
ATOM 2645 N N . PHE A 1 306 ? 25.068 -7.583 -18.266 1.00 97.31 306 PHE A N 1
ATOM 2646 C CA . PHE A 1 306 ? 24.827 -8.920 -18.801 1.00 97.31 306 PHE A CA 1
ATOM 2647 C C . PHE A 1 306 ? 26.134 -9.688 -18.961 1.00 97.31 306 PHE A C 1
ATOM 2649 O O . PHE A 1 306 ? 27.172 -9.130 -19.310 1.00 97.31 306 PHE A O 1
ATOM 2656 N N . ALA A 1 307 ? 26.079 -10.999 -18.724 1.00 93.12 307 ALA A N 1
ATOM 2657 C CA . ALA A 1 307 ? 27.231 -11.874 -18.929 1.00 93.12 307 ALA A CA 1
ATOM 2658 C C . ALA A 1 307 ? 27.555 -12.107 -20.419 1.00 93.12 307 ALA A C 1
ATOM 2660 O O . ALA A 1 307 ? 28.666 -12.520 -20.748 1.00 93.12 307 ALA A O 1
ATOM 2661 N N . THR A 1 308 ? 26.582 -11.889 -21.310 1.00 95.88 308 THR A N 1
ATOM 2662 C CA . THR A 1 308 ? 26.676 -12.176 -22.749 1.00 95.88 308 THR A CA 1
ATOM 2663 C C . THR A 1 308 ? 25.838 -11.189 -23.556 1.00 95.88 308 THR A C 1
ATOM 2665 O O . THR A 1 308 ? 24.724 -10.884 -23.129 1.00 95.88 308 THR A O 1
ATOM 2668 N N . GLU A 1 309 ? 26.298 -10.826 -24.755 1.00 96.62 309 GLU A N 1
ATOM 2669 C CA . GLU A 1 309 ? 25.554 -9.988 -25.716 1.00 96.62 309 GLU A CA 1
ATOM 2670 C C . GLU A 1 309 ? 24.177 -10.582 -26.060 1.00 96.62 309 GLU A C 1
ATOM 2672 O O . GLU A 1 309 ? 23.183 -9.874 -26.064 1.00 96.62 309 GLU A O 1
ATOM 2677 N N . ILE A 1 310 ? 24.075 -11.909 -26.218 1.00 96.69 310 ILE A N 1
ATOM 2678 C CA . ILE A 1 310 ? 22.796 -12.601 -26.487 1.00 96.69 310 ILE A CA 1
ATOM 2679 C C . ILE A 1 310 ? 21.760 -12.346 -25.377 1.00 96.69 310 ILE A C 1
ATOM 2681 O O . ILE A 1 310 ? 20.564 -12.225 -25.639 1.00 96.69 310 ILE A O 1
ATOM 2685 N N . GLY A 1 311 ? 22.210 -12.306 -24.120 1.00 96.88 311 GLY A N 1
ATOM 2686 C CA . GLY A 1 311 ? 21.348 -12.021 -22.973 1.00 96.88 311 GLY A CA 1
ATOM 2687 C C . GLY A 1 311 ? 20.890 -10.565 -22.957 1.00 96.88 311 GLY A C 1
ATOM 2688 O O . GLY A 1 311 ? 19.721 -10.295 -22.699 1.00 96.88 311 GLY A O 1
ATOM 2689 N N . GLU A 1 312 ? 21.802 -9.652 -23.281 1.00 97.81 312 GLU A N 1
ATOM 2690 C CA . GLU A 1 312 ? 21.529 -8.220 -23.390 1.00 97.81 312 GLU A CA 1
ATOM 2691 C C . GLU A 1 312 ? 20.511 -7.924 -24.497 1.00 97.81 312 GLU A C 1
ATOM 2693 O O . GLU A 1 312 ? 19.449 -7.367 -24.219 1.00 97.81 312 GLU A O 1
ATOM 2698 N N . GLU A 1 313 ? 20.775 -8.381 -25.723 1.00 97.19 313 GLU A N 1
ATOM 2699 C CA . GLU A 1 313 ? 19.873 -8.223 -26.869 1.00 97.19 313 GLU A CA 1
ATOM 2700 C C . GLU A 1 313 ? 18.493 -8.816 -26.569 1.00 97.19 313 GLU A C 1
ATOM 2702 O O . GLU A 1 313 ? 17.477 -8.137 -26.704 1.00 97.19 313 GLU A O 1
ATOM 2707 N N . GLY A 1 314 ? 18.444 -10.047 -26.050 1.00 96.94 314 GLY A N 1
ATOM 2708 C CA . GLY A 1 314 ? 17.179 -10.704 -25.726 1.00 96.94 314 GLY A CA 1
ATOM 2709 C C . GLY A 1 314 ? 16.371 -9.999 -24.628 1.00 96.94 314 GLY A C 1
ATOM 2710 O O . GLY A 1 314 ? 15.138 -10.062 -24.640 1.00 96.94 314 GLY A O 1
ATOM 2711 N N . PHE A 1 315 ? 17.033 -9.329 -23.678 1.00 97.38 315 PHE A N 1
ATOM 2712 C CA . PHE A 1 315 ? 16.349 -8.517 -22.674 1.00 97.38 315 PHE A CA 1
ATOM 2713 C C . PHE A 1 315 ? 15.749 -7.258 -23.307 1.00 97.38 315 PHE A C 1
ATOM 2715 O O . PHE A 1 315 ? 14.569 -6.968 -23.089 1.00 97.38 315 PHE A O 1
ATOM 2722 N N . TYR A 1 316 ? 16.531 -6.531 -24.107 1.00 96.38 316 TYR A N 1
ATOM 2723 C CA . TYR A 1 316 ? 16.093 -5.279 -24.723 1.00 96.38 316 TYR A CA 1
ATOM 2724 C C . TYR A 1 316 ? 15.035 -5.483 -25.814 1.00 96.38 316 TYR A C 1
ATOM 2726 O O . TYR A 1 316 ? 14.094 -4.693 -25.883 1.00 96.38 316 TYR A O 1
ATOM 2734 N N . ASP A 1 317 ? 15.072 -6.594 -26.551 1.00 95.06 317 ASP A N 1
ATOM 2735 C CA . ASP A 1 317 ? 14.019 -6.978 -27.504 1.00 95.06 317 ASP A CA 1
ATOM 2736 C C . ASP A 1 317 ? 12.626 -7.057 -26.855 1.00 95.06 317 ASP A C 1
ATOM 2738 O O . ASP A 1 317 ? 11.604 -6.807 -27.501 1.00 95.06 317 ASP A O 1
ATOM 2742 N N . LEU A 1 318 ? 12.569 -7.412 -25.567 1.00 94.50 318 LEU A N 1
ATOM 2743 C CA . LEU A 1 318 ? 11.318 -7.595 -24.831 1.00 94.50 318 LEU A CA 1
ATOM 2744 C C . LEU A 1 318 ? 10.988 -6.458 -23.870 1.00 94.50 318 LEU A C 1
ATOM 2746 O O . LEU A 1 318 ? 9.825 -6.336 -23.484 1.00 94.50 318 LEU A O 1
ATOM 2750 N N . TYR A 1 319 ? 11.975 -5.668 -23.442 1.00 95.38 319 TYR A N 1
ATOM 2751 C CA . TYR A 1 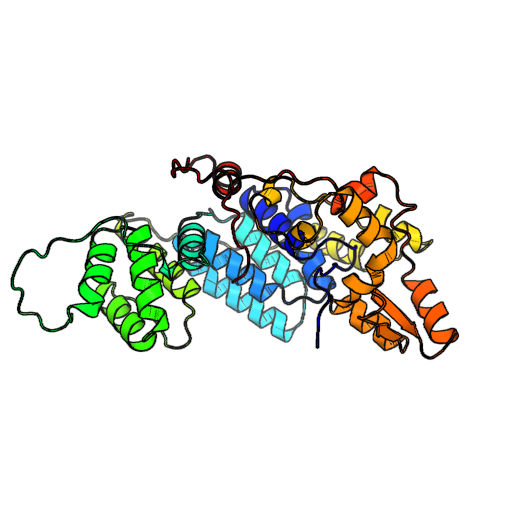319 ? 11.800 -4.736 -22.328 1.00 95.38 319 TYR A CA 1
ATOM 2752 C C . TYR A 1 319 ? 12.495 -3.374 -22.489 1.00 95.38 319 TYR A C 1
ATOM 2754 O O . TYR A 1 319 ? 12.618 -2.647 -21.502 1.00 95.38 319 TYR A O 1
ATOM 2762 N N . ALA A 1 320 ? 12.924 -2.996 -23.697 1.00 93.75 320 ALA A N 1
ATOM 2763 C CA . ALA A 1 320 ? 13.479 -1.667 -23.959 1.00 93.75 320 ALA A CA 1
ATOM 2764 C C . ALA A 1 320 ? 12.403 -0.572 -23.846 1.00 93.75 320 ALA A C 1
ATOM 2766 O O . ALA A 1 320 ? 11.600 -0.368 -24.758 1.00 93.75 320 ALA A O 1
ATOM 2767 N N . TYR A 1 321 ? 12.375 0.131 -22.710 1.00 94.31 321 TYR A N 1
ATOM 2768 C CA . TYR A 1 321 ? 11.526 1.305 -22.496 1.00 94.31 321 TYR A CA 1
ATOM 2769 C C . TYR A 1 321 ? 12.361 2.592 -22.561 1.00 94.31 321 TYR A C 1
ATOM 2771 O O . TYR A 1 321 ? 13.359 2.723 -21.852 1.00 94.31 321 TYR A O 1
ATOM 2779 N N . GLU A 1 322 ? 11.913 3.562 -23.360 1.00 92.06 322 GLU A N 1
ATOM 2780 C CA . GLU A 1 322 ? 12.609 4.836 -23.612 1.00 92.06 322 GLU A CA 1
ATOM 2781 C C . GLU A 1 322 ? 11.859 5.996 -22.935 1.00 92.06 322 GLU A C 1
ATOM 2783 O O . GLU A 1 322 ? 11.028 6.668 -23.540 1.00 92.06 322 GLU A O 1
ATOM 2788 N N . LEU A 1 323 ? 12.074 6.185 -21.626 1.00 92.38 323 LEU A N 1
ATOM 2789 C CA . LEU A 1 323 ? 11.303 7.140 -20.810 1.00 92.38 323 LEU A CA 1
ATOM 2790 C C . LEU A 1 323 ? 11.454 8.609 -21.236 1.00 92.38 323 LEU A C 1
ATOM 2792 O O . LEU A 1 323 ? 10.521 9.396 -21.051 1.00 92.38 323 LEU A O 1
ATOM 2796 N N . ASP A 1 324 ? 12.628 9.001 -21.719 1.00 93.06 324 ASP A N 1
ATOM 2797 C CA . ASP A 1 324 ? 12.946 10.364 -22.146 1.00 93.06 324 ASP A CA 1
ATOM 2798 C C . ASP A 1 324 ? 12.279 10.734 -23.475 1.00 93.06 324 ASP A C 1
ATOM 2800 O O . ASP A 1 324 ? 11.827 11.877 -23.613 1.00 93.06 324 ASP A O 1
ATOM 2804 N N . GLU A 1 325 ? 12.108 9.754 -24.365 1.00 94.50 325 GLU A N 1
ATOM 2805 C CA . GLU A 1 325 ? 11.440 9.872 -25.670 1.00 94.50 325 GLU A CA 1
ATOM 2806 C C . GLU A 1 325 ? 9.899 9.818 -25.588 1.00 94.50 325 GLU A C 1
ATOM 2808 O O . GLU A 1 325 ? 9.198 10.143 -26.550 1.00 94.50 325 GLU A O 1
ATOM 2813 N N . LEU A 1 326 ? 9.328 9.456 -24.431 1.00 94.75 326 LEU A N 1
ATOM 2814 C CA . LEU A 1 326 ? 7.871 9.445 -24.250 1.00 94.75 326 LEU A CA 1
ATOM 2815 C C . LEU A 1 326 ? 7.256 10.854 -24.372 1.00 94.75 326 LEU A C 1
ATOM 2817 O O . LEU A 1 326 ? 7.854 11.836 -23.917 1.00 94.75 326 LEU A O 1
ATOM 2821 N N . PRO A 1 327 ? 6.000 10.978 -24.847 1.00 96.50 327 PRO A N 1
ATOM 2822 C CA . PRO A 1 327 ? 5.248 12.229 -24.766 1.00 96.50 327 PRO A CA 1
ATOM 2823 C C . PRO A 1 327 ? 5.191 12.780 -23.336 1.00 96.50 327 PRO A C 1
ATOM 2825 O O . PRO A 1 327 ? 5.130 12.020 -22.362 1.00 96.50 327 PRO A O 1
ATOM 2828 N N . LYS A 1 328 ? 5.189 14.111 -23.186 1.00 95.31 328 LYS A N 1
ATOM 2829 C CA . LYS A 1 328 ? 5.259 14.764 -21.866 1.00 95.31 328 LYS A CA 1
ATOM 2830 C C . LYS A 1 328 ? 4.074 14.421 -20.971 1.00 95.31 328 LYS A C 1
ATOM 2832 O O . LYS A 1 328 ? 4.244 14.336 -19.760 1.00 95.31 328 LYS A O 1
ATOM 2837 N N . GLU A 1 329 ? 2.920 14.150 -21.559 1.00 95.75 329 GLU A N 1
ATOM 2838 C CA . GLU A 1 329 ? 1.705 13.722 -20.874 1.00 95.75 329 GLU A CA 1
ATOM 2839 C C . GLU A 1 329 ? 1.892 12.331 -20.248 1.00 95.75 329 GLU A C 1
ATOM 2841 O O . GLU A 1 329 ? 1.584 12.124 -19.077 1.00 95.75 329 GLU A O 1
ATOM 2846 N N . VAL A 1 330 ? 2.495 11.394 -20.988 1.00 96.62 330 VAL A N 1
ATOM 2847 C CA . VAL A 1 330 ? 2.786 10.031 -20.503 1.00 96.62 330 VAL A CA 1
ATOM 2848 C C . VAL A 1 330 ? 3.900 10.048 -19.455 1.00 96.62 330 VAL A C 1
ATOM 2850 O O . VAL A 1 330 ? 3.858 9.295 -18.478 1.00 96.62 330 VAL A O 1
ATOM 2853 N N . GLN A 1 331 ? 4.889 10.931 -19.619 1.00 96.25 331 GLN A N 1
ATOM 2854 C CA . GLN A 1 331 ? 5.908 11.181 -18.601 1.00 96.25 331 GLN A CA 1
ATOM 2855 C C . GLN A 1 331 ? 5.277 11.725 -17.306 1.00 96.25 331 GLN A C 1
ATOM 2857 O O . GLN A 1 331 ? 5.590 11.239 -16.216 1.00 96.25 331 GLN A O 1
ATOM 2862 N N . ALA A 1 332 ? 4.355 12.688 -17.414 1.00 95.62 332 ALA A N 1
ATOM 2863 C CA . ALA A 1 332 ? 3.689 13.321 -16.278 1.00 95.62 332 ALA A CA 1
ATOM 2864 C C . ALA A 1 332 ? 2.860 12.338 -15.436 1.00 95.62 332 ALA A C 1
ATOM 2866 O O . ALA A 1 332 ? 2.813 12.508 -14.219 1.00 95.62 332 ALA A O 1
ATOM 2867 N N . MET A 1 333 ? 2.328 11.261 -16.035 1.00 96.81 333 MET A N 1
ATOM 2868 C CA . MET A 1 333 ? 1.584 10.218 -15.312 1.00 96.81 333 MET A CA 1
ATOM 2869 C C . MET A 1 333 ? 2.331 9.657 -14.094 1.00 96.81 333 MET A C 1
ATOM 2871 O O . MET A 1 333 ? 1.690 9.293 -13.110 1.00 96.81 333 MET A O 1
ATOM 2875 N N . SER A 1 334 ? 3.669 9.589 -14.145 1.00 95.62 334 SER A N 1
ATOM 2876 C CA . SER A 1 334 ? 4.502 9.116 -13.030 1.00 95.62 334 SER A CA 1
ATOM 2877 C C . SER A 1 334 ? 5.569 10.113 -12.574 1.00 95.62 334 SER A C 1
ATOM 2879 O O . SER A 1 334 ? 6.144 9.924 -11.510 1.00 95.62 334 SER A O 1
ATOM 2881 N N . MET A 1 335 ? 5.886 11.157 -13.346 1.00 95.62 335 MET A N 1
ATOM 2882 C CA . MET A 1 335 ? 7.032 12.040 -13.071 1.00 95.62 335 MET A CA 1
ATOM 2883 C C . MET A 1 335 ? 6.670 13.512 -12.875 1.00 95.62 335 MET A C 1
ATOM 2885 O O . MET A 1 335 ? 7.564 14.352 -12.771 1.00 95.62 335 MET A O 1
ATOM 2889 N N . LYS A 1 336 ? 5.378 13.843 -12.787 1.00 94.69 336 LYS A N 1
ATOM 2890 C CA . LYS A 1 336 ? 4.953 15.217 -12.509 1.00 94.69 336 LYS A CA 1
ATOM 2891 C C . LYS A 1 336 ? 5.481 15.747 -11.166 1.00 94.69 336 LYS A C 1
ATOM 2893 O O . LYS A 1 336 ? 5.764 14.955 -10.258 1.00 94.69 336 LYS A O 1
ATOM 2898 N N . PRO A 1 337 ? 5.601 17.079 -11.010 1.00 94.44 337 PRO A N 1
ATOM 2899 C CA . PRO A 1 337 ? 5.873 17.694 -9.716 1.00 94.44 337 PRO A CA 1
ATOM 2900 C C . PRO A 1 337 ? 4.770 17.367 -8.704 1.00 94.44 337 PRO A C 1
ATOM 2902 O O . PRO A 1 337 ? 3.592 17.483 -9.021 1.00 94.44 337 PRO A O 1
ATOM 2905 N N . ILE A 1 338 ? 5.155 17.032 -7.471 1.00 93.62 338 ILE A N 1
ATOM 2906 C CA . ILE A 1 338 ? 4.221 16.809 -6.360 1.00 93.62 338 ILE A CA 1
ATOM 2907 C C . ILE A 1 338 ? 4.455 17.894 -5.314 1.00 93.62 338 ILE A C 1
ATOM 2909 O O . ILE A 1 338 ? 5.567 18.062 -4.808 1.00 93.62 338 ILE A O 1
ATOM 2913 N N . VAL A 1 339 ? 3.402 18.639 -4.986 1.00 90.31 339 VAL A N 1
ATOM 2914 C CA . VAL A 1 339 ? 3.461 19.701 -3.976 1.00 90.31 339 VAL A CA 1
ATOM 2915 C C . VAL A 1 339 ? 3.377 19.077 -2.587 1.00 90.31 339 VAL A C 1
ATOM 2917 O O . VAL A 1 339 ? 2.395 18.401 -2.277 1.00 90.31 339 VAL A O 1
ATOM 2920 N N . LYS A 1 340 ? 4.381 19.335 -1.740 1.00 90.19 340 LYS A N 1
ATOM 2921 C CA . LYS A 1 340 ? 4.359 18.921 -0.331 1.00 90.19 340 LYS A CA 1
ATOM 2922 C C . LYS A 1 340 ? 3.231 19.624 0.418 1.00 90.19 340 LYS A C 1
ATOM 2924 O O . LYS A 1 340 ? 3.005 20.818 0.226 1.00 90.19 340 LYS A O 1
ATOM 2929 N N . ARG A 1 341 ? 2.522 18.874 1.256 1.00 88.00 341 ARG A N 1
ATOM 2930 C CA . ARG A 1 341 ? 1.406 19.360 2.081 1.00 88.00 341 ARG A CA 1
ATOM 2931 C C . ARG A 1 341 ? 1.500 18.718 3.464 1.00 88.00 341 ARG A C 1
ATOM 2933 O O . ARG A 1 341 ? 2.080 17.647 3.585 1.00 88.00 341 ARG A O 1
ATOM 2940 N N . GLY A 1 342 ? 0.904 19.325 4.487 1.00 83.88 342 GLY A N 1
ATOM 2941 C CA . GLY A 1 342 ? 0.764 18.665 5.789 1.00 83.88 342 GLY A CA 1
ATOM 2942 C C . GLY A 1 342 ? -0.045 17.367 5.676 1.00 83.88 342 GLY A C 1
ATOM 2943 O O . GLY A 1 342 ? -0.900 17.231 4.790 1.00 83.88 342 GLY A O 1
ATOM 2944 N N . GLY A 1 343 ? 0.213 16.405 6.563 1.00 80.69 343 GLY A N 1
ATOM 2945 C CA . GLY A 1 343 ? -0.486 15.118 6.586 1.00 80.69 343 GLY A CA 1
ATOM 2946 C C . GLY A 1 343 ? -2.015 15.258 6.618 1.00 80.69 343 GLY A C 1
ATOM 2947 O O . GLY A 1 343 ? -2.726 14.670 5.798 1.00 80.69 343 GLY A O 1
ATOM 2948 N N . THR A 1 344 ? -2.526 16.146 7.476 1.00 82.31 344 THR A N 1
ATOM 2949 C CA . THR A 1 344 ? -3.962 16.450 7.645 1.00 82.31 344 THR A CA 1
ATOM 2950 C C . THR A 1 344 ? -4.658 16.851 6.342 1.00 82.31 344 THR A C 1
ATOM 2952 O O . THR A 1 344 ? -5.836 16.533 6.151 1.00 82.31 344 THR A O 1
ATOM 2955 N N . ALA A 1 345 ? -3.940 17.468 5.396 1.00 87.56 345 ALA A N 1
ATOM 2956 C CA . ALA A 1 345 ? -4.487 17.870 4.105 1.00 87.56 345 ALA A CA 1
ATOM 2957 C C . ALA A 1 345 ? -4.984 16.677 3.272 1.00 87.56 345 ALA A C 1
ATOM 2959 O O . ALA A 1 345 ? -5.955 16.821 2.519 1.00 87.56 345 ALA A O 1
ATOM 2960 N N . TRP A 1 346 ? -4.355 15.504 3.388 1.00 91.25 346 TRP A N 1
ATOM 2961 C CA . TRP A 1 346 ? -4.830 14.298 2.711 1.00 91.25 346 TRP A CA 1
ATOM 2962 C C . TRP A 1 346 ? -6.080 13.734 3.385 1.00 91.25 346 TRP A C 1
ATOM 2964 O O . TRP A 1 346 ? -7.049 13.453 2.683 1.00 91.25 346 TRP A O 1
ATOM 2974 N N . CYS A 1 347 ? -6.127 13.671 4.723 1.00 87.50 347 CYS A N 1
ATOM 2975 C CA . CYS A 1 347 ? -7.338 13.239 5.438 1.00 87.50 347 CYS A CA 1
ATOM 2976 C C . CYS A 1 347 ? -8.535 14.148 5.157 1.00 87.50 347 CYS A C 1
ATOM 2978 O O . CYS A 1 347 ? -9.617 13.646 4.885 1.00 87.50 347 CYS A O 1
ATOM 2980 N N . ASN A 1 348 ? -8.358 15.469 5.151 1.00 87.75 348 ASN A N 1
ATOM 2981 C CA . ASN A 1 348 ? -9.450 16.395 4.834 1.00 87.75 348 ASN A CA 1
ATOM 2982 C C . ASN A 1 348 ? -9.935 16.237 3.377 1.00 87.75 348 ASN A C 1
ATOM 2984 O O . ASN A 1 348 ? -11.107 16.456 3.076 1.00 87.75 348 ASN A O 1
ATOM 2988 N N . TYR A 1 349 ? -9.051 15.822 2.462 1.00 89.69 349 TYR A N 1
ATOM 2989 C CA . TYR A 1 349 ? -9.401 15.543 1.067 1.00 89.69 349 TYR A CA 1
ATOM 2990 C C . TYR A 1 349 ? -10.171 14.223 0.888 1.00 89.69 349 TYR A C 1
ATOM 2992 O O . TYR A 1 349 ? -11.112 14.157 0.083 1.00 89.69 349 TYR A O 1
ATOM 3000 N N . THR A 1 350 ? -9.787 13.178 1.626 1.00 90.56 350 THR A N 1
ATOM 3001 C CA . THR A 1 350 ? -10.403 11.843 1.560 1.00 90.56 350 THR A CA 1
ATOM 3002 C C . THR A 1 350 ? -11.644 11.712 2.449 1.00 90.56 350 THR A C 1
ATOM 3004 O O . THR A 1 350 ? -12.583 11.013 2.072 1.00 90.56 350 THR A O 1
ATOM 3007 N N . PHE A 1 351 ? -11.712 12.451 3.560 1.00 88.31 351 PHE A N 1
ATOM 3008 C CA . PHE A 1 351 ? -12.786 12.432 4.561 1.00 88.31 351 PHE A CA 1
ATOM 3009 C C . PHE A 1 351 ? -13.338 13.845 4.853 1.00 88.31 351 PHE A C 1
ATOM 3011 O O . PHE A 1 351 ? -13.240 14.331 5.978 1.00 88.31 351 PHE A O 1
ATOM 3018 N N . PRO A 1 352 ? -13.987 14.518 3.883 1.00 68.25 352 PRO A N 1
ATOM 3019 C CA . PRO A 1 352 ? -14.374 15.931 4.004 1.00 68.25 352 PRO A CA 1
ATOM 3020 C C . PRO A 1 352 ? -15.418 16.236 5.094 1.00 68.25 352 PRO A C 1
ATOM 3022 O O . PRO A 1 352 ? -15.603 17.392 5.455 1.00 68.25 352 PRO A O 1
ATOM 3025 N N . LEU A 1 353 ? -16.113 15.222 5.621 1.00 63.75 353 LEU A N 1
ATOM 3026 C CA . LEU A 1 353 ? -17.077 15.378 6.722 1.00 63.75 353 LEU A CA 1
ATOM 3027 C C . LEU A 1 353 ? -16.421 15.367 8.115 1.00 63.75 353 LEU A C 1
ATOM 3029 O O . LEU A 1 353 ? -17.101 15.644 9.099 1.00 63.75 353 LEU A O 1
ATOM 3033 N N . ASN A 1 354 ? -15.122 15.066 8.196 1.00 59.09 354 ASN A N 1
ATOM 3034 C CA . ASN A 1 354 ? -14.334 15.044 9.423 1.00 59.09 354 ASN A CA 1
ATOM 3035 C C . ASN A 1 354 ? -13.240 16.113 9.309 1.00 59.09 354 ASN A C 1
ATOM 3037 O O . ASN A 1 354 ? -12.086 15.776 9.064 1.00 59.09 354 ASN A O 1
ATOM 3041 N N . VAL A 1 355 ? -13.593 17.399 9.410 1.00 53.47 355 VAL A N 1
ATOM 3042 C CA . VAL A 1 355 ? -12.578 18.466 9.395 1.00 53.47 355 VAL A CA 1
ATOM 3043 C C . VAL A 1 355 ? -11.667 18.271 10.605 1.00 53.47 355 VAL A C 1
ATOM 3045 O O . VAL A 1 355 ? -12.103 18.417 11.746 1.00 53.47 355 VAL A O 1
ATOM 3048 N N . TYR A 1 356 ? -10.414 17.899 10.355 1.00 57.12 356 TYR A N 1
ATOM 3049 C CA . TYR A 1 356 ? -9.405 17.780 11.400 1.00 57.12 356 TYR A CA 1
ATOM 3050 C C . TYR A 1 356 ? -8.768 19.151 11.629 1.00 57.12 356 TYR A C 1
ATOM 3052 O O . TYR A 1 356 ? -7.951 19.596 10.827 1.00 57.12 356 TYR A O 1
ATOM 3060 N N . GLU A 1 357 ? -9.151 19.805 12.726 1.00 48.03 357 GLU A N 1
ATOM 3061 C CA . GLU A 1 357 ? -8.586 21.076 13.213 1.00 48.03 357 GLU A CA 1
ATOM 3062 C C . GLU A 1 357 ? -7.409 20.830 14.178 1.00 48.03 357 GLU A C 1
ATOM 3064 O O . GLU A 1 357 ? -7.352 21.387 15.272 1.00 48.03 357 GLU A O 1
ATOM 3069 N N . GLY A 1 358 ? -6.487 19.929 13.826 1.00 50.09 358 GLY A N 1
ATOM 3070 C CA . GLY A 1 358 ? -5.232 19.810 14.576 1.00 50.09 358 GLY A CA 1
ATOM 3071 C C . GLY A 1 358 ? -4.361 21.041 14.323 1.00 50.09 358 GLY A C 1
ATOM 3072 O O . GLY A 1 358 ? -4.342 21.527 13.194 1.00 50.09 358 GLY A O 1
ATOM 3073 N N . GLU A 1 359 ? -3.652 21.541 15.343 1.00 43.38 359 GLU A N 1
ATOM 3074 C CA . GLU A 1 359 ? -2.613 22.562 15.152 1.00 43.38 359 GLU A CA 1
ATOM 3075 C C . GLU A 1 359 ? -1.613 22.036 14.111 1.00 43.38 359 GLU A C 1
ATOM 3077 O O . GLU A 1 359 ? -0.896 21.064 14.349 1.00 43.38 359 GLU A O 1
ATOM 3082 N N . GLU A 1 360 ? -1.645 22.613 12.908 1.00 47.78 360 GLU A N 1
ATOM 3083 C CA . GLU A 1 360 ? -0.755 22.234 11.820 1.00 47.78 360 GLU A CA 1
ATOM 3084 C C . GLU A 1 360 ? 0.673 22.628 12.200 1.00 47.78 360 GLU A C 1
ATOM 3086 O O . GLU A 1 360 ? 1.043 23.801 12.160 1.00 47.78 360 GLU A O 1
ATOM 3091 N N . GLU A 1 361 ? 1.526 21.649 12.487 1.00 50.69 361 GLU A N 1
ATOM 3092 C CA . GLU A 1 361 ? 2.920 21.819 12.104 1.00 50.69 361 GLU A CA 1
ATOM 3093 C C . GLU A 1 361 ? 2.933 21.766 10.575 1.00 50.69 361 GLU A C 1
ATOM 3095 O O . GLU A 1 361 ? 2.817 20.688 9.990 1.00 50.69 361 GLU A O 1
ATOM 3100 N N . GLU A 1 362 ? 3.017 22.935 9.925 1.00 46.34 362 GLU A N 1
ATOM 3101 C CA . GLU A 1 362 ? 2.903 23.167 8.468 1.00 46.34 362 GLU A CA 1
ATOM 3102 C C . GLU A 1 362 ? 3.781 22.256 7.571 1.00 46.34 362 GLU A C 1
ATOM 3104 O O . GLU A 1 362 ? 3.714 22.342 6.347 1.00 46.34 362 GLU A O 1
ATOM 3109 N N . ASN A 1 363 ? 4.587 21.348 8.134 1.00 53.81 363 ASN A N 1
ATOM 3110 C CA . ASN A 1 363 ? 5.514 20.472 7.423 1.00 53.81 363 ASN A CA 1
ATOM 3111 C C . ASN A 1 363 ? 5.524 18.996 7.877 1.00 53.81 363 ASN A C 1
ATOM 3113 O O . ASN A 1 363 ? 6.380 18.244 7.402 1.00 53.81 363 ASN A O 1
ATOM 3117 N N . GLU A 1 364 ? 4.626 18.541 8.762 1.00 72.94 364 GLU A N 1
ATOM 3118 C CA . GLU A 1 364 ? 4.640 17.131 9.183 1.00 72.94 364 GLU A CA 1
ATOM 3119 C C . GLU A 1 364 ? 4.060 16.215 8.087 1.00 72.94 364 GLU A C 1
ATOM 3121 O O . GLU A 1 364 ? 2.849 16.169 7.844 1.00 72.94 364 GLU A O 1
ATOM 3126 N N . LEU A 1 365 ? 4.948 15.482 7.407 1.00 75.25 365 LEU A N 1
ATOM 3127 C CA . LEU A 1 365 ? 4.591 14.460 6.424 1.00 75.25 365 LEU A CA 1
ATOM 3128 C C . LEU A 1 365 ? 4.277 13.133 7.113 1.00 75.25 365 LEU A C 1
ATOM 3130 O O . LEU A 1 365 ? 5.051 12.642 7.939 1.00 75.25 365 LEU A O 1
ATOM 3134 N N . TRP A 1 366 ? 3.195 12.491 6.691 1.00 82.50 366 TRP A N 1
ATOM 3135 C CA . TRP A 1 366 ? 2.816 11.178 7.201 1.00 82.50 366 TRP A CA 1
ATOM 3136 C C . TRP A 1 366 ? 3.695 10.051 6.669 1.00 82.50 366 TRP A C 1
ATOM 3138 O O . TRP A 1 366 ? 4.274 10.130 5.581 1.00 82.50 366 TRP A O 1
ATOM 3148 N N . GLN A 1 367 ? 3.794 8.985 7.462 1.00 81.56 367 GLN A N 1
ATOM 3149 C CA . GLN A 1 367 ? 4.497 7.760 7.090 1.00 81.56 367 GLN A CA 1
ATOM 3150 C C . GLN A 1 367 ? 3.468 6.723 6.664 1.00 81.56 367 GLN A C 1
ATOM 3152 O O . GLN A 1 367 ? 2.559 6.372 7.419 1.00 81.56 367 GLN A O 1
ATOM 3157 N N . TRP A 1 368 ? 3.587 6.236 5.435 1.00 80.06 368 TRP A N 1
ATOM 3158 C CA . TRP A 1 368 ? 2.651 5.242 4.932 1.00 80.06 368 TRP A CA 1
ATOM 3159 C C . TRP A 1 368 ? 2.944 3.837 5.478 1.00 80.06 368 TRP A C 1
ATOM 3161 O O . TRP A 1 368 ? 2.038 3.140 5.951 1.00 80.06 368 TRP A O 1
ATOM 3171 N N . THR A 1 369 ? 4.216 3.445 5.465 1.00 64.88 369 THR A N 1
ATOM 3172 C CA . THR A 1 369 ? 4.724 2.199 6.048 1.00 64.88 369 THR A CA 1
ATOM 3173 C C . THR A 1 369 ? 5.412 2.463 7.388 1.00 64.88 369 THR A C 1
ATOM 3175 O O . THR A 1 369 ? 5.868 3.579 7.637 1.00 64.88 369 THR A O 1
ATOM 3178 N N . TYR A 1 370 ? 5.442 1.439 8.247 1.00 46.09 370 TYR A N 1
ATOM 3179 C CA . TYR A 1 370 ? 6.133 1.458 9.544 1.00 46.09 370 TYR A CA 1
ATOM 3180 C C . TYR A 1 370 ? 7.653 1.567 9.414 1.00 46.09 370 TYR A C 1
ATOM 3182 O O . TYR A 1 370 ? 8.198 1.011 8.432 1.00 46.09 370 TYR A O 1
#